Protein AF-A0A6N7PN97-F1 (afdb_monomer_lite)

Radius of gyration: 39.12 Å; chains: 1; bounding box: 93×34×146 Å

Foldseek 3Di:
DDPVPPVVVVVVPVVPPPPVDDDADAPDDFDLDFADDDDADFFWKAKAKEWAFQVLVQVVCVVPDDQKDKDWDDDPNDTWIKIKGKDGWHWDFDPQWIKTWIWMWMWIDDPVDIDTFIKIKIWIWHWDAFLQRKTATPPIDIDIDGPDPVVVVCCVVPVPRVVVRVVVRVVRRVDIDHCQVVVQVVQVVLLFWCWACPDPWTKTKGWQFPAKEKEDWDGDSTTIIMIITGTRIEMDTPYDGGDPPRHHGGYHYDHDDDADKIKDKYKDWAFQVNLQVLLCVCADVQWAQQDPQFRFKTKGDWGWFDDHFKIKTKIWIFGWFDPPDTDTHTYIWIWIFHWDDDPQKTFGPRTDTDPSNVVVVVVVVRGDDRVSVRVVVRVSSIDRCPVSVVVVQVVVQVPQWDDDQFWIKHKHWDDKHFPDWTHGSGTIMIMIMIMMHMYIYGHYD

Organism: NCBI:txid889282

pLDDT: mean 83.03, std 12.83, range [34.59, 97.38]

Secondary structure (DSSP, 8-state):
--TTSSHHHHSSSSSS--------B-PPPPP-BPPPPPPPPPPEEEEEEEEEEHHHHHHHHHHHS-SEEEEEEEETTEEEEEEEEE-PPEEEEETTEEEEEEEEEEEEE-SSSEEEEEEEEEEEEEEEE-TTSEEEEEEEEEEEE---HHHHHHHHHH-HHHHHHHHHHHHHHS-EEE-HHHHHHHHHHHTS-EEEEETTEEEEEEEEEEEEEEEEEEESSEEEEEEEEEEEEEEESSPPPP-TT-PPPPEEE-S----S-EEEEEEEEEEHHHHHHHHHTTSBTTEEE--SS-TTEEEEEEEEEEETTEEEEEEEEEEEE-SSS-EEEEEEEEEEE--EEETTEEE-TT-EE-HHHHHHHHHTTTT--HHHHHHHHHHHT-EE-HHHHHHHHHHHHHHH-EEETTEEEEEEEEEEEEEEEEE-SSEEEEEEEEEEEEEEEES--

InterPro domains:
  IPR025515 Protein of unknown function DUF4403 [PF14356] (43-440)

Structure (mmCIF, N/CA/C/O backbone):
data_AF-A0A6N7PN97-F1
#
_entry.id   AF-A0A6N7PN97-F1
#
loop_
_atom_site.group_PDB
_atom_site.id
_atom_site.type_symbol
_atom_site.label_atom_id
_atom_site.label_alt_id
_atom_site.label_comp_id
_atom_site.label_asym_id
_atom_site.label_entity_id
_atom_site.label_seq_id
_atom_site.pdbx_PDB_ins_code
_atom_site.Cartn_x
_atom_site.Cartn_y
_atom_site.Cartn_z
_atom_site.occupancy
_atom_site.B_iso_or_equiv
_atom_site.auth_seq_id
_atom_site.auth_comp_id
_atom_site.auth_asym_id
_atom_site.auth_atom_id
_atom_site.pdbx_PDB_model_num
ATOM 1 N N . MET A 1 1 ? 53.420 9.575 -95.297 1.00 47.47 1 MET A N 1
ATOM 2 C CA . MET A 1 1 ? 53.499 9.589 -93.817 1.00 47.47 1 MET A CA 1
ATOM 3 C C . MET A 1 1 ? 52.136 9.995 -93.288 1.00 47.47 1 MET A C 1
ATOM 5 O O . MET A 1 1 ? 51.612 11.018 -93.706 1.00 47.47 1 MET A O 1
ATOM 9 N N . SER A 1 2 ? 51.498 9.087 -92.552 1.00 35.66 2 SER A N 1
ATOM 10 C CA . SER A 1 2 ? 50.040 8.953 -92.486 1.00 35.66 2 SER A CA 1
ATOM 11 C C . SER A 1 2 ? 49.409 9.698 -91.308 1.00 35.66 2 SER A C 1
ATOM 13 O O . SER A 1 2 ? 49.889 9.612 -90.181 1.00 35.66 2 SER A O 1
ATOM 15 N N . ARG A 1 3 ? 48.267 10.350 -91.564 1.00 40.56 3 ARG A N 1
ATOM 16 C CA . ARG A 1 3 ? 47.384 10.989 -90.568 1.00 40.56 3 ARG A CA 1
ATOM 17 C C . ARG A 1 3 ? 46.719 9.996 -89.593 1.00 40.56 3 ARG A C 1
ATOM 19 O O . ARG A 1 3 ? 46.008 10.426 -88.694 1.00 40.56 3 ARG A O 1
ATOM 26 N N . THR A 1 4 ? 46.968 8.692 -89.725 1.00 44.12 4 THR A N 1
ATOM 27 C CA . THR A 1 4 ? 46.412 7.641 -88.852 1.00 44.12 4 THR A CA 1
ATOM 28 C C . THR A 1 4 ? 47.222 7.357 -87.583 1.00 44.12 4 THR A C 1
ATOM 30 O O . THR A 1 4 ? 46.728 6.649 -86.714 1.00 44.12 4 THR A O 1
ATOM 33 N N . SER A 1 5 ? 48.420 7.927 -87.412 1.00 40.41 5 SER A N 1
ATOM 34 C CA . SER A 1 5 ? 49.265 7.636 -86.236 1.00 40.41 5 SER A CA 1
ATOM 35 C C . SER A 1 5 ? 49.104 8.616 -85.064 1.00 40.41 5 SER A C 1
ATOM 37 O O . SER A 1 5 ? 49.577 8.321 -83.973 1.00 40.41 5 SER A O 1
ATOM 39 N N . LEU A 1 6 ? 48.411 9.750 -85.246 1.00 38.59 6 LEU A N 1
ATOM 40 C CA . LEU A 1 6 ? 48.195 10.739 -84.172 1.00 38.59 6 LEU A CA 1
ATOM 41 C C . LEU A 1 6 ? 46.893 10.504 -83.377 1.00 38.59 6 LEU A C 1
ATOM 43 O O . LEU A 1 6 ? 46.781 10.940 -82.237 1.00 38.59 6 LEU A O 1
ATOM 47 N N . ALA A 1 7 ? 45.920 9.785 -83.951 1.00 38.31 7 ALA A N 1
ATOM 48 C CA . ALA A 1 7 ? 44.631 9.508 -83.307 1.00 38.31 7 ALA A CA 1
ATOM 49 C C . ALA A 1 7 ? 44.698 8.385 -82.252 1.00 38.31 7 ALA A C 1
ATOM 51 O O . ALA A 1 7 ? 43.856 8.323 -81.363 1.00 38.31 7 ALA A O 1
ATOM 52 N N . ILE A 1 8 ? 45.719 7.523 -82.310 1.00 40.72 8 ILE A N 1
ATOM 53 C CA . ILE A 1 8 ? 45.863 6.387 -81.386 1.00 40.72 8 ILE A CA 1
ATOM 54 C C . ILE A 1 8 ? 46.524 6.813 -80.060 1.00 40.72 8 ILE A C 1
ATOM 56 O O . ILE A 1 8 ? 46.275 6.190 -79.033 1.00 40.72 8 ILE A O 1
ATOM 60 N N . LEU A 1 9 ? 47.275 7.924 -80.027 1.00 35.75 9 LEU A N 1
ATOM 61 C CA . LEU A 1 9 ? 47.881 8.423 -78.782 1.00 35.75 9 LEU A CA 1
ATOM 62 C C . LEU A 1 9 ? 46.942 9.298 -77.929 1.00 35.75 9 LEU A C 1
ATOM 64 O O . LEU A 1 9 ? 47.149 9.385 -76.724 1.00 35.75 9 LEU A O 1
ATOM 68 N N . LEU A 1 10 ? 45.895 9.904 -78.510 1.00 36.47 10 LEU A N 1
ATOM 69 C CA . LEU A 1 10 ? 44.891 10.665 -77.744 1.00 36.47 10 LEU A CA 1
ATOM 70 C C . LEU A 1 10 ? 43.737 9.801 -77.201 1.00 36.47 10 LEU A C 1
ATOM 72 O O . LEU A 1 10 ? 43.054 10.227 -76.277 1.00 36.47 10 LEU A O 1
ATOM 76 N N . ALA A 1 11 ? 43.539 8.587 -77.726 1.00 37.06 11 ALA A N 1
ATOM 77 C CA . ALA A 1 11 ? 42.529 7.645 -77.231 1.00 37.06 11 ALA A CA 1
ATOM 78 C C . ALA A 1 11 ? 43.044 6.722 -76.105 1.00 37.06 11 ALA A C 1
ATOM 80 O O . ALA A 1 11 ? 42.251 6.047 -75.456 1.00 37.06 11 ALA A O 1
ATOM 81 N N . ALA A 1 12 ? 44.357 6.704 -75.845 1.00 37.03 12 ALA A N 1
ATOM 82 C CA . ALA A 1 12 ? 44.975 5.879 -74.802 1.00 37.03 12 ALA A CA 1
ATOM 83 C C . ALA A 1 12 ? 45.248 6.631 -73.479 1.00 37.03 12 ALA A C 1
ATOM 85 O O . ALA A 1 12 ? 45.693 6.018 -72.515 1.00 37.03 12 ALA A O 1
ATOM 86 N N . VAL A 1 13 ? 44.965 7.940 -73.407 1.00 40.00 13 VAL A N 1
ATOM 87 C CA . VAL A 1 13 ? 45.191 8.776 -72.203 1.00 40.00 13 VAL A CA 1
ATOM 88 C C . VAL A 1 13 ? 43.880 9.177 -71.503 1.00 40.00 13 VAL A C 1
ATOM 90 O O . VAL A 1 13 ? 43.901 9.700 -70.395 1.00 40.00 13 VAL A O 1
ATOM 93 N N . THR A 1 14 ? 42.713 8.860 -72.070 1.00 39.03 14 THR A N 1
ATOM 94 C CA . THR A 1 14 ? 41.402 9.129 -71.443 1.00 39.03 14 THR A CA 1
ATOM 95 C C . THR A 1 14 ? 40.815 7.952 -70.652 1.00 39.03 14 THR A C 1
ATOM 97 O O . THR A 1 14 ? 39.732 8.092 -70.096 1.00 39.03 14 THR A O 1
ATOM 100 N N . ILE A 1 15 ? 41.521 6.819 -70.532 1.00 40.59 15 ILE A N 1
ATOM 101 C CA . ILE A 1 15 ? 41.064 5.646 -69.747 1.00 40.59 15 ILE A CA 1
ATOM 102 C C . ILE A 1 15 ? 41.748 5.554 -68.362 1.00 40.59 15 ILE A C 1
ATOM 104 O O . ILE A 1 15 ? 41.334 4.771 -67.515 1.00 40.59 15 ILE A O 1
ATOM 108 N N . SER A 1 16 ? 42.739 6.399 -68.061 1.00 40.28 16 SER A N 1
ATOM 109 C CA . SER A 1 16 ? 43.467 6.390 -66.776 1.00 40.28 16 SER A CA 1
ATOM 110 C C . SER A 1 16 ? 43.150 7.565 -65.837 1.00 40.28 16 SER A C 1
ATOM 112 O O . SER A 1 16 ? 43.778 7.694 -64.792 1.00 40.28 16 SER A O 1
ATOM 114 N N . ALA A 1 17 ? 42.127 8.370 -66.145 1.00 38.62 17 ALA A N 1
ATOM 115 C CA . ALA A 1 17 ? 41.534 9.341 -65.220 1.00 38.62 17 ALA A CA 1
ATOM 116 C C . ALA A 1 17 ? 40.181 8.837 -64.683 1.00 38.62 17 ALA A C 1
ATOM 118 O O . ALA A 1 17 ? 39.186 9.556 -64.670 1.00 38.62 17 ALA A O 1
ATOM 119 N N . GLY A 1 18 ? 40.135 7.578 -64.246 1.00 34.59 18 GLY A N 1
ATOM 120 C CA . GLY A 1 18 ? 39.107 7.129 -63.316 1.00 34.59 18 GLY A CA 1
ATOM 121 C C . GLY A 1 18 ? 39.426 7.696 -61.939 1.00 34.59 18 GLY A C 1
ATOM 122 O O . GLY A 1 18 ? 39.964 6.989 -61.093 1.00 34.59 18 GLY A O 1
ATOM 123 N N . CYS A 1 19 ? 39.149 8.983 -61.718 1.00 40.78 19 CYS A N 1
ATOM 124 C CA . CYS A 1 19 ? 38.952 9.479 -60.363 1.00 40.78 19 CYS A CA 1
ATOM 125 C C . CYS A 1 19 ? 37.880 8.584 -59.737 1.00 40.78 19 CYS A C 1
ATOM 127 O O . CYS A 1 19 ? 36.764 8.527 -60.251 1.00 40.78 19 CYS A O 1
ATOM 129 N N . GLY A 1 20 ? 38.240 7.839 -58.691 1.00 42.53 20 GLY A N 1
ATOM 130 C CA . GLY A 1 20 ? 37.306 7.047 -57.903 1.00 42.53 20 GLY A CA 1
ATOM 131 C C . GLY A 1 20 ? 36.306 7.978 -57.235 1.00 42.53 20 GLY A C 1
ATOM 132 O O . GLY A 1 20 ? 36.490 8.374 -56.092 1.00 42.53 20 GLY A O 1
ATOM 133 N N . SER A 1 21 ? 35.277 8.392 -57.970 1.00 44.50 21 SER A N 1
ATOM 134 C CA . SER A 1 21 ? 34.137 9.089 -57.406 1.00 44.50 21 SER A CA 1
ATOM 135 C C . SER A 1 21 ? 33.355 8.060 -56.604 1.00 44.50 21 SER A C 1
ATOM 137 O O . SER A 1 21 ? 32.686 7.195 -57.179 1.00 44.50 21 SER A O 1
ATOM 139 N N . ALA A 1 22 ? 33.501 8.143 -55.283 1.00 52.88 22 ALA A N 1
ATOM 140 C CA . ALA A 1 22 ? 32.646 7.486 -54.314 1.00 52.88 22 ALA A CA 1
ATOM 141 C C . ALA A 1 22 ? 31.188 7.665 -54.750 1.00 52.88 22 ALA A C 1
ATOM 143 O O . ALA A 1 22 ? 30.691 8.785 -54.859 1.00 52.88 22 ALA A O 1
ATOM 144 N N . THR A 1 23 ? 30.520 6.566 -55.086 1.00 57.66 23 THR A N 1
ATOM 145 C CA . THR A 1 23 ? 29.072 6.588 -55.265 1.00 57.66 23 THR A CA 1
ATOM 146 C C . THR A 1 23 ? 28.499 6.470 -53.861 1.00 57.66 23 THR A C 1
ATOM 148 O O . THR A 1 23 ? 28.727 5.435 -53.235 1.00 57.66 23 THR A O 1
ATOM 151 N N . PRO A 1 24 ? 27.829 7.502 -53.322 1.00 60.41 24 PRO A N 1
ATOM 152 C CA . PRO A 1 24 ? 27.208 7.381 -52.015 1.00 60.41 24 PRO A CA 1
ATOM 153 C C . PRO A 1 24 ? 26.174 6.254 -52.078 1.00 60.41 24 PRO A C 1
ATOM 155 O O . PRO A 1 24 ? 25.345 6.199 -52.994 1.00 60.41 24 PRO A O 1
ATOM 158 N N . VAL A 1 25 ? 26.275 5.307 -51.148 1.00 64.44 25 VAL A N 1
ATOM 159 C CA . VAL A 1 25 ? 25.406 4.129 -51.111 1.00 64.44 25 VAL A CA 1
ATOM 160 C C . VAL A 1 25 ? 24.413 4.321 -49.979 1.00 64.44 25 VAL A C 1
ATOM 162 O O . VAL A 1 25 ? 24.749 4.209 -48.803 1.00 64.44 25 VAL A O 1
ATOM 165 N N . TYR A 1 26 ? 23.171 4.604 -50.357 1.00 73.94 26 TYR A N 1
ATOM 166 C CA . TYR A 1 26 ? 22.039 4.679 -49.443 1.00 73.94 26 TYR A CA 1
ATOM 167 C C . TYR A 1 26 ? 21.209 3.403 -49.612 1.00 73.94 26 TYR A C 1
ATOM 169 O O . TYR A 1 26 ? 20.358 3.349 -50.507 1.00 73.94 26 TYR A O 1
ATOM 177 N N . PRO A 1 27 ? 21.472 2.339 -48.826 1.00 75.44 27 PRO A N 1
ATOM 178 C CA . PRO A 1 27 ? 20.613 1.164 -48.834 1.00 75.44 27 PRO A CA 1
ATOM 179 C C . PRO A 1 27 ? 19.152 1.569 -48.558 1.00 75.44 27 PRO A C 1
ATOM 181 O O . PRO A 1 27 ? 18.903 2.537 -47.833 1.00 75.44 27 PRO A O 1
ATOM 184 N N . PRO A 1 28 ? 18.165 0.867 -49.144 1.00 77.94 28 PRO A N 1
ATOM 185 C CA . PRO A 1 28 ? 16.761 1.175 -48.923 1.00 77.94 28 PRO A CA 1
ATOM 186 C C . PRO A 1 28 ? 16.429 1.074 -47.434 1.00 77.94 28 PRO A C 1
ATOM 188 O O . PRO A 1 28 ? 16.759 0.092 -46.771 1.00 77.94 28 PRO A O 1
ATOM 191 N N . ARG A 1 29 ? 15.751 2.101 -46.915 1.00 84.81 29 ARG A N 1
ATOM 192 C CA . ARG A 1 29 ? 15.293 2.144 -45.526 1.00 84.81 29 ARG A CA 1
ATOM 193 C C . ARG A 1 29 ? 14.321 0.980 -45.267 1.00 84.81 29 ARG A C 1
ATOM 195 O O . ARG A 1 29 ? 13.305 0.907 -45.965 1.00 84.81 29 ARG A O 1
ATOM 202 N N . PRO A 1 30 ? 14.564 0.123 -44.257 1.00 84.56 30 PRO A N 1
ATOM 203 C CA . PRO A 1 30 ? 13.571 -0.842 -43.798 1.00 84.56 30 PRO A CA 1
ATOM 204 C C . PRO A 1 30 ? 12.205 -0.183 -43.529 1.00 84.56 30 PRO A C 1
ATOM 206 O O . PRO A 1 30 ? 12.154 0.907 -42.950 1.00 84.56 30 PRO A O 1
ATOM 209 N N . PRO A 1 31 ? 11.084 -0.803 -43.940 1.00 83.81 31 PRO A N 1
ATOM 210 C CA . PRO A 1 31 ? 9.768 -0.204 -43.768 1.00 83.81 31 PRO A CA 1
ATOM 211 C C . PRO A 1 31 ? 9.426 -0.089 -42.281 1.00 83.81 31 PRO A C 1
ATOM 213 O O . PRO A 1 31 ? 9.364 -1.092 -41.565 1.00 83.81 31 PRO A O 1
ATOM 216 N N . ALA A 1 32 ? 9.155 1.137 -41.830 1.00 82.69 32 ALA A N 1
ATOM 217 C CA . ALA A 1 32 ? 8.659 1.383 -40.485 1.00 82.69 32 ALA A CA 1
ATOM 218 C C . ALA A 1 32 ? 7.267 0.757 -40.350 1.00 82.69 32 ALA A C 1
ATOM 220 O O . ALA A 1 32 ? 6.282 1.261 -40.889 1.00 82.69 32 ALA A O 1
ATOM 221 N N . THR A 1 33 ? 7.207 -0.383 -39.672 1.00 81.25 33 THR A N 1
ATOM 222 C CA . THR A 1 33 ? 5.973 -1.146 -39.476 1.00 81.25 33 THR A CA 1
ATOM 223 C C . THR A 1 33 ? 5.707 -1.194 -37.979 1.00 81.25 33 THR A C 1
ATOM 225 O O . THR A 1 33 ? 6.618 -1.571 -37.242 1.00 81.25 33 THR A O 1
ATOM 228 N N . PRO A 1 34 ? 4.517 -0.812 -37.492 1.00 75.75 34 PRO A N 1
ATOM 229 C CA . PRO A 1 34 ? 4.210 -0.926 -36.073 1.00 75.75 34 PRO A CA 1
ATOM 230 C C . PRO A 1 34 ? 4.310 -2.378 -35.594 1.00 75.75 34 PRO A C 1
ATOM 232 O O . PRO A 1 34 ? 3.857 -3.289 -36.288 1.00 75.75 34 PRO A O 1
ATOM 235 N N . GLY A 1 35 ? 4.892 -2.580 -34.411 1.00 69.88 35 GLY A N 1
ATOM 236 C CA . GLY A 1 35 ? 4.797 -3.844 -33.682 1.00 69.88 35 GLY A CA 1
ATOM 237 C C . GLY A 1 35 ? 3.376 -4.117 -33.187 1.00 69.88 35 GLY A C 1
ATOM 238 O O . GLY A 1 35 ? 2.519 -3.225 -33.194 1.00 69.88 35 GLY A O 1
ATOM 239 N N . GLU A 1 36 ? 3.121 -5.352 -32.757 1.00 76.12 36 GLU A N 1
ATOM 240 C CA . GLU A 1 36 ? 1.820 -5.735 -32.208 1.00 76.12 36 GLU A CA 1
ATOM 241 C C . GLU A 1 36 ? 1.493 -4.946 -30.924 1.00 76.12 36 GLU A C 1
ATOM 243 O O . GLU A 1 36 ? 2.382 -4.654 -30.117 1.00 76.12 36 GLU A O 1
ATOM 248 N N . PRO A 1 37 ? 0.221 -4.566 -30.708 1.00 72.56 37 PRO A N 1
ATOM 249 C CA . PRO A 1 37 ? -0.179 -3.892 -29.484 1.00 72.56 37 PRO A CA 1
ATOM 250 C C . PRO A 1 37 ? -0.078 -4.851 -28.291 1.00 72.56 37 PRO A C 1
ATOM 252 O O . PRO A 1 37 ? -0.740 -5.884 -28.242 1.00 72.56 37 PRO A O 1
ATOM 255 N N . VAL A 1 38 ? 0.723 -4.473 -27.300 1.00 78.50 38 VAL A N 1
ATOM 256 C CA . VAL A 1 38 ? 0.827 -5.157 -26.007 1.00 78.50 38 VAL A CA 1
ATOM 257 C C . VAL A 1 38 ? -0.153 -4.523 -25.026 1.00 78.50 38 VAL A C 1
ATOM 259 O O . VAL A 1 38 ? -0.212 -3.298 -24.913 1.00 78.50 38 VAL A O 1
ATOM 262 N N . ALA A 1 39 ? -0.921 -5.352 -24.319 1.00 79.12 39 ALA A N 1
ATOM 263 C CA . ALA A 1 39 ? -1.860 -4.885 -23.307 1.00 79.12 39 ALA A CA 1
ATOM 264 C C . ALA A 1 39 ? -1.138 -4.187 -22.142 1.00 79.12 39 ALA A C 1
ATOM 266 O O . ALA A 1 39 ? 0.003 -4.506 -21.797 1.00 79.12 39 ALA A O 1
ATOM 267 N N . ASP A 1 40 ? -1.814 -3.229 -21.516 1.00 79.06 40 ASP A N 1
ATOM 268 C CA . ASP A 1 40 ? -1.327 -2.633 -20.275 1.00 79.06 40 ASP A CA 1
ATOM 269 C C . ASP A 1 40 ? -1.302 -3.688 -19.154 1.00 79.06 40 ASP A C 1
ATOM 271 O O . ASP A 1 40 ? -2.079 -4.652 -19.187 1.00 79.06 40 ASP A O 1
ATOM 275 N N . PRO A 1 41 ? -0.381 -3.563 -18.183 1.00 84.50 41 PRO A N 1
ATOM 276 C CA . PRO A 1 41 ? -0.275 -4.546 -17.125 1.00 84.50 41 PRO A CA 1
ATOM 277 C C . PRO A 1 41 ? -1.541 -4.492 -16.270 1.00 84.50 41 PRO A C 1
ATOM 279 O O . PRO A 1 41 ? -2.127 -3.428 -16.057 1.00 84.50 41 PRO A O 1
ATOM 282 N N . VAL A 1 42 ? -1.965 -5.649 -15.766 1.00 89.38 42 VAL A N 1
ATOM 283 C CA . VAL A 1 42 ? -3.098 -5.696 -14.840 1.00 89.38 42 VAL A CA 1
ATOM 284 C C . VAL A 1 42 ? -2.785 -4.879 -13.579 1.00 89.38 42 VAL A C 1
ATOM 286 O O . VAL A 1 42 ? -1.625 -4.852 -13.145 1.00 89.38 42 VAL A O 1
ATOM 289 N N . PRO A 1 43 ? -3.792 -4.231 -12.962 1.00 92.19 43 PRO A N 1
ATOM 290 C CA . PRO A 1 43 ? -3.602 -3.543 -11.695 1.00 92.19 43 PRO A CA 1
ATOM 291 C C . PRO A 1 43 ? -2.946 -4.453 -10.655 1.00 92.19 43 PRO A C 1
ATOM 293 O O . PRO A 1 43 ? -3.270 -5.636 -10.527 1.00 92.19 43 PRO A O 1
ATOM 296 N N . SER A 1 44 ? -1.996 -3.892 -9.920 1.00 93.50 44 SER A N 1
ATOM 297 C CA . SER A 1 44 ? -1.210 -4.604 -8.918 1.00 93.50 44 SER A CA 1
ATOM 298 C C . SER A 1 44 ? -1.876 -4.485 -7.551 1.00 93.50 44 SER A C 1
ATOM 300 O O . SER A 1 44 ? -2.411 -3.432 -7.216 1.00 93.50 44 SER A O 1
ATOM 302 N N . ARG A 1 45 ? -1.841 -5.543 -6.737 1.00 93.31 45 ARG A N 1
ATOM 303 C CA . ARG A 1 45 ? -2.336 -5.492 -5.352 1.00 93.31 45 ARG A CA 1
ATOM 304 C C . ARG A 1 45 ? -1.185 -5.211 -4.398 1.00 93.31 45 ARG A C 1
ATOM 306 O O . ARG A 1 45 ? -0.309 -6.051 -4.244 1.00 93.31 45 ARG A O 1
ATOM 313 N N . VAL A 1 46 ? -1.211 -4.061 -3.740 1.00 91.81 46 VAL A N 1
ATOM 314 C CA . VAL A 1 46 ? -0.277 -3.679 -2.677 1.00 91.81 46 VAL A CA 1
ATOM 315 C C . VAL A 1 46 ? -0.895 -4.071 -1.346 1.00 91.81 46 VAL A C 1
ATOM 317 O O . VAL A 1 46 ? -1.837 -3.421 -0.902 1.00 91.81 46 VAL A O 1
ATOM 320 N N . VAL A 1 47 ? -0.396 -5.142 -0.730 1.00 93.00 47 VAL A N 1
ATOM 321 C CA . VAL A 1 47 ? -0.934 -5.668 0.533 1.00 93.00 47 VAL A CA 1
ATOM 322 C C . VAL A 1 47 ? -0.121 -5.135 1.711 1.00 93.00 47 VAL A C 1
ATOM 324 O O . VAL A 1 47 ? 1.108 -5.194 1.715 1.00 93.00 47 VAL A O 1
ATOM 327 N N . VAL A 1 48 ? -0.824 -4.618 2.715 1.00 91.44 48 VAL A N 1
ATOM 328 C CA . VAL A 1 48 ? -0.284 -4.118 3.976 1.00 91.44 48 VAL A CA 1
ATOM 329 C C . VAL A 1 48 ? -0.870 -4.947 5.110 1.00 91.44 48 VAL A C 1
ATOM 331 O O . VAL A 1 48 ? -2.085 -4.960 5.313 1.00 91.44 48 VAL A O 1
ATOM 334 N N . HIS A 1 49 ? 0.002 -5.609 5.866 1.00 92.19 49 HIS A N 1
ATOM 335 C CA . HIS A 1 49 ? -0.398 -6.339 7.066 1.00 92.19 49 HIS A CA 1
ATOM 336 C C . HIS A 1 49 ? -0.381 -5.409 8.281 1.00 92.19 49 HIS A C 1
ATOM 338 O O . HIS A 1 49 ? 0.664 -4.844 8.599 1.00 92.19 49 HIS A O 1
ATOM 344 N N . ALA A 1 50 ? -1.509 -5.234 8.962 1.00 90.12 50 ALA A N 1
ATOM 345 C CA . ALA A 1 50 ? -1.607 -4.412 10.163 1.00 90.12 50 ALA A CA 1
ATOM 346 C C . ALA A 1 50 ? -1.768 -5.279 11.415 1.00 90.12 50 ALA A C 1
ATOM 348 O O . ALA A 1 50 ? -2.677 -6.103 11.483 1.00 90.12 50 ALA A O 1
ATOM 349 N N . THR A 1 51 ? -0.937 -5.033 12.428 1.00 91.19 51 THR A N 1
ATOM 350 C CA . THR A 1 51 ? -0.960 -5.716 13.726 1.00 91.19 51 THR A CA 1
ATOM 351 C C . THR A 1 51 ? -1.063 -4.697 14.860 1.00 91.19 51 THR A C 1
ATOM 353 O O . THR A 1 51 ? -0.208 -3.824 15.012 1.00 91.19 51 THR A O 1
ATOM 356 N N . ILE A 1 52 ? -2.082 -4.832 15.703 1.00 90.56 52 ILE A N 1
ATOM 357 C CA . ILE A 1 52 ? -2.280 -4.054 16.929 1.00 90.56 52 ILE A CA 1
ATOM 358 C C . ILE A 1 52 ? -2.287 -5.032 18.101 1.00 90.56 52 ILE A C 1
ATOM 360 O O . ILE A 1 52 ? -3.169 -5.881 18.202 1.00 90.56 52 ILE A O 1
ATOM 364 N N . THR A 1 53 ? -1.324 -4.943 19.011 1.00 91.00 53 THR A N 1
ATOM 365 C CA . THR A 1 53 ? -1.263 -5.864 20.151 1.00 91.00 53 THR A CA 1
ATOM 366 C C . THR A 1 53 ? -2.385 -5.588 21.152 1.00 91.00 53 THR A C 1
ATOM 368 O O . THR A 1 53 ? -2.843 -4.453 21.308 1.00 91.00 53 THR A O 1
ATOM 371 N N . GLY A 1 54 ? -2.797 -6.614 21.905 1.00 90.25 54 GLY A N 1
ATOM 372 C CA . GLY A 1 54 ? -3.770 -6.439 22.988 1.00 90.25 54 GLY A CA 1
ATOM 373 C C . GLY A 1 54 ? -3.338 -5.406 24.032 1.00 90.25 54 GLY A C 1
ATOM 374 O O . GLY A 1 54 ? -4.164 -4.633 24.507 1.00 90.25 54 GLY A O 1
ATOM 375 N N . SER A 1 55 ? -2.039 -5.335 24.338 1.00 90.38 55 SER A N 1
ATOM 376 C CA . SER A 1 55 ? -1.490 -4.364 25.291 1.00 90.38 55 SER A CA 1
ATOM 377 C C . SER A 1 55 ? -1.553 -2.924 24.781 1.00 90.38 55 SER A C 1
ATOM 379 O O . SER A 1 55 ? -1.847 -2.020 25.563 1.00 90.38 55 SER A O 1
ATOM 381 N N . ALA A 1 56 ? -1.318 -2.692 23.486 1.00 88.25 56 ALA A N 1
ATOM 382 C CA . ALA A 1 56 ? -1.497 -1.367 22.909 1.00 88.25 56 ALA A CA 1
ATOM 383 C C . ALA A 1 56 ? -2.973 -0.975 22.888 1.00 88.25 56 ALA A C 1
ATOM 385 O O . ALA A 1 56 ? -3.304 0.112 23.350 1.00 88.25 56 ALA A O 1
ATOM 386 N N . LEU A 1 57 ? -3.859 -1.878 22.458 1.00 89.38 57 LEU A N 1
ATOM 387 C CA . LEU A 1 57 ? -5.300 -1.628 22.477 1.00 89.38 57 LEU A CA 1
ATOM 388 C C . LEU A 1 57 ? -5.798 -1.299 23.893 1.00 89.38 57 LEU A C 1
ATOM 390 O O . LEU A 1 57 ? -6.530 -0.331 24.076 1.00 89.38 57 LEU A O 1
ATOM 394 N N . GLN A 1 58 ? -5.356 -2.052 24.903 1.00 92.19 58 GLN A N 1
ATOM 395 C CA . GLN A 1 58 ? -5.681 -1.783 26.303 1.00 92.19 58 GLN A CA 1
ATOM 396 C C . GLN A 1 58 ? -5.207 -0.398 26.747 1.00 92.19 58 GLN A C 1
ATOM 398 O O . GLN A 1 58 ? -5.968 0.337 27.370 1.00 92.19 58 GLN A O 1
ATOM 403 N N . ARG A 1 59 ? -3.968 -0.024 26.415 1.00 90.94 59 ARG A N 1
ATOM 404 C CA . ARG A 1 59 ? -3.420 1.291 26.759 1.00 90.94 59 ARG A CA 1
ATOM 405 C C . ARG A 1 59 ? -4.193 2.426 26.087 1.00 90.94 59 ARG A C 1
ATOM 407 O O . ARG A 1 59 ? -4.492 3.418 26.743 1.00 90.94 59 ARG A O 1
ATOM 414 N N . GLU A 1 60 ? -4.527 2.290 24.806 1.00 88.75 60 GLU A N 1
ATOM 415 C CA . GLU A 1 60 ? -5.300 3.317 24.102 1.00 88.75 60 GLU A CA 1
ATOM 416 C C . GLU A 1 60 ? -6.729 3.423 24.659 1.00 88.75 60 GLU A C 1
ATOM 418 O O . GLU A 1 60 ? -7.218 4.531 24.865 1.00 88.75 60 GLU A O 1
ATOM 423 N N . LEU A 1 61 ? -7.371 2.301 25.010 1.00 90.44 61 LEU A N 1
ATOM 424 C CA . LEU A 1 61 ? -8.671 2.310 25.692 1.00 90.44 61 LEU A CA 1
ATOM 425 C C . LEU A 1 61 ? -8.599 2.967 27.074 1.00 90.44 61 LEU A C 1
ATOM 427 O O . LEU A 1 61 ? -9.481 3.745 27.431 1.00 90.44 61 LEU A O 1
ATOM 431 N N . GLU A 1 62 ? -7.538 2.706 27.838 1.00 92.94 62 GLU A N 1
ATOM 432 C CA . GLU A 1 62 ? -7.307 3.347 29.134 1.00 92.94 62 GLU A CA 1
ATOM 433 C C . GLU A 1 62 ? -7.188 4.868 29.039 1.00 92.94 62 GLU A C 1
ATOM 435 O O . GLU A 1 62 ? -7.666 5.575 29.928 1.00 92.94 62 GLU A O 1
ATOM 440 N N . ASN A 1 63 ? -6.568 5.361 27.969 1.00 90.38 63 ASN A N 1
ATOM 441 C CA . ASN A 1 63 ? -6.394 6.788 27.726 1.00 90.38 63 ASN A CA 1
ATOM 442 C C . ASN A 1 63 ? -7.669 7.441 27.177 1.00 90.38 63 ASN A C 1
ATOM 444 O O . ASN A 1 63 ? -7.969 8.583 27.518 1.00 90.38 63 ASN A O 1
ATOM 448 N N . ALA A 1 64 ? -8.406 6.733 26.318 1.00 88.88 64 ALA A N 1
ATOM 449 C CA . ALA A 1 64 ? -9.577 7.268 25.632 1.00 88.88 64 ALA A CA 1
ATOM 450 C C . ALA A 1 64 ? -10.842 7.259 26.502 1.00 88.88 64 ALA A C 1
ATOM 452 O O . ALA A 1 64 ? -11.667 8.166 26.399 1.00 88.88 64 ALA A O 1
ATOM 453 N N . VAL A 1 65 ? -11.019 6.242 27.351 1.00 90.56 65 VAL A N 1
ATOM 454 C CA . VAL A 1 65 ? -12.213 6.109 28.194 1.00 90.56 65 VAL A CA 1
ATOM 455 C C . VAL A 1 65 ? -11.999 6.867 29.509 1.00 90.56 65 VAL A C 1
ATOM 457 O O . VAL A 1 65 ? -11.081 6.516 30.259 1.00 90.56 65 VAL A O 1
ATOM 460 N N . PRO A 1 66 ? -12.852 7.852 29.859 1.00 92.94 66 PRO A N 1
ATOM 461 C CA . PRO A 1 66 ? -12.731 8.590 31.114 1.00 92.94 66 PRO A CA 1
ATOM 462 C C . PRO A 1 66 ? -12.679 7.659 32.328 1.00 92.94 66 PRO A C 1
ATOM 464 O O . PRO A 1 66 ? -13.384 6.650 32.381 1.00 92.94 66 PRO A O 1
ATOM 467 N N . ARG A 1 67 ? -11.835 7.989 33.312 1.00 95.25 67 ARG A N 1
ATOM 468 C CA . ARG A 1 67 ? -11.741 7.217 34.565 1.00 95.25 67 ARG A CA 1
ATOM 469 C C . ARG A 1 67 ? -12.858 7.523 35.550 1.00 95.25 67 ARG A C 1
ATOM 471 O O . ARG A 1 67 ? -13.162 6.694 36.401 1.00 95.25 67 ARG A O 1
ATOM 478 N N . THR A 1 68 ? -13.448 8.701 35.436 1.00 96.62 68 THR A N 1
ATOM 479 C CA . THR A 1 68 ? -14.510 9.181 36.311 1.00 96.62 68 THR A CA 1
ATOM 480 C C . THR A 1 68 ? -15.572 9.882 35.486 1.00 96.62 68 THR A C 1
ATOM 482 O O . THR A 1 68 ? -15.286 10.401 34.404 1.00 96.62 68 THR A O 1
ATOM 485 N N . GLY A 1 69 ? -16.779 9.963 36.024 1.00 94.44 69 GLY A N 1
ATOM 486 C CA . GLY A 1 69 ? -17.836 10.781 35.457 1.00 94.44 69 GLY A CA 1
ATOM 487 C C . GLY A 1 69 ? -18.943 11.045 36.461 1.00 94.44 69 GLY A C 1
ATOM 488 O O . GLY A 1 69 ? -18.954 10.515 37.570 1.00 94.44 69 GLY A O 1
ATOM 489 N N . GLU A 1 70 ? -19.876 11.892 36.059 1.00 95.44 70 GLU A N 1
ATOM 490 C CA . GLU A 1 70 ? -21.020 12.290 36.867 1.00 95.44 70 GLU A CA 1
ATOM 491 C C . GLU A 1 70 ? -22.233 12.541 35.973 1.00 95.44 70 GLU A C 1
ATOM 493 O O . GLU A 1 70 ? -22.106 12.697 34.756 1.00 95.44 70 GLU A O 1
ATOM 498 N N . GLY A 1 71 ? -23.414 12.560 36.575 1.00 92.50 71 GLY A N 1
ATOM 499 C CA . GLY A 1 71 ? -24.654 12.879 35.884 1.00 92.50 71 GLY A CA 1
ATOM 500 C C . GLY A 1 71 ? -25.817 13.032 36.849 1.00 92.50 71 GLY A C 1
ATOM 501 O O . GLY A 1 71 ? -25.632 13.083 38.069 1.00 92.50 71 GLY A O 1
ATOM 502 N N . THR A 1 72 ? -27.026 13.106 36.297 1.00 91.88 72 THR A N 1
ATOM 503 C CA . THR A 1 72 ? -28.254 13.144 37.087 1.00 91.88 72 THR A CA 1
ATOM 504 C C . THR A 1 72 ? -29.288 12.134 36.609 1.00 91.88 72 THR A C 1
ATOM 506 O O . THR A 1 72 ? -29.246 11.671 35.468 1.00 91.88 72 THR A O 1
ATOM 509 N N . PHE A 1 73 ? -30.198 11.755 37.502 1.00 86.12 73 PHE A N 1
ATOM 510 C CA . PHE A 1 73 ? -31.353 10.929 37.187 1.00 86.12 73 PHE A CA 1
ATOM 511 C C . PHE A 1 73 ? -32.603 11.423 37.929 1.00 86.12 73 PHE A C 1
ATOM 513 O O . PHE A 1 73 ? -32.516 11.846 39.087 1.00 86.12 73 PHE A O 1
ATOM 520 N N . PRO A 1 74 ? -33.790 11.329 37.312 1.00 85.19 74 PRO A N 1
ATOM 521 C CA . PRO A 1 74 ? -35.029 11.734 37.954 1.00 85.19 74 PRO A CA 1
ATOM 522 C C . PRO A 1 74 ? -35.460 10.707 39.007 1.00 85.19 74 PRO A C 1
ATOM 524 O O . PRO A 1 74 ? -35.617 9.518 38.721 1.00 85.19 74 PRO A O 1
ATOM 527 N N . MET A 1 75 ? -35.725 11.168 40.230 1.00 83.69 75 MET A N 1
ATOM 528 C CA . MET A 1 75 ? -36.287 10.347 41.302 1.00 83.69 75 MET A CA 1
ATOM 529 C C . MET A 1 75 ? -37.188 11.183 42.218 1.00 83.69 75 MET A C 1
ATOM 531 O O . MET A 1 75 ? -36.764 12.190 42.784 1.00 83.69 75 MET A O 1
ATOM 535 N N . LEU A 1 76 ? -38.440 10.740 42.398 1.00 84.31 76 LEU A N 1
ATOM 536 C CA . LEU A 1 76 ? -39.445 11.408 43.244 1.00 84.31 76 LEU A CA 1
ATOM 537 C C . LEU A 1 76 ? -39.627 12.904 42.910 1.00 84.31 76 LEU A C 1
ATOM 539 O O . LEU A 1 76 ? -39.701 13.748 43.800 1.00 84.31 76 LEU A O 1
ATOM 543 N N . GLY A 1 77 ? -39.667 13.232 41.616 1.00 85.81 77 GLY A N 1
ATOM 544 C CA . GLY A 1 77 ? -39.906 14.597 41.135 1.00 85.81 77 GLY A CA 1
ATOM 545 C C . GLY A 1 77 ? -38.708 15.549 41.216 1.00 85.81 77 GLY A C 1
ATOM 546 O O . GLY A 1 77 ? -38.872 16.718 40.890 1.00 85.81 77 GLY A O 1
ATOM 547 N N . ASN A 1 78 ? -37.522 15.075 41.615 1.00 88.06 78 ASN A N 1
ATOM 548 C CA . ASN A 1 78 ? -36.283 15.858 41.619 1.00 88.06 78 ASN A CA 1
ATOM 549 C C . ASN A 1 78 ? -35.174 15.140 40.838 1.00 88.06 78 ASN A C 1
ATOM 551 O O . ASN A 1 78 ? -35.146 13.910 40.792 1.00 88.06 78 ASN A O 1
ATOM 555 N N . GLU A 1 79 ? -34.235 15.903 40.279 1.00 90.81 79 GLU A N 1
ATOM 556 C CA . GLU A 1 79 ? -32.989 15.368 39.717 1.00 90.81 79 GLU A CA 1
ATOM 557 C C . GLU A 1 79 ? -32.015 15.027 40.850 1.00 90.81 79 GLU A C 1
ATOM 559 O O . GLU A 1 79 ? -31.711 15.857 41.712 1.00 90.81 79 GLU A O 1
ATOM 564 N N . ARG A 1 80 ? -31.536 13.786 40.862 1.00 90.44 80 ARG A N 1
ATOM 565 C CA . ARG A 1 80 ? -30.544 13.270 41.806 1.00 90.44 80 ARG A CA 1
ATOM 566 C C . ARG A 1 80 ? -29.219 13.098 41.108 1.00 90.44 80 ARG A C 1
ATOM 568 O O . ARG A 1 80 ? -29.198 12.716 39.947 1.00 90.44 80 ARG A O 1
ATOM 575 N N . LYS A 1 81 ? -28.123 13.385 41.802 1.00 93.94 81 LYS A N 1
ATOM 576 C CA . LYS A 1 81 ? -26.786 13.249 41.234 1.00 93.94 81 LYS A CA 1
ATOM 577 C C . LYS A 1 81 ? -26.287 11.822 41.388 1.00 93.94 81 LYS A C 1
ATOM 579 O O . LYS A 1 81 ? -26.641 11.122 42.335 1.00 93.94 81 LYS A O 1
ATOM 584 N N . TYR A 1 82 ? -25.447 11.415 40.455 1.00 93.75 82 TYR A N 1
ATOM 585 C CA . TYR A 1 82 ? -24.603 10.248 40.619 1.00 93.75 82 TYR A CA 1
ATOM 586 C C . TYR A 1 82 ? -23.191 10.576 40.155 1.00 93.75 82 TYR A C 1
ATOM 588 O O . TYR A 1 82 ? -22.991 11.395 39.255 1.00 93.75 82 TYR A O 1
ATOM 596 N N . THR A 1 83 ? -22.219 9.914 40.759 1.00 96.50 83 THR A N 1
ATOM 597 C CA . THR A 1 83 ? -20.826 9.911 40.324 1.00 96.50 83 THR A CA 1
ATOM 598 C C . THR A 1 83 ? -20.396 8.476 40.088 1.00 96.50 83 THR A C 1
ATOM 600 O O . THR A 1 83 ? -21.011 7.535 40.587 1.00 96.50 83 THR A O 1
ATOM 603 N N . TRP A 1 84 ? -19.369 8.283 39.278 1.00 96.12 84 TRP A N 1
ATOM 604 C CA . TRP A 1 84 ? -18.781 6.971 39.087 1.00 96.12 84 TRP A CA 1
ATOM 605 C C . TRP A 1 84 ? -17.286 7.071 38.840 1.00 96.12 84 TRP A C 1
ATOM 607 O O . TRP A 1 84 ? -16.777 8.055 38.296 1.00 96.12 84 TRP A O 1
ATOM 617 N N . THR A 1 85 ? -16.596 6.010 39.224 1.00 97.38 85 THR A N 1
ATOM 618 C CA . THR A 1 85 ? -15.169 5.790 39.019 1.00 97.38 85 THR A CA 1
ATOM 619 C C . THR A 1 85 ? -14.983 4.386 38.465 1.00 97.38 85 THR A C 1
ATOM 621 O O . THR A 1 85 ? -15.508 3.430 39.027 1.00 97.38 85 THR A O 1
ATOM 624 N N . ARG A 1 86 ? -14.245 4.242 37.362 1.00 96.00 86 ARG A N 1
ATOM 625 C CA . ARG A 1 86 ? -13.888 2.925 36.819 1.00 96.00 86 ARG A CA 1
ATOM 626 C C . ARG A 1 86 ? -12.500 2.489 37.278 1.00 96.00 86 ARG A C 1
ATOM 628 O O . ARG A 1 86 ? -11.573 3.297 37.370 1.00 96.00 86 ARG A O 1
ATOM 635 N N . GLY A 1 87 ? -12.350 1.188 37.476 1.00 96.38 87 GLY A N 1
ATOM 636 C CA . GLY A 1 87 ? -11.063 0.521 37.555 1.00 96.38 87 GLY A CA 1
ATOM 637 C C . GLY A 1 87 ? -10.391 0.371 36.180 1.00 96.38 87 GLY A C 1
ATOM 638 O O . GLY A 1 87 ? -10.860 0.918 35.170 1.00 96.38 87 GLY A O 1
ATOM 639 N N . PRO A 1 88 ? -9.273 -0.372 36.129 1.00 96.12 88 PRO A N 1
ATOM 640 C CA . PRO A 1 88 ? -8.607 -0.713 34.880 1.00 96.12 88 PRO A CA 1
ATOM 641 C C . PRO A 1 88 ? -9.490 -1.571 33.960 1.00 96.12 88 PRO A C 1
ATOM 643 O O . PRO A 1 88 ? -10.223 -2.441 34.423 1.00 96.12 88 PRO A O 1
ATOM 646 N N . ILE A 1 89 ? -9.370 -1.350 32.657 1.00 96.50 89 ILE A N 1
ATOM 647 C CA . ILE A 1 89 ? -9.977 -2.123 31.580 1.00 96.50 89 ILE A CA 1
ATOM 648 C C . ILE A 1 89 ? -9.026 -3.269 31.250 1.00 96.50 89 ILE A C 1
ATOM 650 O O . ILE A 1 89 ? -7.873 -3.041 30.877 1.00 96.50 89 ILE A O 1
ATOM 654 N N . ALA A 1 90 ? -9.501 -4.503 31.363 1.00 95.62 90 ALA A N 1
ATOM 655 C CA . ALA A 1 90 ? -8.815 -5.679 30.856 1.00 95.62 90 ALA A CA 1
ATOM 656 C C . ALA A 1 90 ? -9.313 -5.990 29.440 1.00 95.62 90 ALA A C 1
ATOM 658 O O . ALA A 1 90 ? -10.514 -6.124 29.216 1.00 95.62 90 ALA A O 1
ATOM 659 N N . VAL A 1 91 ? -8.385 -6.121 28.489 1.00 94.56 91 VAL A N 1
ATOM 660 C CA . VAL A 1 91 ? -8.690 -6.499 27.102 1.00 94.56 91 VAL A CA 1
ATOM 661 C C . VAL A 1 91 ? -8.310 -7.956 26.887 1.00 94.56 91 VAL A C 1
ATOM 663 O O . VAL A 1 91 ? -7.175 -8.359 27.146 1.00 94.56 91 VAL A O 1
ATOM 666 N N . ARG A 1 92 ? -9.253 -8.752 26.389 1.00 93.31 92 ARG A N 1
ATOM 667 C CA . ARG A 1 92 ? -9.051 -10.151 26.000 1.00 93.31 92 ARG A CA 1
ATOM 668 C C . ARG A 1 92 ? -9.642 -10.388 24.612 1.00 93.31 92 ARG A C 1
ATOM 670 O O . ARG A 1 92 ? -10.441 -9.599 24.118 1.00 93.31 92 ARG A O 1
ATOM 677 N N . PHE A 1 93 ? -9.265 -11.497 23.991 1.00 90.88 93 PHE A N 1
ATOM 678 C CA . PHE A 1 93 ? -9.801 -11.923 22.699 1.00 90.88 93 PHE A CA 1
ATOM 679 C C . PHE A 1 93 ? -10.463 -13.292 22.883 1.00 90.88 93 PHE A C 1
ATOM 681 O O . PHE A 1 93 ? -9.815 -14.224 23.358 1.00 90.88 93 PHE A O 1
ATOM 688 N N . ASP A 1 94 ? -11.754 -13.407 22.560 1.00 86.81 94 ASP A N 1
ATOM 689 C CA . ASP A 1 94 ? -12.544 -14.642 22.691 1.00 86.81 94 ASP A CA 1
ATOM 690 C C . ASP A 1 94 ? -13.263 -14.947 21.374 1.00 86.81 94 ASP A C 1
ATOM 692 O O . ASP A 1 94 ? -14.183 -14.226 20.989 1.00 86.81 94 ASP A O 1
ATOM 696 N N . ARG A 1 95 ? -12.858 -16.033 20.697 1.00 86.00 95 ARG A N 1
ATOM 697 C CA . ARG A 1 95 ? -13.538 -16.596 19.511 1.00 86.00 95 ARG A CA 1
ATOM 698 C C . ARG A 1 95 ? -13.937 -15.539 18.466 1.00 86.00 95 ARG A C 1
ATOM 700 O O . ARG A 1 95 ? -15.088 -15.493 18.042 1.00 86.00 95 ARG A O 1
ATOM 707 N N . GLY A 1 96 ? -12.998 -14.680 18.066 1.00 84.25 96 GLY A N 1
ATOM 708 C CA . GLY A 1 96 ? -13.263 -13.642 17.061 1.00 84.25 96 GLY A CA 1
ATOM 709 C C . GLY A 1 96 ? -13.992 -12.403 17.593 1.00 84.25 96 GLY A C 1
ATOM 710 O O . GLY A 1 96 ? -14.474 -11.598 16.805 1.00 84.25 96 GLY A O 1
ATOM 711 N N . ARG A 1 97 ? -14.054 -12.209 18.914 1.00 91.62 97 ARG A N 1
ATOM 712 C CA . ARG A 1 97 ? -14.558 -10.982 19.543 1.00 91.62 97 ARG A CA 1
ATOM 713 C C . ARG A 1 97 ? -13.521 -10.378 20.479 1.00 91.62 97 ARG A C 1
ATOM 715 O O . ARG A 1 97 ? -12.721 -11.089 21.090 1.00 91.62 97 ARG A O 1
ATOM 722 N N . ILE A 1 98 ? -13.569 -9.060 20.611 1.00 92.62 98 ILE A N 1
ATOM 723 C CA . ILE A 1 98 ? -12.879 -8.326 21.667 1.00 92.62 98 ILE A CA 1
ATOM 724 C C . ILE A 1 98 ? -13.742 -8.428 22.922 1.00 92.62 98 ILE A C 1
ATOM 726 O O . ILE A 1 98 ? -14.941 -8.157 22.873 1.00 92.62 98 ILE A O 1
ATOM 730 N N . ALA A 1 99 ? -13.127 -8.827 24.030 1.00 94.75 99 ALA A N 1
ATOM 731 C CA . ALA A 1 99 ? -13.723 -8.869 25.353 1.00 94.75 99 ALA A CA 1
ATOM 732 C C . ALA A 1 99 ? -13.107 -7.766 26.220 1.00 94.75 99 ALA A C 1
ATOM 734 O O . ALA A 1 99 ? -11.887 -7.717 26.377 1.00 94.75 99 ALA A O 1
ATOM 735 N N . LEU A 1 100 ? -13.943 -6.896 26.777 1.00 95.56 100 LEU A N 1
ATOM 736 C CA . LEU A 1 100 ? -13.551 -5.858 27.723 1.00 95.56 100 LEU A CA 1
ATOM 737 C C . LEU A 1 100 ? -14.153 -6.190 29.082 1.00 95.56 100 LEU A C 1
ATOM 739 O O . LEU A 1 100 ? -15.374 -6.302 29.191 1.00 95.56 100 LEU A O 1
ATOM 743 N N . ASP A 1 101 ? -13.313 -6.308 30.104 1.00 96.44 101 ASP A N 1
ATOM 744 C CA . ASP A 1 101 ? -13.765 -6.407 31.489 1.00 96.44 101 ASP A CA 1
ATOM 745 C C . ASP A 1 101 ? -13.349 -5.159 32.259 1.00 96.44 101 ASP A C 1
ATOM 747 O O . ASP A 1 101 ? -12.195 -4.733 32.176 1.00 96.44 101 ASP A O 1
ATOM 751 N N . LEU A 1 102 ? -14.276 -4.568 33.008 1.00 96.44 102 LEU A N 1
ATOM 752 C CA . LEU A 1 102 ? -13.973 -3.446 33.891 1.00 96.44 102 LEU A CA 1
ATOM 753 C C . LEU A 1 102 ? -14.898 -3.425 35.106 1.00 96.44 102 LEU A C 1
ATOM 755 O O . LEU A 1 102 ? -16.074 -3.776 35.019 1.00 96.44 102 LEU A O 1
ATOM 759 N N . HIS A 1 103 ? -14.349 -2.958 36.222 1.00 97.12 103 HIS A N 1
ATOM 760 C CA . HIS A 1 103 ? -15.099 -2.663 37.436 1.00 97.12 103 HIS A CA 1
ATOM 761 C C . HIS A 1 103 ? -15.466 -1.179 37.470 1.00 97.12 103 HIS A C 1
ATOM 763 O O . HIS A 1 103 ? -14.644 -0.336 37.103 1.00 97.12 103 HIS A O 1
ATOM 769 N N . VAL A 1 104 ? -16.677 -0.846 37.902 1.00 96.69 104 VAL A N 1
ATOM 770 C CA . VAL A 1 104 ? -17.158 0.527 38.061 1.00 96.69 104 VAL A CA 1
ATOM 771 C C . VAL A 1 104 ? -17.825 0.664 39.418 1.00 96.69 104 VAL A C 1
ATOM 773 O O . VAL A 1 104 ? -18.837 0.023 39.683 1.00 96.69 104 VAL A O 1
ATOM 776 N N . ASP A 1 105 ? -17.296 1.560 40.237 1.00 95.88 105 ASP A N 1
ATOM 777 C CA . ASP A 1 105 ? -17.920 1.996 41.476 1.00 95.88 105 ASP A CA 1
ATOM 778 C C . ASP A 1 105 ? -18.758 3.236 41.175 1.00 95.88 105 ASP A C 1
ATOM 780 O O . ASP A 1 105 ? -18.217 4.287 40.818 1.00 95.88 105 ASP A O 1
ATOM 784 N N . ALA A 1 106 ? -20.079 3.119 41.274 1.00 94.12 106 ALA A N 1
ATOM 785 C CA . ALA A 1 106 ? -20.988 4.251 41.150 1.00 94.12 106 ALA A CA 1
ATOM 786 C C . ALA A 1 106 ? -21.555 4.635 42.519 1.00 94.12 106 ALA A C 1
ATOM 788 O O . ALA A 1 106 ? -21.894 3.772 43.320 1.00 94.12 106 ALA A O 1
ATOM 789 N N . ASN A 1 107 ? -21.701 5.929 42.773 1.00 94.00 107 ASN A N 1
ATOM 790 C CA . ASN A 1 107 ? -22.368 6.462 43.950 1.00 94.00 107 ASN A CA 1
ATOM 791 C C . ASN A 1 107 ? -23.584 7.274 43.502 1.00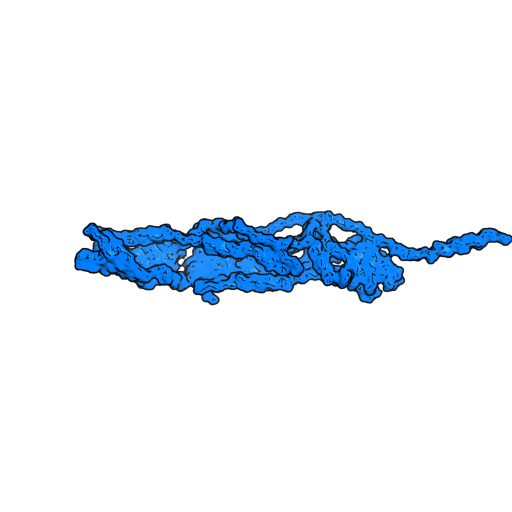 94.00 107 ASN A C 1
ATOM 793 O O . ASN A 1 107 ? -23.462 8.157 42.653 1.00 94.00 107 ASN A O 1
ATOM 797 N N . ALA A 1 108 ? -24.759 6.963 44.042 1.00 90.94 108 ALA A N 1
ATOM 798 C CA . ALA A 1 108 ? -26.001 7.657 43.725 1.00 90.94 108 ALA A CA 1
ATOM 799 C C . ALA A 1 108 ? -26.582 8.346 44.964 1.00 90.94 108 ALA A C 1
ATOM 801 O O . ALA A 1 108 ? -26.764 7.714 46.007 1.00 90.94 108 ALA A O 1
ATOM 802 N N . ASP A 1 109 ? -26.946 9.622 44.825 1.00 89.12 109 ASP A N 1
ATOM 803 C CA . ASP A 1 109 ? -27.621 10.378 45.877 1.00 89.12 109 ASP A CA 1
ATOM 804 C C . ASP A 1 109 ? -29.096 9.966 45.967 1.00 89.12 109 ASP A C 1
ATOM 806 O O . ASP A 1 109 ? -29.910 10.250 45.084 1.00 89.12 109 ASP A O 1
ATOM 810 N N . LEU A 1 110 ? -29.473 9.329 47.071 1.00 85.88 110 LEU A N 1
ATOM 811 C CA . LEU A 1 110 ? -30.855 8.994 47.397 1.00 85.88 110 LEU A CA 1
ATOM 812 C C . LEU A 1 110 ? -31.467 10.059 48.329 1.00 85.88 110 LEU A C 1
ATOM 814 O O . LEU A 1 110 ? -30.757 10.854 48.945 1.00 85.88 110 LEU A O 1
ATOM 818 N N . PRO A 1 111 ? -32.806 10.109 48.478 1.00 80.75 111 PRO A N 1
ATOM 819 C CA . PRO A 1 111 ? -33.474 11.130 49.290 1.00 80.75 111 PRO A CA 1
ATOM 820 C C . PRO A 1 111 ? -33.033 11.207 50.758 1.00 80.75 111 PRO A C 1
ATOM 822 O O . PRO A 1 111 ? -33.247 12.240 51.386 1.00 80.75 111 PRO A O 1
ATOM 825 N N . VAL A 1 112 ? -32.468 10.127 51.305 1.00 83.81 112 VAL A N 1
ATOM 826 C CA . VAL A 1 112 ? -32.125 10.008 52.733 1.00 83.81 112 VAL A CA 1
ATOM 827 C C . VAL A 1 112 ? -30.701 9.481 52.973 1.00 83.81 112 VAL A C 1
ATOM 829 O O . VAL A 1 112 ? -30.273 9.409 54.121 1.00 83.81 112 VAL A O 1
ATOM 832 N N . SER A 1 113 ? -29.968 9.101 51.922 1.00 86.88 113 SER A N 1
ATOM 833 C CA . SER A 1 113 ? -28.621 8.515 52.002 1.00 86.88 113 SER A CA 1
ATOM 834 C C . SER A 1 113 ? -27.919 8.570 50.642 1.00 86.88 113 SER A C 1
ATOM 836 O O . SER A 1 113 ? -28.548 8.906 49.646 1.00 86.88 113 SER A O 1
ATOM 838 N N . SER A 1 114 ? -26.644 8.194 50.570 1.00 86.06 114 SER A N 1
ATOM 839 C CA . SER A 1 114 ? -26.008 7.774 49.316 1.00 86.06 114 SER A CA 1
ATOM 840 C C . SER A 1 114 ? -26.070 6.248 49.185 1.00 86.06 114 SER A C 1
ATOM 842 O O . SER A 1 114 ? -26.262 5.539 50.180 1.00 86.06 114 SER A O 1
ATOM 844 N N . LEU A 1 115 ? -25.972 5.741 47.960 1.00 87.50 115 LEU A N 1
ATOM 845 C CA . LEU A 1 115 ? -25.892 4.313 47.665 1.00 87.50 115 LEU A CA 1
ATOM 846 C C . LEU A 1 115 ? -24.659 4.041 46.809 1.00 87.50 115 LEU A C 1
ATOM 848 O O . LEU A 1 115 ? -24.560 4.573 45.705 1.00 87.50 115 LEU A O 1
ATOM 852 N N . ASP A 1 116 ? -23.774 3.184 47.311 1.00 90.19 116 ASP A N 1
ATOM 853 C CA . ASP A 1 116 ? -22.655 2.642 46.546 1.00 90.19 116 ASP A CA 1
ATOM 854 C C . ASP A 1 116 ? -23.128 1.437 45.727 1.00 90.19 116 ASP A C 1
ATOM 856 O O . ASP A 1 116 ? -23.804 0.536 46.228 1.00 90.19 116 ASP A O 1
ATOM 860 N N . ILE A 1 117 ? -22.797 1.444 44.442 1.00 92.31 117 ILE A N 1
ATOM 861 C CA . ILE A 1 117 ? -23.250 0.491 43.436 1.00 92.31 117 ILE A CA 1
ATOM 862 C C . ILE A 1 117 ? -22.000 -0.030 42.713 1.00 92.31 117 ILE A C 1
ATOM 864 O O . ILE A 1 117 ? -21.594 0.551 41.702 1.00 92.31 117 ILE A O 1
ATOM 868 N N . PRO A 1 118 ? -21.370 -1.107 43.215 1.00 95.19 118 PRO A N 1
ATOM 869 C CA . PRO A 1 118 ? -20.261 -1.749 42.524 1.00 95.19 118 PRO A CA 1
ATOM 870 C C . PRO A 1 118 ? -20.797 -2.561 41.341 1.00 95.19 118 PRO A C 1
ATOM 872 O O . PRO A 1 118 ? -21.711 -3.379 41.501 1.00 95.19 118 PRO A O 1
ATOM 875 N N . LEU A 1 119 ? -20.243 -2.338 40.153 1.00 96.25 119 LEU A N 1
ATOM 876 C CA . LEU A 1 119 ? -20.677 -2.939 38.895 1.00 96.25 119 LEU A CA 1
ATOM 877 C C . LEU A 1 119 ? -19.496 -3.578 38.162 1.00 96.25 119 LEU A C 1
ATOM 879 O O . LEU A 1 119 ? -18.526 -2.909 37.821 1.00 96.25 119 LEU A O 1
ATOM 883 N N . ASP A 1 120 ? -19.626 -4.856 37.835 1.00 96.88 120 ASP A N 1
ATOM 884 C CA . ASP A 1 120 ? -18.700 -5.581 36.972 1.00 96.88 120 ASP A CA 1
ATOM 885 C C . ASP A 1 120 ? -19.280 -5.676 35.564 1.00 96.88 120 ASP A C 1
ATOM 887 O O . ASP A 1 120 ? -20.332 -6.289 35.344 1.00 96.88 120 ASP A O 1
ATOM 891 N N . PHE A 1 121 ? -18.583 -5.078 34.603 1.00 97.06 121 PHE A N 1
ATOM 892 C CA . PHE A 1 121 ? -18.931 -5.124 33.191 1.00 97.06 121 PHE A CA 1
ATOM 893 C C . PHE A 1 121 ? -18.078 -6.157 32.467 1.00 97.06 121 PHE A C 1
ATOM 895 O O . PHE A 1 121 ? -16.855 -6.140 32.572 1.00 97.06 121 PHE A O 1
ATOM 902 N N . THR A 1 122 ? -18.732 -6.978 31.649 1.00 97.31 122 THR A N 1
ATOM 903 C CA . THR A 1 122 ? -18.095 -7.761 30.586 1.00 97.31 122 THR A CA 1
ATOM 904 C C . THR A 1 122 ? -18.772 -7.406 29.268 1.00 97.31 122 THR A C 1
ATOM 906 O O . THR A 1 122 ? -19.977 -7.614 29.107 1.00 97.31 122 THR A O 1
ATOM 909 N N . ILE A 1 123 ? -18.007 -6.869 28.323 1.00 96.56 123 ILE A N 1
ATOM 910 C CA . ILE A 1 123 ? -18.479 -6.452 27.000 1.00 96.56 123 ILE A CA 1
ATOM 911 C C . ILE A 1 123 ? -17.779 -7.309 25.953 1.00 96.56 123 ILE A C 1
ATOM 913 O O . ILE A 1 123 ? -16.556 -7.357 25.922 1.00 96.56 123 ILE A O 1
ATOM 917 N N . LEU A 1 124 ? -18.541 -7.958 25.080 1.00 96.06 124 LEU A N 1
ATOM 918 C CA . LEU A 1 124 ? -18.035 -8.695 23.925 1.00 96.06 124 LEU A CA 1
ATOM 919 C C . LEU A 1 124 ? -18.529 -8.013 22.655 1.00 96.06 124 LEU A C 1
ATOM 921 O O . LEU A 1 124 ? -19.725 -7.757 22.526 1.00 96.06 124 LEU A O 1
ATOM 925 N N . ALA A 1 125 ? -17.631 -7.736 21.715 1.00 94.62 125 ALA A N 1
ATOM 926 C CA . ALA A 1 125 ? -17.992 -7.135 20.437 1.00 94.62 125 ALA A CA 1
ATOM 927 C C . ALA A 1 125 ? -17.036 -7.557 19.318 1.00 94.62 125 ALA A C 1
ATOM 929 O O . ALA A 1 125 ? -15.850 -7.802 19.542 1.00 94.62 125 ALA A O 1
ATOM 930 N N . GLU A 1 126 ? -17.559 -7.618 18.101 1.00 92.44 126 GLU A N 1
ATOM 931 C CA . GLU A 1 126 ? -16.795 -7.861 16.884 1.00 92.44 126 GLU A CA 1
ATOM 932 C C . GLU A 1 126 ? -16.542 -6.529 16.160 1.00 92.44 126 GLU A C 1
ATOM 934 O O . GLU A 1 126 ? -17.503 -5.843 15.801 1.00 92.44 126 GLU A O 1
ATOM 939 N N . PRO A 1 127 ? -15.280 -6.115 15.960 1.00 90.00 127 PRO A N 1
ATOM 940 C CA . PRO A 1 127 ? -14.972 -4.908 15.206 1.00 90.00 127 PRO A CA 1
ATOM 941 C C . PRO A 1 127 ? -15.137 -5.156 13.703 1.00 90.00 127 PRO A C 1
ATOM 943 O O . PRO A 1 127 ? -14.540 -6.075 13.145 1.00 90.00 127 PRO A O 1
ATOM 946 N N . VAL A 1 128 ? -15.888 -4.292 13.025 1.00 89.62 128 VAL A N 1
ATOM 947 C CA . VAL A 1 128 ? -16.082 -4.355 11.570 1.00 89.62 128 VAL A CA 1
ATOM 948 C C . VAL A 1 128 ? -15.809 -3.008 10.916 1.00 89.62 128 VAL A C 1
ATOM 950 O O . VAL A 1 128 ? -15.984 -1.960 11.536 1.00 89.62 128 VAL A O 1
ATOM 953 N N . VAL A 1 129 ? -15.411 -3.031 9.643 1.00 90.06 129 VAL A N 1
ATOM 954 C CA . VAL A 1 129 ? -15.265 -1.826 8.816 1.00 90.06 129 VAL A CA 1
ATOM 955 C C . VAL A 1 129 ? -16.224 -1.924 7.634 1.00 90.06 129 VAL A C 1
ATOM 957 O O . VAL A 1 129 ? -16.217 -2.911 6.893 1.00 90.06 129 VAL A O 1
ATOM 960 N N . THR A 1 130 ? -17.087 -0.921 7.481 1.00 91.38 130 THR A N 1
ATOM 961 C CA . THR A 1 130 ? -18.060 -0.864 6.382 1.00 91.38 130 THR A CA 1
ATOM 962 C C . THR A 1 130 ? -17.416 -0.371 5.083 1.00 91.38 130 THR A C 1
ATOM 964 O O . THR A 1 130 ? -16.308 0.164 5.081 1.00 91.38 130 THR A O 1
ATOM 967 N N . SER A 1 131 ? -18.136 -0.495 3.964 1.00 91.69 131 SER A N 1
ATOM 968 C CA . SER A 1 131 ? -17.709 0.027 2.655 1.00 91.69 131 SER A CA 1
ATOM 969 C C . SER A 1 131 ? -17.524 1.547 2.614 1.00 91.69 131 SER A C 1
ATOM 971 O O . SER A 1 131 ? -16.826 2.066 1.748 1.00 91.69 131 SER A O 1
ATOM 973 N N . GLU A 1 132 ? -18.151 2.251 3.556 1.00 91.94 132 GLU A N 1
ATOM 974 C CA . GLU A 1 132 ? -18.063 3.702 3.746 1.00 91.94 132 GLU A CA 1
ATOM 975 C C . GLU A 1 132 ? -16.947 4.091 4.722 1.00 91.94 132 GLU A C 1
ATOM 977 O O . GLU A 1 132 ? -16.912 5.222 5.188 1.00 91.94 132 GLU A O 1
ATOM 982 N N . TYR A 1 133 ? -16.050 3.159 5.059 1.00 89.94 133 TYR A N 1
ATOM 983 C CA . TYR A 1 133 ? -14.953 3.385 5.999 1.00 89.94 133 TYR A CA 1
ATOM 984 C C . TYR A 1 133 ? -15.403 3.692 7.434 1.00 89.94 133 TYR A C 1
ATOM 986 O O . TYR A 1 133 ? -14.630 4.215 8.231 1.00 89.94 133 TYR A O 1
ATOM 994 N N . ALA A 1 134 ? -16.622 3.306 7.817 1.00 92.12 134 ALA A N 1
ATOM 995 C CA . ALA A 1 134 ? -17.054 3.404 9.205 1.00 92.12 134 ALA A CA 1
ATOM 996 C C . ALA A 1 134 ? -16.600 2.164 9.987 1.00 92.12 134 ALA A C 1
ATOM 998 O O . ALA A 1 134 ? -17.007 1.040 9.676 1.00 92.12 134 ALA A O 1
ATOM 999 N N . ALA A 1 135 ? -15.791 2.366 11.024 1.00 90.44 135 ALA A N 1
ATOM 1000 C CA . ALA A 1 135 ? -15.526 1.354 12.034 1.00 90.44 135 ALA A CA 1
ATOM 1001 C C . ALA A 1 135 ? -16.720 1.264 12.991 1.00 90.44 135 ALA A C 1
ATOM 1003 O O . ALA A 1 135 ? -17.126 2.260 13.595 1.00 90.44 135 ALA A O 1
ATOM 1004 N N . LYS A 1 136 ? -17.288 0.066 13.117 1.00 93.00 136 LYS A N 1
ATOM 1005 C CA . LYS A 1 136 ? -18.456 -0.223 13.957 1.00 93.00 136 LYS A CA 1
ATOM 1006 C C . LYS A 1 136 ? -18.224 -1.473 14.791 1.00 93.00 136 LYS A C 1
ATOM 1008 O O . LYS A 1 136 ? -17.330 -2.271 14.511 1.00 93.00 136 LYS A O 1
ATOM 1013 N N . LEU A 1 137 ? -19.063 -1.645 15.804 1.00 93.12 137 LEU A N 1
ATOM 1014 C CA . LEU A 1 137 ? -19.122 -2.855 16.610 1.00 93.12 137 LEU A CA 1
ATOM 1015 C C . LEU A 1 137 ? -20.352 -3.674 16.203 1.00 93.12 137 LEU A C 1
ATOM 1017 O O . LEU A 1 137 ? -21.450 -3.142 16.056 1.00 93.12 137 LEU A O 1
ATOM 1021 N N . GLN A 1 138 ? -20.164 -4.973 16.011 1.00 92.62 138 GLN A N 1
ATOM 1022 C CA . GLN A 1 138 ? -21.220 -5.942 15.739 1.00 92.62 138 GLN A CA 1
ATOM 1023 C C . GLN A 1 138 ? -21.225 -7.037 16.802 1.00 92.62 138 GLN A C 1
ATOM 1025 O O . GLN A 1 138 ? -20.316 -7.131 17.628 1.00 92.62 138 GLN A O 1
ATOM 1030 N N . SER A 1 139 ? -22.284 -7.850 16.808 1.00 94.19 139 SER A N 1
ATOM 1031 C CA . SER A 1 139 ? -22.407 -8.995 17.720 1.00 94.19 139 SER A CA 1
ATOM 1032 C C . SER A 1 139 ? -22.212 -8.610 19.198 1.00 94.19 139 SER A C 1
ATOM 1034 O O . SER A 1 139 ? -21.599 -9.353 19.968 1.00 94.19 139 SER A O 1
ATOM 1036 N N . ILE A 1 140 ? -22.715 -7.425 19.574 1.00 96.06 140 ILE A N 1
ATOM 1037 C CA . ILE A 1 140 ? -22.492 -6.809 20.884 1.00 96.06 140 ILE A CA 1
ATOM 1038 C C . ILE A 1 140 ? -23.254 -7.574 21.966 1.00 96.06 140 ILE A C 1
ATOM 1040 O O . ILE A 1 140 ? -24.477 -7.747 21.914 1.00 96.06 140 ILE A O 1
ATOM 1044 N N . GLU A 1 141 ? -22.525 -7.974 22.996 1.00 96.50 141 GLU A N 1
ATOM 1045 C CA . GLU A 1 141 ? -23.049 -8.618 24.186 1.00 96.50 141 GLU A CA 1
ATOM 1046 C C . GLU A 1 141 ? -22.495 -7.898 25.414 1.00 96.50 141 GLU A C 1
ATOM 1048 O O . GLU A 1 141 ? -21.291 -7.853 25.639 1.00 96.50 141 GLU A O 1
ATOM 1053 N N . VAL A 1 142 ? -23.392 -7.315 26.206 1.00 97.12 142 VAL A N 1
ATOM 1054 C CA . VAL A 1 142 ? -23.047 -6.634 27.456 1.00 97.12 142 VAL A CA 1
ATOM 1055 C C . VAL A 1 142 ? -23.596 -7.458 28.610 1.00 97.12 142 VAL A C 1
ATOM 1057 O O . VAL A 1 142 ? -24.778 -7.817 28.628 1.00 97.12 142 VAL A O 1
ATOM 1060 N N . ASN A 1 143 ? -22.745 -7.753 29.581 1.00 96.81 143 ASN A N 1
ATOM 1061 C CA . ASN A 1 143 ? -23.112 -8.364 30.844 1.00 96.81 143 ASN A CA 1
ATOM 1062 C C . ASN A 1 143 ? -22.722 -7.417 31.975 1.00 96.81 143 ASN A C 1
ATOM 1064 O O . ASN A 1 143 ? -21.605 -6.907 31.987 1.00 96.81 143 ASN A O 1
ATOM 1068 N N . VAL A 1 144 ? -23.653 -7.181 32.894 1.00 96.25 144 VAL A N 1
ATOM 1069 C CA . VAL A 1 144 ? -23.448 -6.313 34.054 1.00 96.25 144 VAL A CA 1
ATOM 1070 C C . VAL A 1 144 ? -23.836 -7.116 35.279 1.00 96.25 144 VAL A C 1
ATOM 1072 O O . VAL A 1 144 ? -24.938 -7.665 35.335 1.00 96.25 144 VAL A O 1
ATOM 1075 N N . LYS A 1 145 ? -22.926 -7.220 36.241 1.00 95.38 145 LYS A N 1
ATOM 1076 C CA . LYS A 1 145 ? -23.147 -7.925 37.502 1.00 95.38 145 LYS A CA 1
ATOM 1077 C C . LYS A 1 145 ? -22.809 -7.013 38.669 1.00 95.38 145 LYS A C 1
ATOM 1079 O O . LYS A 1 145 ? -22.053 -6.064 38.528 1.00 95.38 145 LYS A O 1
ATOM 1084 N N . SER A 1 146 ? -23.375 -7.323 39.824 1.00 94.12 146 SER A N 1
ATOM 1085 C CA . SER A 1 146 ? -22.981 -6.738 41.099 1.00 94.12 146 SER A CA 1
ATOM 1086 C C . SER A 1 146 ? -23.006 -7.841 42.143 1.00 94.12 146 SER A C 1
ATOM 1088 O O . SER A 1 146 ? -23.908 -8.685 42.124 1.00 94.12 146 SER A O 1
ATOM 1090 N N . GLU A 1 147 ? -22.029 -7.873 43.045 1.00 91.69 147 GLU A N 1
ATOM 1091 C CA . GLU A 1 147 ? -22.053 -8.799 44.178 1.00 91.69 147 GLU A CA 1
ATOM 1092 C C . GLU A 1 147 ? -22.863 -8.263 45.364 1.00 91.69 147 GLU A C 1
ATOM 1094 O O . GLU A 1 147 ? -23.311 -9.064 46.198 1.00 91.69 147 GLU A O 1
ATOM 1099 N N . ASP A 1 148 ? -23.129 -6.953 45.383 1.00 92.06 148 ASP A N 1
ATOM 1100 C CA . ASP A 1 148 ? -23.806 -6.256 46.469 1.00 92.06 148 ASP A CA 1
ATOM 1101 C C . ASP A 1 148 ? -25.264 -6.714 46.649 1.00 92.06 148 ASP A C 1
ATOM 1103 O O . ASP A 1 148 ? -26.025 -6.922 45.697 1.00 92.06 148 ASP A O 1
ATOM 1107 N N . ARG A 1 149 ? -25.669 -6.902 47.910 1.00 89.94 149 ARG A N 1
ATOM 1108 C CA . ARG A 1 149 ? -26.997 -7.436 48.252 1.00 89.94 149 ARG A CA 1
ATOM 1109 C C . ARG A 1 149 ? -28.116 -6.434 47.983 1.00 89.94 149 ARG A C 1
ATOM 1111 O O . ARG A 1 149 ? -29.205 -6.856 47.595 1.00 89.94 149 ARG A O 1
ATOM 1118 N N . VAL A 1 150 ? -27.865 -5.144 48.199 1.00 86.62 150 VAL A N 1
ATOM 1119 C CA . VAL A 1 150 ? -28.841 -4.072 47.970 1.00 86.62 150 VAL A CA 1
ATOM 1120 C C . VAL A 1 150 ? -29.061 -3.903 46.473 1.00 86.62 150 VAL A C 1
ATOM 1122 O O . VAL A 1 150 ? -30.209 -3.867 46.032 1.00 86.62 150 VAL A O 1
ATOM 1125 N N . VAL A 1 151 ? -27.984 -3.914 45.682 1.00 86.81 151 VAL A N 1
ATOM 1126 C CA . VAL A 1 151 ? -28.068 -3.850 44.216 1.00 86.81 151 VAL A CA 1
ATOM 1127 C C . VAL A 1 151 ? -28.812 -5.061 43.651 1.00 86.81 151 VAL A C 1
ATOM 1129 O O . VAL A 1 151 ? -29.712 -4.885 42.836 1.00 86.81 151 VAL A O 1
ATOM 1132 N N . LYS A 1 152 ? -28.535 -6.283 44.130 1.00 90.06 152 LYS A N 1
ATOM 1133 C CA . LYS A 1 152 ? -29.282 -7.492 43.721 1.00 90.06 152 LYS A CA 1
ATOM 1134 C C . LYS A 1 152 ? -30.774 -7.417 44.050 1.00 90.06 152 LYS A C 1
ATOM 1136 O O . LYS A 1 152 ? -31.600 -7.849 43.250 1.00 90.06 152 LYS A O 1
ATOM 1141 N N . ALA A 1 153 ? -31.131 -6.886 45.220 1.00 88.25 153 ALA A N 1
ATOM 1142 C CA . ALA A 1 153 ? -32.530 -6.706 45.598 1.00 88.25 153 ALA A CA 1
ATOM 1143 C C . ALA A 1 153 ? -33.223 -5.648 44.722 1.00 88.25 153 ALA A C 1
ATOM 1145 O O . ALA A 1 153 ? -34.349 -5.864 44.273 1.00 88.25 153 ALA A O 1
ATOM 1146 N N . ALA A 1 154 ? -32.541 -4.533 44.443 1.00 84.19 154 ALA A N 1
ATOM 1147 C CA . ALA A 1 154 ? -33.030 -3.497 43.538 1.00 84.19 154 ALA A CA 1
ATOM 1148 C C . ALA A 1 154 ? -33.194 -4.021 42.102 1.00 84.19 154 ALA A C 1
ATOM 1150 O O . ALA A 1 154 ? -34.184 -3.705 41.446 1.00 84.19 154 ALA A O 1
ATOM 1151 N N . ASP A 1 155 ? -32.271 -4.862 41.634 1.00 87.81 155 ASP A N 1
ATOM 1152 C CA . ASP A 1 155 ? -32.351 -5.521 40.333 1.00 87.81 155 ASP A CA 1
ATOM 1153 C C . ASP A 1 155 ? -33.556 -6.465 40.239 1.00 87.81 155 ASP A C 1
ATOM 1155 O O . ASP A 1 155 ? -34.367 -6.340 39.327 1.00 87.81 155 ASP A O 1
ATOM 1159 N N . ALA A 1 156 ? -33.769 -7.319 41.244 1.00 86.44 156 ALA A N 1
ATOM 1160 C CA . ALA A 1 156 ? -34.933 -8.206 41.288 1.00 86.44 156 ALA A CA 1
ATOM 1161 C C . ALA A 1 156 ? -36.276 -7.449 41.312 1.00 86.44 156 ALA A C 1
ATOM 1163 O O . ALA A 1 156 ? -37.280 -7.957 40.814 1.00 86.44 156 ALA A O 1
ATOM 1164 N N . ALA A 1 157 ? -36.307 -6.247 41.897 1.00 85.12 157 ALA A N 1
ATOM 1165 C CA . ALA A 1 157 ? -37.516 -5.435 42.001 1.00 85.12 157 ALA A CA 1
ATOM 1166 C C . ALA A 1 157 ? -37.769 -4.539 40.776 1.00 85.12 157 ALA A C 1
ATOM 1168 O O . ALA A 1 157 ? -38.924 -4.294 40.428 1.00 85.12 157 ALA A O 1
ATOM 1169 N N . ALA A 1 158 ? -36.714 -4.003 40.156 1.00 84.44 158 ALA A N 1
ATOM 1170 C CA . ALA A 1 158 ? -36.820 -2.902 39.196 1.00 84.44 158 ALA A CA 1
ATOM 1171 C C . ALA A 1 158 ? -35.925 -3.036 37.949 1.00 84.44 158 ALA A C 1
ATOM 1173 O O . ALA A 1 158 ? -35.878 -2.087 37.152 1.00 84.44 158 ALA A O 1
ATOM 1174 N N . ASP A 1 159 ? -35.249 -4.177 37.783 1.00 88.75 159 ASP A N 1
ATOM 1175 C CA . ASP A 1 159 ? -34.372 -4.521 36.654 1.00 88.75 159 ASP A CA 1
ATOM 1176 C C . ASP A 1 159 ? -33.303 -3.448 36.388 1.00 88.75 159 ASP A C 1
ATOM 1178 O O . ASP A 1 159 ? -33.134 -2.924 35.285 1.00 88.75 159 ASP A O 1
ATOM 1182 N N . VAL A 1 160 ? -32.626 -3.019 37.455 1.00 86.56 160 VAL A N 1
ATOM 1183 C CA . VAL A 1 160 ? -31.647 -1.927 37.397 1.00 86.56 160 VAL A CA 1
ATOM 1184 C C . VAL A 1 160 ? -30.437 -2.324 36.550 1.00 86.56 160 VAL A C 1
ATOM 1186 O O . VAL A 1 160 ? -30.018 -1.542 35.694 1.00 86.56 160 VAL A O 1
ATOM 1189 N N . LEU A 1 161 ? -29.905 -3.538 36.719 1.00 90.19 161 LEU A N 1
ATOM 1190 C CA . LEU A 1 161 ? -28.770 -4.027 35.933 1.00 90.19 161 LEU A CA 1
ATOM 1191 C C . LEU A 1 161 ? -29.178 -4.250 34.474 1.00 90.19 161 LEU A C 1
ATOM 1193 O O . LEU A 1 161 ? -28.403 -3.920 33.575 1.00 90.19 161 LEU A O 1
ATOM 1197 N N . GLY A 1 162 ? -30.402 -4.726 34.217 1.00 91.75 162 GLY A N 1
ATOM 1198 C CA . GLY A 1 162 ? -30.955 -4.851 32.865 1.00 91.75 162 GLY A CA 1
ATOM 1199 C C . GLY A 1 162 ? -31.069 -3.509 32.135 1.00 91.75 162 GLY A C 1
ATOM 1200 O O . GLY A 1 162 ? -30.704 -3.406 30.957 1.00 91.75 162 GLY A O 1
ATOM 1201 N N . LYS A 1 163 ? -31.475 -2.444 32.837 1.00 90.44 163 LYS A N 1
ATOM 1202 C CA . LYS A 1 163 ? -31.506 -1.076 32.289 1.00 90.44 163 LYS A CA 1
ATOM 1203 C C . LYS A 1 163 ? -30.113 -0.530 32.001 1.00 90.44 163 LYS A C 1
ATOM 1205 O O . LYS A 1 163 ? -29.898 -0.005 30.910 1.00 90.44 163 LYS A O 1
ATOM 1210 N N . VAL A 1 164 ? -29.162 -0.691 32.925 1.00 90.81 164 VAL A N 1
ATOM 1211 C CA . VAL A 1 164 ? -27.759 -0.282 32.714 1.00 90.81 164 VAL A CA 1
ATOM 1212 C C . VAL A 1 164 ? -27.166 -1.026 31.518 1.00 90.81 164 VAL A C 1
ATOM 1214 O O . VAL A 1 164 ? -26.619 -0.403 30.609 1.00 90.81 164 VAL A O 1
ATOM 1217 N N . LYS A 1 165 ? -27.355 -2.349 31.460 1.00 94.44 165 LYS A N 1
ATOM 1218 C CA . LYS A 1 165 ? -26.960 -3.192 30.327 1.00 94.44 165 LYS A CA 1
ATOM 1219 C C . LYS A 1 165 ? -27.529 -2.672 29.009 1.00 94.44 165 LYS A C 1
ATOM 1221 O O . LYS A 1 165 ? -26.789 -2.554 28.037 1.00 94.44 165 LYS A O 1
ATOM 1226 N N . SER A 1 166 ? -28.825 -2.369 28.970 1.00 94.75 166 SER A N 1
ATOM 1227 C CA . SER A 1 166 ? -29.507 -1.903 27.757 1.00 94.75 166 SER A CA 1
ATOM 1228 C C . SER A 1 166 ? -29.013 -0.525 27.315 1.00 94.75 166 SER A C 1
ATOM 1230 O O . SER A 1 166 ? -28.785 -0.315 26.127 1.00 94.75 166 SER A O 1
ATOM 1232 N N . ALA A 1 167 ? -28.777 0.389 28.259 1.00 91.88 167 ALA A N 1
ATOM 1233 C CA . ALA A 1 167 ? -28.239 1.715 27.972 1.00 91.88 167 ALA A CA 1
ATOM 1234 C C . ALA A 1 167 ? -26.812 1.646 27.403 1.00 91.88 167 ALA A C 1
ATOM 1236 O O . ALA A 1 167 ? -26.525 2.265 26.378 1.00 91.88 167 ALA A O 1
ATOM 1237 N N . VAL A 1 168 ? -25.931 0.852 28.026 1.00 92.75 168 VAL A N 1
ATOM 1238 C CA . VAL A 1 168 ? -24.555 0.652 27.542 1.00 92.75 168 VAL A CA 1
ATOM 1239 C C . VAL A 1 168 ? -24.557 -0.028 26.177 1.00 92.75 168 VAL A C 1
ATOM 1241 O O . VAL A 1 168 ? -23.873 0.426 25.265 1.00 92.75 168 VAL A O 1
ATOM 1244 N N . ARG A 1 169 ? -25.371 -1.074 26.001 1.00 95.81 169 ARG A N 1
ATOM 1245 C CA . ARG A 1 169 ? -25.525 -1.759 24.714 1.00 95.81 169 ARG A CA 1
ATOM 1246 C C . ARG A 1 169 ? -25.982 -0.804 23.613 1.00 95.81 169 ARG A C 1
ATOM 1248 O O . ARG A 1 169 ? -25.351 -0.788 22.565 1.00 95.81 169 ARG A O 1
ATOM 1255 N N . GLY A 1 170 ? -27.011 0.008 23.860 1.00 94.75 170 GLY A N 1
ATOM 1256 C CA . GLY A 1 170 ? -27.504 0.977 22.879 1.00 94.75 170 GLY A CA 1
ATOM 1257 C C . GLY A 1 170 ? -26.420 1.969 22.453 1.00 94.75 170 GLY A C 1
ATOM 1258 O O . GLY A 1 170 ? -26.246 2.224 21.267 1.00 94.75 170 GLY A O 1
ATOM 1259 N N . LYS A 1 171 ? -25.601 2.449 23.399 1.00 92.56 171 LYS A N 1
ATOM 1260 C CA . LYS A 1 171 ? -24.468 3.332 23.081 1.00 92.56 171 LYS A CA 1
ATOM 1261 C C . LYS A 1 171 ? -23.372 2.649 22.265 1.00 92.56 171 LYS A C 1
ATOM 1263 O O . LYS A 1 171 ? -22.781 3.288 21.401 1.00 92.56 171 LYS A O 1
ATOM 1268 N N . LEU A 1 172 ? -23.109 1.369 22.519 1.00 93.31 172 LEU A N 1
ATOM 1269 C CA . LEU A 1 172 ? -22.160 0.582 21.729 1.00 93.31 172 LEU A CA 1
ATOM 1270 C C . LEU A 1 172 ? -22.705 0.246 20.331 1.00 93.31 172 LEU A C 1
ATOM 1272 O O . LEU A 1 172 ? -21.928 0.189 19.387 1.00 93.31 172 LEU A O 1
ATOM 1276 N N . GLU A 1 173 ? -24.015 0.045 20.180 1.00 94.12 173 GLU A N 1
ATOM 1277 C CA . GLU A 1 173 ? -24.670 -0.176 18.879 1.00 94.12 173 GLU A CA 1
ATOM 1278 C C . GLU A 1 173 ? -24.694 1.104 18.025 1.00 94.12 173 GLU A C 1
ATOM 1280 O O . GLU A 1 173 ? -24.542 1.043 16.806 1.00 94.12 173 GLU A O 1
ATOM 1285 N N . GLU A 1 174 ? -24.827 2.269 18.666 1.00 93.88 174 GLU A N 1
ATOM 1286 C CA . GLU A 1 174 ? -24.717 3.591 18.035 1.00 93.88 174 GLU A CA 1
ATOM 1287 C C . GLU A 1 174 ? -23.267 3.977 17.690 1.00 93.88 174 GLU A C 1
ATOM 1289 O O . GLU A 1 174 ? -23.050 4.936 16.945 1.00 93.88 174 GLU A O 1
ATOM 1294 N N . PHE A 1 175 ? -22.268 3.259 18.219 1.00 92.38 175 PHE A N 1
ATOM 1295 C CA . PHE A 1 175 ? -20.866 3.577 17.979 1.00 92.38 175 PHE A CA 1
ATOM 1296 C C . PHE A 1 175 ? -20.527 3.467 16.490 1.00 92.38 175 PHE A C 1
ATOM 1298 O O . PHE A 1 175 ? -20.663 2.420 15.853 1.00 92.38 175 PHE A O 1
ATOM 1305 N N . SER A 1 176 ? -20.021 4.569 15.950 1.00 92.44 176 SER A N 1
ATOM 1306 C CA . SER A 1 176 ? -19.504 4.650 14.596 1.00 92.44 176 SER A CA 1
ATOM 1307 C C . SER A 1 176 ? -18.329 5.610 14.598 1.00 92.44 176 SER A C 1
ATOM 1309 O O . SER A 1 176 ? -18.479 6.776 14.961 1.00 92.44 176 SER A O 1
ATOM 1311 N N . TYR A 1 177 ? -17.168 5.122 14.181 1.00 89.06 177 TYR A N 1
ATOM 1312 C CA . TYR A 1 177 ? -15.983 5.943 13.990 1.00 89.06 177 TYR A CA 1
ATOM 1313 C C . TYR A 1 177 ? -15.676 6.051 12.501 1.00 89.06 177 TYR A C 1
ATOM 1315 O O . TYR A 1 177 ? -15.544 5.039 11.815 1.00 89.06 177 TYR A O 1
ATOM 1323 N N . ASP A 1 178 ? -15.601 7.277 11.997 1.00 87.56 178 ASP A N 1
ATOM 1324 C CA . ASP A 1 178 ? -15.333 7.542 10.588 1.00 87.56 178 ASP A CA 1
ATOM 1325 C C . ASP A 1 178 ? -13.822 7.475 10.307 1.00 87.56 178 ASP A C 1
ATOM 1327 O O . ASP A 1 178 ? -13.061 8.329 10.762 1.00 87.56 178 ASP A O 1
ATOM 1331 N N . LEU A 1 179 ? -13.384 6.450 9.567 1.00 85.75 179 LEU A N 1
ATOM 1332 C CA . LEU A 1 179 ? -11.993 6.301 9.121 1.00 85.75 179 LEU A CA 1
ATOM 1333 C C . LEU A 1 179 ? -11.716 7.058 7.815 1.00 85.75 179 LEU A C 1
ATOM 1335 O O . LEU A 1 179 ? -10.552 7.157 7.412 1.00 85.75 179 LEU A O 1
ATOM 1339 N N . TYR A 1 180 ? -12.748 7.576 7.137 1.00 87.25 180 TYR A N 1
ATOM 1340 C CA . TYR A 1 180 ? -12.603 8.216 5.834 1.00 87.25 180 TYR A CA 1
ATOM 1341 C C . TYR A 1 180 ? -11.594 9.372 5.847 1.00 87.25 180 TYR A C 1
ATOM 1343 O O . TYR A 1 180 ? -10.744 9.383 4.960 1.00 87.25 180 TYR A O 1
ATOM 1351 N N . PRO A 1 181 ? -11.581 10.308 6.823 1.00 85.25 181 PRO A N 1
ATOM 1352 C CA . PRO A 1 181 ? -10.641 11.429 6.803 1.00 85.25 181 PRO A CA 1
ATOM 1353 C C . PRO A 1 181 ? -9.175 10.979 6.809 1.00 85.25 181 PRO A C 1
ATOM 1355 O O . PRO A 1 181 ? -8.370 11.470 6.020 1.00 85.25 181 PRO A O 1
ATOM 1358 N N . THR A 1 182 ? -8.840 9.998 7.651 1.00 78.50 182 THR A N 1
ATOM 1359 C CA . THR A 1 182 ? -7.479 9.457 7.761 1.00 78.50 182 THR A CA 1
ATOM 1360 C C . THR A 1 182 ? -7.061 8.727 6.487 1.00 78.50 182 THR A C 1
ATOM 1362 O O . THR A 1 182 ? -5.945 8.906 5.996 1.00 78.50 182 THR A O 1
ATOM 1365 N N . LEU A 1 183 ? -7.960 7.921 5.918 1.00 82.06 183 LEU A N 1
ATOM 1366 C CA . LEU A 1 183 ? -7.678 7.166 4.697 1.00 82.06 183 LEU A CA 1
ATOM 1367 C C . LEU A 1 183 ? -7.640 8.063 3.457 1.00 82.06 183 LEU A C 1
ATOM 1369 O O . LEU A 1 183 ? -6.818 7.839 2.574 1.00 82.06 183 LEU A O 1
ATOM 1373 N N . ALA A 1 184 ? -8.468 9.105 3.406 1.00 84.38 184 ALA A N 1
ATOM 1374 C CA . ALA A 1 184 ? -8.463 10.096 2.338 1.00 84.38 184 ALA A CA 1
ATOM 1375 C C . ALA A 1 184 ? -7.168 10.920 2.335 1.00 84.38 184 ALA A C 1
ATOM 1377 O O . ALA A 1 184 ? -6.637 11.203 1.264 1.00 84.38 184 ALA A O 1
ATOM 1378 N N . GLU A 1 185 ? -6.619 11.257 3.507 1.00 80.25 185 GLU A N 1
ATOM 1379 C CA . GLU A 1 185 ? -5.308 11.904 3.604 1.00 80.25 185 GLU A CA 1
ATOM 1380 C C . GLU A 1 185 ? -4.191 10.983 3.092 1.00 80.25 185 GLU A C 1
ATOM 1382 O O . GLU A 1 185 ? -3.388 11.392 2.250 1.00 80.25 185 GLU A O 1
ATOM 1387 N N . ALA A 1 186 ? -4.158 9.727 3.552 1.00 78.25 186 ALA A N 1
ATOM 1388 C CA . ALA A 1 186 ? -3.170 8.745 3.104 1.00 78.25 186 ALA A CA 1
ATOM 1389 C C . ALA A 1 186 ? -3.256 8.502 1.586 1.00 78.25 186 ALA A C 1
ATOM 1391 O O . ALA A 1 186 ? -2.239 8.510 0.892 1.00 78.25 186 ALA A O 1
ATOM 1392 N N . HIS A 1 187 ? -4.473 8.371 1.057 1.00 83.31 187 HIS A N 1
ATOM 1393 C CA . HIS A 1 187 ? -4.739 8.291 -0.375 1.00 83.31 187 HIS A CA 1
ATOM 1394 C C . HIS A 1 187 ? -4.274 9.545 -1.118 1.00 83.31 187 HIS A C 1
ATOM 1396 O O . HIS A 1 187 ? -3.623 9.434 -2.151 1.00 83.31 187 HIS A O 1
ATOM 1402 N N . GLY A 1 188 ? -4.537 10.736 -0.577 1.00 82.06 188 GLY A N 1
ATOM 1403 C CA . GLY A 1 188 ? -4.097 12.001 -1.162 1.00 82.06 188 GLY A CA 1
ATOM 1404 C C . GLY A 1 188 ? -2.577 12.111 -1.290 1.00 82.06 188 GLY A C 1
ATOM 1405 O O . GLY A 1 188 ? -2.102 12.707 -2.254 1.00 82.06 188 GLY A O 1
ATOM 1406 N N . ARG A 1 189 ? -1.820 11.505 -0.363 1.00 79.44 189 ARG A N 1
ATOM 1407 C CA . ARG A 1 189 ? -0.352 11.395 -0.436 1.00 79.44 189 ARG A CA 1
ATOM 1408 C C . ARG A 1 189 ? 0.099 10.366 -1.474 1.00 79.44 189 ARG A C 1
ATOM 1410 O O . ARG A 1 189 ? 1.010 10.656 -2.237 1.00 79.44 189 ARG A O 1
ATOM 1417 N N . LEU A 1 190 ? -0.544 9.197 -1.527 1.00 79.31 190 LEU A N 1
ATOM 1418 C CA . LEU A 1 190 ? -0.237 8.144 -2.508 1.00 79.31 190 LEU A CA 1
ATOM 1419 C C . LEU A 1 190 ? -0.558 8.554 -3.950 1.00 79.31 190 LEU A C 1
ATOM 1421 O O . LEU A 1 190 ? 0.145 8.156 -4.872 1.00 79.31 190 LEU A O 1
ATOM 1425 N N . ALA A 1 191 ? -1.599 9.364 -4.136 1.00 81.00 191 ALA A N 1
ATOM 1426 C CA . ALA A 1 191 ? -2.000 9.892 -5.433 1.00 81.00 191 ALA A CA 1
ATOM 1427 C C . ALA A 1 191 ? -1.070 11.009 -5.946 1.00 81.00 191 ALA A C 1
ATOM 1429 O O . ALA A 1 191 ? -1.211 11.431 -7.096 1.00 81.00 191 ALA A O 1
ATOM 1430 N N . GLN A 1 192 ? -0.136 11.510 -5.123 1.00 83.19 192 GLN A N 1
ATOM 1431 C CA . GLN A 1 192 ? 0.866 12.463 -5.596 1.00 83.19 192 GLN A CA 1
ATOM 1432 C C . GLN A 1 192 ? 1.852 11.754 -6.533 1.00 83.19 192 GLN A C 1
ATOM 1434 O O . GLN A 1 192 ? 2.418 10.725 -6.154 1.00 83.19 192 GLN A O 1
ATOM 1439 N N . PRO A 1 193 ? 2.104 12.299 -7.734 1.00 84.00 193 PRO A N 1
ATOM 1440 C CA . PRO A 1 193 ? 3.127 11.767 -8.615 1.00 84.00 193 PRO A CA 1
ATOM 1441 C C . PRO A 1 193 ? 4.508 11.822 -7.944 1.00 84.00 193 PRO A C 1
ATOM 1443 O O . PRO A 1 193 ? 4.924 12.849 -7.409 1.00 84.00 193 PRO A O 1
ATOM 1446 N N . ILE A 1 194 ? 5.229 10.707 -7.984 1.00 82.50 194 ILE A N 1
ATOM 1447 C CA . ILE A 1 194 ? 6.596 10.576 -7.492 1.00 82.50 194 ILE A CA 1
ATOM 1448 C C . ILE A 1 194 ? 7.532 11.067 -8.590 1.00 82.50 194 ILE A C 1
ATOM 1450 O O . ILE A 1 194 ? 7.633 10.446 -9.650 1.00 82.50 194 ILE A O 1
ATOM 1454 N N . GLU A 1 195 ? 8.242 12.161 -8.330 1.00 81.75 195 GLU A N 1
ATOM 1455 C CA . GLU A 1 195 ? 9.253 12.669 -9.254 1.00 81.75 195 GLU A CA 1
ATOM 1456 C C . GLU A 1 195 ? 10.401 11.668 -9.421 1.00 81.75 195 GLU A C 1
ATOM 1458 O O . GLU A 1 195 ? 11.044 11.238 -8.448 1.00 81.75 195 GLU A O 1
ATOM 1463 N N . LEU A 1 196 ? 10.663 11.327 -10.682 1.00 73.88 196 LEU A N 1
ATOM 1464 C CA . LEU A 1 196 ? 11.742 10.457 -11.114 1.00 73.88 196 LEU A CA 1
ATOM 1465 C C . LEU A 1 196 ? 12.785 11.287 -11.878 1.00 73.88 196 LEU A C 1
ATOM 1467 O O . LEU A 1 196 ? 12.467 11.848 -12.931 1.00 73.88 196 LEU A O 1
ATOM 1471 N N . PRO A 1 197 ? 14.039 11.354 -11.396 1.00 65.81 197 PRO A N 1
ATOM 1472 C CA . PRO A 1 197 ? 15.118 11.972 -12.154 1.00 65.81 197 PRO A CA 1
ATOM 1473 C C . PRO A 1 197 ? 15.494 11.062 -13.333 1.00 65.81 197 PRO A C 1
ATOM 1475 O O . PRO A 1 197 ? 16.071 9.990 -13.144 1.00 65.81 197 PRO A O 1
ATOM 1478 N N . LEU A 1 198 ? 15.162 11.475 -14.560 1.00 66.38 198 LEU A N 1
ATOM 1479 C CA . LEU A 1 198 ? 15.420 10.715 -15.789 1.00 66.38 198 LEU A CA 1
ATOM 1480 C C . LEU A 1 198 ? 16.459 11.429 -16.669 1.00 66.38 198 LEU A C 1
ATOM 1482 O O . LEU A 1 198 ? 16.219 11.710 -17.841 1.00 66.38 198 LEU A O 1
ATOM 1486 N N . GLY A 1 199 ? 17.635 11.720 -16.107 1.00 65.56 199 GLY A N 1
ATOM 1487 C CA . GLY A 1 199 ? 18.659 12.526 -16.784 1.00 65.56 199 GLY A CA 1
ATOM 1488 C C . GLY A 1 199 ? 18.225 13.990 -16.883 1.00 65.56 199 GLY A C 1
ATOM 1489 O O . GLY A 1 199 ? 17.893 14.587 -15.862 1.00 65.56 199 GLY A O 1
ATOM 1490 N N . ASP A 1 200 ? 18.188 14.543 -18.099 1.00 64.94 200 ASP A N 1
ATOM 1491 C CA . ASP A 1 200 ? 17.800 15.942 -18.355 1.00 64.94 200 ASP A CA 1
ATOM 1492 C C . ASP A 1 200 ? 16.271 16.164 -18.401 1.00 64.94 200 ASP A C 1
ATOM 1494 O O . ASP A 1 200 ? 15.809 17.298 -18.530 1.00 64.94 200 ASP A O 1
ATOM 1498 N N . ALA A 1 201 ? 15.470 15.093 -18.316 1.00 64.81 201 ALA A N 1
ATOM 1499 C CA . ALA A 1 201 ? 14.008 15.146 -18.342 1.00 64.81 201 ALA A CA 1
ATOM 1500 C C . ALA A 1 201 ? 13.393 14.879 -16.955 1.00 64.81 201 ALA A C 1
ATOM 1502 O O . ALA A 1 201 ? 13.840 13.995 -16.219 1.00 64.81 201 ALA A O 1
ATOM 1503 N N . SER A 1 202 ? 12.319 15.605 -16.619 1.00 71.56 202 SER A N 1
ATOM 1504 C CA . SER A 1 202 ? 11.503 15.355 -15.425 1.00 71.56 202 SER A CA 1
ATOM 1505 C C . SER A 1 202 ? 10.325 14.431 -15.753 1.00 71.56 202 SER A C 1
ATOM 1507 O O . SER A 1 202 ? 9.354 14.813 -16.417 1.00 71.56 202 SER A O 1
ATOM 1509 N N . GLY A 1 203 ? 10.421 13.184 -15.291 1.00 78.81 203 GLY A N 1
ATOM 1510 C CA . GLY A 1 203 ? 9.328 12.216 -15.338 1.00 78.81 203 GLY A CA 1
ATOM 1511 C C . GLY A 1 203 ? 8.651 12.081 -13.981 1.00 78.81 203 GLY A C 1
ATOM 1512 O O . GLY A 1 203 ? 9.256 12.363 -12.948 1.00 78.81 203 GLY A O 1
ATOM 1513 N N . CYS A 1 204 ? 7.411 11.606 -13.979 1.00 85.50 204 CYS A N 1
ATOM 1514 C CA . CYS A 1 204 ? 6.724 11.235 -12.748 1.00 85.50 204 CYS A CA 1
ATOM 1515 C C . CYS A 1 204 ? 6.109 9.848 -12.850 1.00 85.50 204 CYS A C 1
ATOM 1517 O O . CYS A 1 204 ? 5.527 9.502 -13.878 1.00 85.50 204 CYS A O 1
ATOM 1519 N N . ALA A 1 205 ? 6.231 9.079 -11.771 1.00 84.50 205 ALA A N 1
ATOM 1520 C CA . ALA A 1 205 ? 5.460 7.864 -11.561 1.00 84.50 205 ALA A CA 1
ATOM 1521 C C . ALA A 1 205 ? 4.193 8.197 -10.775 1.00 84.50 205 ALA A C 1
ATOM 1523 O O . ALA A 1 205 ? 4.268 8.806 -9.714 1.00 84.50 205 ALA A O 1
ATOM 1524 N N . ALA A 1 206 ? 3.038 7.776 -11.270 1.00 86.69 206 ALA A N 1
ATOM 1525 C CA . ALA A 1 206 ? 1.771 7.892 -10.567 1.00 86.69 206 ALA A CA 1
ATOM 1526 C C . ALA A 1 206 ? 1.261 6.500 -10.183 1.00 86.69 206 ALA A C 1
ATOM 1528 O O . ALA A 1 206 ? 1.393 5.543 -10.950 1.00 86.69 206 ALA A O 1
ATOM 1529 N N . LEU A 1 207 ? 0.672 6.398 -8.993 1.00 87.19 207 LEU A N 1
ATOM 1530 C CA . LEU A 1 207 ? -0.004 5.202 -8.504 1.00 87.19 207 LEU A CA 1
ATOM 1531 C C . LEU A 1 207 ? -1.486 5.532 -8.348 1.00 87.19 207 LEU A C 1
ATOM 1533 O O . LEU A 1 207 ? -1.908 6.080 -7.332 1.00 87.19 207 LEU A O 1
ATOM 1537 N N . GLU A 1 208 ? -2.280 5.227 -9.369 1.00 89.00 208 GLU A N 1
ATOM 1538 C CA . GLU A 1 208 ? -3.725 5.418 -9.282 1.00 89.00 208 GLU A CA 1
ATOM 1539 C C . GLU A 1 208 ? -4.339 4.290 -8.453 1.00 89.00 208 GLU A C 1
ATOM 1541 O O . GLU A 1 208 ? -4.171 3.116 -8.779 1.00 89.00 208 GLU A O 1
ATOM 1546 N N . VAL A 1 209 ? -5.054 4.624 -7.378 1.00 90.88 209 VAL A N 1
ATOM 1547 C CA . VAL A 1 209 ? -5.762 3.632 -6.560 1.00 90.88 209 VAL A CA 1
ATOM 1548 C C . VAL A 1 209 ? -7.116 3.341 -7.199 1.00 90.88 209 VAL A C 1
ATOM 1550 O O . VAL A 1 209 ? -8.013 4.180 -7.183 1.00 90.88 209 VAL A O 1
ATOM 1553 N N . VAL A 1 210 ? -7.276 2.136 -7.744 1.00 91.88 210 VAL A N 1
ATOM 1554 C CA . VAL A 1 210 ? -8.514 1.716 -8.421 1.00 91.88 210 VAL A CA 1
ATOM 1555 C C . VAL A 1 210 ? -9.504 1.041 -7.472 1.00 91.88 210 VAL A C 1
ATOM 1557 O O . VAL A 1 210 ? -10.708 1.067 -7.713 1.00 91.88 210 VAL A O 1
ATOM 1560 N N . SER A 1 211 ? -9.017 0.430 -6.389 1.00 92.75 211 SER A N 1
ATOM 1561 C CA . SER A 1 211 ? -9.849 -0.227 -5.375 1.00 92.75 211 SER A CA 1
ATOM 1562 C C . SER A 1 211 ? -9.109 -0.331 -4.042 1.00 92.75 211 SER A C 1
ATOM 1564 O O . SER A 1 211 ? -7.877 -0.390 -4.010 1.00 92.75 211 SER A O 1
ATOM 1566 N N . VAL A 1 212 ? -9.865 -0.386 -2.946 1.00 93.88 212 VAL A N 1
ATOM 1567 C CA . VAL A 1 212 ? -9.360 -0.675 -1.601 1.00 93.88 212 VAL A CA 1
ATOM 1568 C C . VAL A 1 212 ? -10.058 -1.933 -1.107 1.00 93.88 212 VAL A C 1
ATOM 1570 O O . VAL A 1 212 ? -11.284 -1.988 -1.046 1.00 93.88 212 VAL A O 1
ATOM 1573 N N . GLU A 1 213 ? -9.286 -2.951 -0.755 1.00 94.62 213 GLU A N 1
ATOM 1574 C CA . GLU A 1 213 ? -9.781 -4.241 -0.288 1.00 94.62 213 GLU A CA 1
ATOM 1575 C C . GLU A 1 213 ? -9.379 -4.452 1.180 1.00 94.62 213 GLU A C 1
ATOM 1577 O O . GLU A 1 213 ? -8.271 -4.112 1.596 1.00 94.62 213 GLU A O 1
ATOM 1582 N N . ALA A 1 214 ? -10.271 -5.029 1.979 1.00 93.56 214 ALA A N 1
ATOM 1583 C CA . ALA A 1 214 ? -9.994 -5.456 3.346 1.00 93.56 214 ALA A CA 1
ATOM 1584 C C . ALA A 1 214 ? -10.184 -6.965 3.466 1.00 93.56 214 ALA A C 1
ATOM 1586 O O . ALA A 1 214 ? -11.237 -7.499 3.113 1.00 93.56 214 ALA A O 1
ATOM 1587 N N . GLY A 1 215 ? -9.165 -7.638 3.992 1.00 92.12 215 GLY A N 1
ATOM 1588 C CA . GLY A 1 215 ? -9.228 -9.052 4.325 1.00 92.12 215 GLY A CA 1
ATOM 1589 C C . GLY A 1 215 ? -9.945 -9.309 5.657 1.00 92.12 215 GLY A C 1
ATOM 1590 O O . GLY A 1 215 ? -10.315 -8.366 6.380 1.00 92.12 215 GLY A O 1
ATOM 1591 N N . PRO A 1 216 ? -10.121 -10.597 6.006 1.00 90.12 216 PRO A N 1
ATOM 1592 C CA . PRO A 1 216 ? -10.651 -11.005 7.300 1.00 90.12 216 PRO A CA 1
ATOM 1593 C C . PRO A 1 216 ? -9.828 -10.431 8.456 1.00 90.12 216 PRO A C 1
ATOM 1595 O O . PRO A 1 216 ? -8.609 -10.301 8.367 1.00 90.12 216 PRO A O 1
ATOM 1598 N N . THR A 1 217 ? -10.501 -10.102 9.554 1.00 88.94 217 THR A N 1
ATOM 1599 C CA . THR A 1 217 ? -9.833 -9.699 10.793 1.00 88.94 217 THR A CA 1
ATOM 1600 C C . THR A 1 217 ? -9.512 -10.940 11.620 1.00 88.94 217 THR A C 1
ATOM 1602 O O . THR A 1 217 ? -10.389 -11.765 11.877 1.00 88.94 217 THR A O 1
ATOM 1605 N N . VAL A 1 218 ? -8.261 -11.060 12.058 1.00 89.38 218 VAL A N 1
ATOM 1606 C CA . VAL A 1 218 ? -7.797 -12.132 12.942 1.00 89.38 218 VAL A CA 1
ATOM 1607 C C . VAL A 1 218 ? -7.612 -11.562 14.347 1.00 89.38 218 VAL A C 1
ATOM 1609 O O . VAL A 1 218 ? -7.019 -10.502 14.535 1.00 89.38 218 VAL A O 1
ATOM 1612 N N . LEU A 1 219 ? -8.160 -12.256 15.347 1.00 87.19 219 LEU A N 1
ATOM 1613 C CA . LEU A 1 219 ? -8.107 -11.851 16.753 1.00 87.19 219 LEU A CA 1
ATOM 1614 C C . LEU A 1 219 ? -7.389 -12.922 17.579 1.00 87.19 219 LEU A C 1
ATOM 1616 O O . LEU A 1 219 ? -8.020 -13.851 18.084 1.00 87.19 219 LEU A O 1
ATOM 1620 N N . ALA A 1 220 ? -6.063 -12.803 17.689 1.00 82.44 220 ALA A N 1
ATOM 1621 C CA . ALA A 1 220 ? -5.182 -13.804 18.299 1.00 82.44 220 ALA A CA 1
ATOM 1622 C C . ALA A 1 220 ? -4.140 -13.157 19.235 1.00 82.44 220 ALA A C 1
ATOM 1624 O O . ALA A 1 220 ? -2.954 -13.093 18.935 1.00 82.44 220 ALA A O 1
ATOM 1625 N N . GLY A 1 221 ? -4.582 -12.630 20.383 1.00 79.12 221 GLY A N 1
ATOM 1626 C CA . GLY A 1 221 ? -3.709 -11.863 21.298 1.00 79.12 221 GLY A CA 1
ATOM 1627 C C . GLY A 1 221 ? -3.472 -10.407 20.861 1.00 79.12 221 GLY A C 1
ATOM 1628 O O . GLY A 1 221 ? -2.789 -9.638 21.544 1.00 79.12 221 GLY A O 1
ATOM 1629 N N . GLY A 1 222 ? -4.099 -10.017 19.757 1.00 86.75 222 GLY A N 1
ATOM 1630 C CA . GLY A 1 222 ? -4.118 -8.691 19.167 1.00 86.75 222 GLY A CA 1
ATOM 1631 C C . GLY A 1 222 ? -5.183 -8.622 18.076 1.00 86.75 222 GLY A C 1
ATOM 1632 O O . GLY A 1 222 ? -5.925 -9.580 17.857 1.00 86.75 222 GLY A O 1
ATOM 1633 N N . PHE A 1 223 ? -5.244 -7.482 17.408 1.00 89.00 223 PHE A N 1
ATOM 1634 C CA . PHE A 1 223 ? -6.018 -7.245 16.203 1.00 89.00 223 PHE A CA 1
ATOM 1635 C C . PHE A 1 223 ? -5.082 -7.279 14.998 1.00 89.00 223 PHE A C 1
ATOM 1637 O O . PHE A 1 223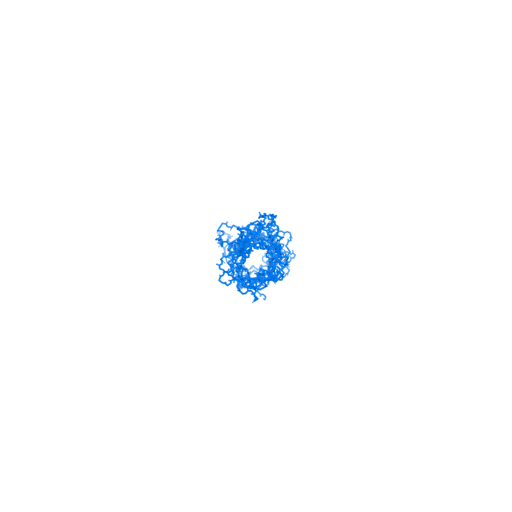 ? -4.175 -6.457 14.888 1.00 89.00 223 PHE A O 1
ATOM 1644 N N . GLU A 1 224 ? -5.315 -8.227 14.101 1.00 90.56 224 GLU A N 1
ATOM 1645 C CA . GLU A 1 224 ? -4.594 -8.369 12.843 1.00 90.56 224 GLU A CA 1
ATOM 1646 C C . GLU A 1 224 ? -5.555 -8.171 11.673 1.00 90.56 224 GLU A C 1
ATOM 1648 O O . GLU A 1 224 ? -6.676 -8.694 11.665 1.00 90.56 224 GLU A O 1
ATOM 1653 N N . LYS A 1 225 ? -5.136 -7.385 10.681 1.00 90.88 225 LYS A N 1
ATOM 1654 C CA . LYS A 1 225 ? -5.935 -7.123 9.487 1.00 90.88 225 LYS A CA 1
ATOM 1655 C C . LYS A 1 225 ? -5.044 -6.882 8.281 1.00 90.88 225 LYS A C 1
ATOM 1657 O O . LYS A 1 225 ? -4.150 -6.043 8.327 1.00 90.88 225 LYS A O 1
ATOM 1662 N N . ASP A 1 226 ? -5.359 -7.556 7.185 1.00 92.50 226 ASP A N 1
ATOM 1663 C CA . ASP A 1 226 ? -4.762 -7.264 5.888 1.00 92.50 226 ASP A CA 1
ATOM 1664 C C . ASP A 1 226 ? -5.605 -6.223 5.150 1.00 92.50 226 ASP A C 1
ATOM 1666 O O . ASP A 1 226 ? -6.832 -6.338 5.051 1.00 92.50 226 ASP A O 1
ATOM 1670 N N . LEU A 1 227 ? -4.937 -5.206 4.619 1.00 91.94 227 LEU A N 1
ATOM 1671 C CA . LEU A 1 227 ? -5.518 -4.203 3.734 1.00 91.94 227 LEU A CA 1
ATOM 1672 C C . LEU A 1 227 ? -4.777 -4.256 2.404 1.00 91.94 227 LEU A C 1
ATOM 1674 O O . LEU A 1 227 ? -3.554 -4.362 2.391 1.00 91.94 227 LEU A O 1
ATOM 1678 N N . ALA A 1 228 ? -5.490 -4.168 1.288 1.00 92.88 228 ALA A N 1
ATOM 1679 C CA . ALA A 1 228 ? -4.875 -4.091 -0.025 1.00 92.88 228 ALA A CA 1
ATOM 1680 C C . ALA A 1 228 ? -5.330 -2.847 -0.784 1.00 92.88 228 ALA A C 1
ATOM 1682 O O . ALA A 1 228 ? -6.516 -2.535 -0.858 1.00 92.88 228 ALA A O 1
ATOM 1683 N N . LEU A 1 229 ? -4.368 -2.156 -1.383 1.00 91.94 229 LEU A N 1
ATOM 1684 C CA . LEU A 1 229 ? -4.617 -1.127 -2.380 1.00 91.94 229 LEU A CA 1
ATOM 1685 C C . LEU A 1 229 ? -4.405 -1.753 -3.750 1.00 91.94 229 LEU A C 1
ATOM 1687 O O . LEU A 1 229 ? -3.312 -2.226 -4.064 1.00 91.94 229 LEU A O 1
ATOM 1691 N N . VAL A 1 230 ? -5.447 -1.771 -4.570 1.00 93.44 230 VAL A N 1
ATOM 1692 C CA . VAL A 1 230 ? -5.317 -2.153 -5.972 1.00 93.44 230 VAL A CA 1
ATOM 1693 C C . VAL A 1 230 ? -4.887 -0.905 -6.727 1.00 93.44 230 VAL A C 1
ATOM 1695 O O . VAL A 1 230 ? -5.616 0.086 -6.738 1.00 93.44 230 VAL A O 1
ATOM 1698 N N . VAL A 1 231 ? -3.695 -0.937 -7.317 1.00 91.94 231 VAL A N 1
ATOM 1699 C CA . VAL A 1 231 ? -3.070 0.220 -7.960 1.00 91.94 231 VAL A CA 1
ATOM 1700 C C . VAL A 1 231 ? -2.825 -0.015 -9.445 1.00 91.94 231 VAL A C 1
ATOM 1702 O O . VAL A 1 231 ? -2.388 -1.092 -9.855 1.00 91.94 231 VAL A O 1
ATOM 1705 N N . ALA A 1 232 ? -3.071 1.013 -10.248 1.00 91.31 232 ALA A N 1
ATOM 1706 C CA . ALA A 1 232 ? -2.696 1.098 -11.650 1.00 91.31 232 ALA A CA 1
ATOM 1707 C C . ALA A 1 232 ? -1.491 2.048 -11.776 1.00 91.31 232 ALA A C 1
ATOM 1709 O O . ALA A 1 232 ? -1.651 3.272 -11.755 1.00 91.31 232 ALA A O 1
ATOM 1710 N N . PRO A 1 233 ? -0.260 1.511 -11.825 1.00 89.75 233 PRO A N 1
ATOM 1711 C CA . PRO A 1 233 ? 0.928 2.337 -11.947 1.00 89.75 233 PRO A CA 1
ATOM 1712 C C . PRO A 1 233 ? 1.083 2.877 -13.372 1.00 89.75 233 PRO A C 1
ATOM 1714 O O . PRO A 1 233 ? 0.827 2.177 -14.352 1.00 89.75 233 PRO A O 1
ATOM 1717 N N . SER A 1 234 ? 1.582 4.101 -13.495 1.00 86.62 234 SER A N 1
ATOM 1718 C CA . SER A 1 234 ? 1.945 4.696 -14.783 1.00 86.62 234 SER A CA 1
ATOM 1719 C C . SER A 1 234 ? 3.147 5.626 -14.645 1.00 86.62 234 SER A C 1
ATOM 1721 O O . SER A 1 234 ? 3.420 6.148 -13.565 1.00 86.62 234 SER A O 1
ATOM 1723 N N . VAL A 1 235 ? 3.879 5.830 -15.742 1.00 85.50 235 VAL A N 1
ATOM 1724 C CA . VAL A 1 235 ? 4.946 6.836 -15.828 1.00 85.50 235 VAL A CA 1
ATOM 1725 C C . VAL A 1 235 ? 4.635 7.801 -16.958 1.00 85.50 235 VAL A C 1
ATOM 1727 O O . VAL A 1 235 ? 4.374 7.388 -18.088 1.00 85.50 235 VAL A O 1
ATOM 1730 N N . THR A 1 236 ? 4.692 9.095 -16.657 1.00 80.38 236 THR A N 1
ATOM 1731 C CA . THR A 1 236 ? 4.444 10.170 -17.621 1.00 80.38 236 THR A CA 1
ATOM 1732 C C . THR A 1 236 ? 5.667 11.066 -17.761 1.00 80.38 236 THR A C 1
ATOM 1734 O O . THR A 1 236 ? 6.251 11.481 -16.756 1.00 80.38 236 THR A O 1
ATOM 1737 N N . ILE A 1 237 ? 6.021 11.389 -19.008 1.00 76.81 237 ILE A N 1
ATOM 1738 C CA . ILE A 1 237 ? 7.067 12.352 -19.372 1.00 76.81 237 ILE A CA 1
ATOM 1739 C C . ILE A 1 237 ? 6.471 13.308 -20.430 1.00 76.81 237 ILE A C 1
ATOM 1741 O O . ILE A 1 237 ? 6.088 12.843 -21.511 1.00 76.81 237 ILE A O 1
ATOM 1745 N N . PRO A 1 238 ? 6.359 14.623 -20.157 1.00 76.44 238 PRO A N 1
ATOM 1746 C CA . PRO A 1 238 ? 6.716 15.291 -18.903 1.00 76.44 238 PRO A CA 1
ATOM 1747 C C . PRO A 1 238 ? 5.788 14.891 -17.745 1.00 76.44 238 PRO A C 1
ATOM 1749 O O . PRO A 1 238 ? 4.701 14.353 -17.964 1.00 76.44 238 PRO A O 1
ATOM 1752 N N . CYS A 1 239 ? 6.225 15.163 -16.514 1.00 79.62 239 CYS A N 1
ATOM 1753 C CA . CYS A 1 239 ? 5.407 14.982 -15.317 1.00 79.62 239 CYS A CA 1
ATOM 1754 C C . CYS A 1 239 ? 4.041 15.678 -15.450 1.00 79.62 239 CYS A C 1
ATOM 1756 O O . CYS A 1 239 ? 3.969 16.865 -15.781 1.00 79.62 239 CYS A O 1
ATOM 1758 N N . GLN A 1 240 ? 2.958 14.945 -15.185 1.00 78.38 240 GLN A N 1
ATOM 1759 C CA . GLN A 1 240 ? 1.619 15.522 -15.108 1.00 78.38 240 GLN A CA 1
ATOM 1760 C C . GLN A 1 240 ? 1.310 15.989 -13.681 1.00 78.38 240 GLN A C 1
ATOM 1762 O O . GLN A 1 240 ? 1.756 15.355 -12.723 1.00 78.38 240 GLN A O 1
ATOM 1767 N N . PRO A 1 241 ? 0.544 17.084 -13.515 1.00 76.12 241 PRO A N 1
ATOM 1768 C CA . PRO A 1 241 ? 0.109 17.510 -12.194 1.00 76.12 241 PRO A CA 1
ATOM 1769 C C . PRO A 1 241 ? -0.784 16.438 -11.541 1.00 76.12 241 PRO A C 1
ATOM 1771 O O . PRO A 1 241 ? -1.462 15.692 -12.254 1.00 76.12 241 PRO A O 1
ATOM 1774 N N . PRO A 1 242 ? -0.827 16.376 -10.196 1.00 75.38 242 PRO A N 1
ATOM 1775 C CA . PRO A 1 242 ? -1.693 15.449 -9.473 1.00 75.38 242 PRO A CA 1
ATOM 1776 C C . PRO A 1 242 ? -3.147 15.625 -9.909 1.00 75.38 242 PRO A C 1
ATOM 1778 O O . PRO A 1 242 ? -3.578 16.755 -10.133 1.00 75.38 242 PRO A O 1
ATOM 1781 N N . ASN A 1 243 ? -3.922 14.541 -9.983 1.00 76.12 243 ASN A N 1
ATOM 1782 C CA . ASN A 1 243 ? -5.358 14.631 -10.243 1.00 76.12 243 ASN A CA 1
ATOM 1783 C C . ASN A 1 243 ? -6.090 15.064 -8.955 1.00 76.12 243 ASN A C 1
ATOM 1785 O O . ASN A 1 243 ? -6.290 14.231 -8.068 1.00 76.12 243 ASN A O 1
ATOM 1789 N N . PRO A 1 244 ? -6.544 16.327 -8.833 1.00 67.19 244 PRO A N 1
ATOM 1790 C CA . PRO A 1 244 ? -7.166 16.815 -7.602 1.00 67.19 244 PRO A CA 1
ATOM 1791 C C . PRO A 1 244 ? -8.562 16.215 -7.364 1.00 67.19 244 PRO A C 1
ATOM 1793 O O . PRO A 1 244 ? -9.134 16.399 -6.293 1.00 67.19 244 PRO A O 1
ATOM 1796 N N . GLY A 1 245 ? -9.132 15.523 -8.359 1.00 68.75 245 GLY A N 1
ATOM 1797 C CA . GLY A 1 245 ? -10.451 14.896 -8.294 1.00 68.75 245 GLY A CA 1
ATOM 1798 C C . GLY A 1 245 ? -10.434 13.400 -7.977 1.00 68.75 245 GLY A C 1
ATOM 1799 O O . GLY A 1 245 ? -11.506 12.794 -7.965 1.00 68.75 245 GLY A O 1
ATOM 1800 N N . ALA A 1 246 ? -9.263 12.791 -7.748 1.00 78.12 246 ALA A N 1
ATOM 1801 C CA . ALA A 1 246 ? -9.163 11.372 -7.419 1.00 78.12 246 ALA A CA 1
ATOM 1802 C C . ALA A 1 246 ? -9.832 11.096 -6.061 1.00 78.12 246 ALA A C 1
ATOM 1804 O O . ALA A 1 246 ? -9.333 11.489 -5.004 1.00 78.12 246 ALA A O 1
ATOM 1805 N N . LYS A 1 247 ? -10.996 10.441 -6.093 1.00 85.75 247 LYS A N 1
ATOM 1806 C CA . LYS A 1 247 ? -11.737 10.052 -4.889 1.00 85.75 247 LYS A CA 1
ATOM 1807 C C . LYS A 1 247 ? -11.233 8.710 -4.389 1.00 85.75 247 LYS A C 1
ATOM 1809 O O . LYS A 1 247 ? -10.999 7.814 -5.192 1.00 85.75 247 LYS A O 1
ATOM 1814 N N . LEU A 1 248 ? -11.156 8.566 -3.069 1.00 88.50 248 LEU A N 1
ATOM 1815 C CA . LEU A 1 248 ? -10.919 7.278 -2.433 1.00 88.50 248 LEU A CA 1
ATOM 1816 C C . LEU A 1 248 ? -12.050 6.307 -2.844 1.00 88.50 248 LEU A C 1
ATOM 1818 O O . LEU A 1 248 ? -13.219 6.618 -2.581 1.00 88.50 248 LEU A O 1
ATOM 1822 N N . PRO A 1 249 ? -11.748 5.170 -3.499 1.00 92.44 249 PRO A N 1
ATOM 1823 C CA . PRO A 1 249 ? -12.758 4.169 -3.850 1.00 92.44 249 PRO A CA 1
ATOM 1824 C C . PRO A 1 249 ? -13.464 3.629 -2.598 1.00 92.44 249 PRO A C 1
ATOM 1826 O O . PRO A 1 249 ? -12.888 3.716 -1.521 1.00 92.44 249 PRO A O 1
ATOM 1829 N N . PRO A 1 250 ? -14.678 3.060 -2.674 1.00 93.38 250 PRO A N 1
ATOM 1830 C CA . PRO A 1 250 ? -15.291 2.401 -1.519 1.00 93.38 250 PRO A CA 1
ATOM 1831 C C . PRO A 1 250 ? -14.484 1.168 -1.081 1.00 93.38 250 PRO A C 1
ATOM 1833 O O . PRO A 1 250 ? -13.863 0.502 -1.909 1.00 93.38 250 PRO A O 1
ATOM 1836 N N . LEU A 1 251 ? -14.530 0.842 0.214 1.00 94.06 251 LEU A N 1
ATOM 1837 C CA . LEU A 1 251 ? -13.859 -0.344 0.749 1.00 94.06 251 LEU A CA 1
ATOM 1838 C C . LEU A 1 251 ? -14.618 -1.621 0.360 1.00 94.06 251 LEU A C 1
ATOM 1840 O O . LEU A 1 251 ? -15.807 -1.765 0.651 1.00 94.06 251 LEU A O 1
ATOM 1844 N N . ALA A 1 252 ? -13.920 -2.584 -0.235 1.00 94.31 252 ALA A N 1
ATOM 1845 C CA . ALA A 1 252 ? -14.440 -3.913 -0.526 1.00 94.31 252 ALA A CA 1
ATOM 1846 C C . ALA A 1 252 ? -13.944 -4.926 0.516 1.00 94.31 252 ALA A C 1
ATOM 1848 O O . ALA A 1 252 ? -12.750 -5.195 0.620 1.00 94.31 252 ALA A O 1
ATOM 1849 N N . ASN A 1 253 ? -14.855 -5.536 1.276 1.00 90.75 253 ASN A N 1
ATOM 1850 C CA . ASN A 1 253 ? -14.502 -6.669 2.133 1.00 90.75 253 ASN A CA 1
ATOM 1851 C C . ASN A 1 253 ? -14.386 -7.934 1.270 1.00 90.75 253 ASN A C 1
ATOM 1853 O O . ASN A 1 253 ? -15.357 -8.340 0.630 1.00 90.75 253 ASN A O 1
ATOM 1857 N N . VAL A 1 254 ? -13.205 -8.549 1.247 1.00 93.69 254 VAL A N 1
ATOM 1858 C CA . VAL A 1 254 ? -12.913 -9.750 0.455 1.00 93.69 254 VAL A CA 1
ATOM 1859 C C . VAL A 1 254 ? -12.678 -10.951 1.365 1.00 93.69 254 VAL A C 1
ATOM 1861 O O . VAL A 1 254 ? -12.211 -10.819 2.493 1.00 93.69 254 VAL A O 1
ATOM 1864 N N . ALA A 1 255 ? -12.991 -12.149 0.868 1.00 90.75 255 ALA A N 1
ATOM 1865 C CA . ALA A 1 255 ? -12.878 -13.374 1.660 1.00 90.75 255 ALA A CA 1
ATOM 1866 C C . ALA A 1 255 ? -11.428 -13.703 2.049 1.00 90.75 255 ALA A C 1
ATOM 1868 O O . ALA A 1 255 ? -11.190 -14.286 3.103 1.00 90.75 255 ALA A O 1
ATOM 1869 N N . THR A 1 256 ? -10.464 -13.346 1.198 1.00 90.00 256 THR A N 1
ATOM 1870 C CA . THR A 1 256 ? -9.042 -13.622 1.416 1.00 90.00 256 THR A CA 1
ATOM 1871 C C . THR A 1 256 ? -8.186 -12.541 0.772 1.00 90.00 256 THR A C 1
ATOM 1873 O O . THR A 1 256 ? -8.398 -12.210 -0.396 1.00 90.00 256 THR A O 1
ATOM 1876 N N . LEU A 1 257 ? -7.165 -12.083 1.491 1.00 91.75 257 LEU A N 1
ATOM 1877 C CA . LEU A 1 257 ? -5.996 -11.413 0.929 1.00 91.75 257 LEU A CA 1
ATOM 1878 C C . LEU A 1 257 ? -4.786 -12.311 1.175 1.00 91.75 257 LEU A C 1
ATOM 1880 O O . LEU A 1 257 ? -4.731 -12.995 2.192 1.00 91.75 257 LEU A O 1
ATOM 1884 N N . GLN A 1 258 ? -3.857 -12.364 0.223 1.00 89.38 258 GLN A N 1
ATOM 1885 C CA . GLN A 1 258 ? -2.603 -13.091 0.411 1.00 89.38 258 GLN A CA 1
ATOM 1886 C C . GLN A 1 258 ? -1.622 -12.158 1.127 1.00 89.38 258 GLN A C 1
ATOM 1888 O O . GLN A 1 258 ? -1.230 -11.155 0.524 1.00 89.38 258 GLN A O 1
ATOM 1893 N N . PRO A 1 259 ? -1.256 -12.430 2.391 1.00 85.81 259 PRO A N 1
ATOM 1894 C CA . PRO A 1 259 ? -0.280 -11.618 3.098 1.00 85.81 259 PRO A CA 1
ATOM 1895 C C . PRO A 1 259 ? 1.131 -11.869 2.554 1.00 85.81 259 PRO A C 1
ATOM 1897 O O . PRO A 1 259 ? 1.421 -12.913 1.965 1.00 85.81 259 PRO A O 1
ATOM 1900 N N . GLY A 1 260 ? 2.035 -10.925 2.815 1.00 87.50 260 GLY A N 1
ATOM 1901 C CA . GLY A 1 260 ? 3.449 -11.038 2.463 1.00 87.50 260 GLY A CA 1
ATOM 1902 C C . GLY A 1 260 ? 3.863 -10.131 1.301 1.00 87.50 260 GLY A C 1
ATOM 1903 O O . GLY A 1 260 ? 3.241 -9.090 1.077 1.00 87.50 260 GLY A O 1
ATOM 1904 N N . PRO A 1 261 ? 4.962 -10.470 0.603 1.00 92.19 261 PRO A N 1
ATOM 1905 C CA . PRO A 1 261 ? 5.473 -9.648 -0.481 1.00 92.19 261 PRO A CA 1
ATOM 1906 C C . PRO A 1 261 ? 4.474 -9.525 -1.630 1.00 92.19 261 PRO A C 1
ATOM 1908 O O . PRO A 1 261 ? 3.827 -10.495 -2.021 1.00 92.19 261 PRO A O 1
ATOM 1911 N N . PHE A 1 262 ? 4.410 -8.337 -2.212 1.00 93.50 262 PHE A N 1
ATOM 1912 C CA . PHE A 1 262 ? 3.618 -8.031 -3.390 1.00 93.50 262 PHE A CA 1
ATOM 1913 C C . PHE A 1 262 ? 4.506 -7.524 -4.528 1.00 93.50 262 PHE A C 1
ATOM 1915 O O . PHE A 1 262 ? 5.621 -7.040 -4.307 1.00 93.50 262 PHE A O 1
ATOM 1922 N N . SER A 1 263 ? 3.984 -7.610 -5.751 1.00 93.50 263 SER A N 1
ATOM 1923 C CA . SER A 1 263 ? 4.654 -7.145 -6.963 1.00 93.50 263 SER A CA 1
ATOM 1924 C C . SER A 1 263 ? 3.849 -6.027 -7.616 1.00 93.50 263 SER A C 1
ATOM 1926 O O . SER A 1 263 ? 2.652 -6.182 -7.849 1.00 93.50 263 SER A O 1
ATOM 1928 N N . VAL A 1 264 ? 4.514 -4.923 -7.951 1.00 91.94 264 VAL A N 1
ATOM 1929 C CA . VAL A 1 264 ? 3.953 -3.822 -8.744 1.00 91.94 264 VAL A CA 1
ATOM 1930 C C . VAL A 1 264 ? 4.668 -3.775 -10.085 1.00 91.94 264 VAL A C 1
ATOM 1932 O O . VAL A 1 264 ? 5.894 -3.698 -10.114 1.00 91.94 264 VAL A O 1
ATOM 1935 N N . THR A 1 265 ? 3.923 -3.833 -11.190 1.00 92.25 265 THR A N 1
ATOM 1936 C CA . THR A 1 265 ? 4.501 -3.754 -12.543 1.00 92.25 265 THR A CA 1
ATOM 1937 C C . THR A 1 265 ? 4.180 -2.415 -13.179 1.00 92.25 265 THR A C 1
ATOM 1939 O O . THR A 1 265 ? 3.031 -2.147 -13.514 1.00 92.25 265 THR A O 1
ATOM 1942 N N . VAL A 1 266 ? 5.204 -1.587 -13.359 1.00 89.94 266 VAL A N 1
ATOM 1943 C CA . VAL A 1 266 ? 5.100 -0.230 -13.890 1.00 89.94 266 VAL A CA 1
ATOM 1944 C C . VAL A 1 266 ? 5.432 -0.230 -15.387 1.00 89.94 266 VAL A C 1
ATOM 1946 O O . VAL A 1 266 ? 6.548 -0.610 -15.756 1.00 89.94 266 VAL A O 1
ATOM 1949 N N . PRO A 1 267 ? 4.506 0.198 -16.264 1.00 89.00 267 PRO A N 1
ATOM 1950 C CA . PRO A 1 267 ? 4.800 0.411 -17.673 1.00 89.00 267 PRO A CA 1
ATOM 1951 C C . PRO A 1 267 ? 5.512 1.755 -17.872 1.00 89.00 267 PRO A C 1
ATOM 1953 O O . PRO A 1 267 ? 4.990 2.812 -17.517 1.00 89.00 267 PRO A O 1
ATOM 1956 N N . ILE A 1 268 ? 6.693 1.718 -18.483 1.00 85.50 268 ILE A N 1
ATOM 1957 C CA . ILE A 1 268 ? 7.470 2.897 -18.870 1.00 85.50 268 ILE A CA 1
ATOM 1958 C C . ILE A 1 268 ? 7.478 2.994 -20.392 1.00 85.50 268 ILE A C 1
ATOM 1960 O O . ILE A 1 268 ? 7.785 2.029 -21.092 1.00 85.50 268 ILE A O 1
ATOM 1964 N N . VAL A 1 269 ? 7.145 4.171 -20.913 1.00 85.31 269 VAL A N 1
ATOM 1965 C CA . VAL A 1 269 ? 7.221 4.474 -22.344 1.00 85.31 269 VAL A CA 1
ATOM 1966 C C . VAL A 1 269 ? 8.506 5.250 -22.605 1.00 85.31 269 VAL A C 1
ATOM 1968 O O . VAL A 1 269 ? 8.675 6.344 -22.078 1.00 85.31 269 VAL A O 1
ATOM 1971 N N . ALA A 1 270 ? 9.393 4.689 -23.425 1.00 83.12 270 ALA A N 1
ATOM 1972 C CA . ALA A 1 270 ? 10.609 5.339 -23.901 1.00 83.12 270 ALA A CA 1
ATOM 1973 C C . ALA A 1 270 ? 10.446 5.676 -25.385 1.00 83.12 270 ALA A C 1
ATOM 1975 O O . ALA A 1 270 ? 10.309 4.777 -26.220 1.00 83.12 270 ALA A O 1
ATOM 1976 N N . LYS A 1 271 ? 10.430 6.963 -25.738 1.00 85.12 271 LYS A N 1
ATOM 1977 C CA . LYS A 1 271 ? 10.300 7.357 -27.147 1.00 85.12 271 LYS A CA 1
ATOM 1978 C C . LYS A 1 271 ? 11.617 7.143 -27.888 1.00 85.12 271 LYS A C 1
ATOM 1980 O O . LYS A 1 271 ? 12.700 7.243 -27.312 1.00 85.12 271 LYS A O 1
ATOM 1985 N N . TYR A 1 272 ? 11.539 6.865 -29.187 1.00 86.31 272 TYR A N 1
ATOM 1986 C CA . TYR A 1 272 ? 12.745 6.594 -29.973 1.00 86.31 272 TYR A CA 1
ATOM 1987 C C . TYR A 1 272 ? 13.679 7.801 -30.108 1.00 86.31 272 TYR A C 1
ATOM 1989 O O . TYR A 1 272 ? 14.892 7.618 -30.175 1.00 86.31 272 TYR A O 1
ATOM 1997 N N . ASP A 1 273 ? 13.151 9.025 -30.088 1.00 82.69 273 ASP A N 1
ATOM 1998 C CA . ASP A 1 273 ? 13.964 10.243 -30.107 1.00 82.69 273 ASP A CA 1
ATOM 1999 C C . ASP A 1 273 ? 14.739 10.446 -28.796 1.00 82.69 273 ASP A C 1
ATOM 2001 O O . ASP A 1 273 ? 15.877 10.911 -28.817 1.00 82.69 273 ASP A O 1
ATOM 2005 N N . GLU A 1 274 ? 14.162 10.059 -27.657 1.00 78.25 274 GLU A N 1
ATOM 2006 C CA . GLU A 1 274 ? 14.833 10.079 -26.352 1.00 78.25 274 GLU A CA 1
ATOM 2007 C C . GLU A 1 274 ? 15.957 9.039 -26.289 1.00 78.25 274 GLU A C 1
ATOM 2009 O O . GLU A 1 274 ? 17.068 9.351 -25.855 1.00 78.25 274 GLU A O 1
ATOM 2014 N N . LEU A 1 275 ? 15.704 7.829 -26.797 1.00 78.88 275 LEU A N 1
ATOM 2015 C CA . LEU A 1 275 ? 16.722 6.781 -26.902 1.00 78.88 275 LEU A CA 1
ATOM 2016 C C . LEU A 1 275 ? 17.871 7.204 -27.833 1.00 78.88 275 LEU A C 1
ATOM 2018 O O . LEU A 1 275 ? 19.038 7.036 -27.482 1.00 78.88 275 LEU A O 1
ATOM 2022 N N . ALA A 1 276 ? 17.564 7.823 -28.977 1.00 81.69 276 ALA A N 1
ATOM 2023 C CA . ALA A 1 276 ? 18.572 8.335 -29.904 1.00 81.69 276 ALA A CA 1
ATOM 2024 C C . ALA A 1 276 ? 19.424 9.464 -29.289 1.00 81.69 276 ALA A C 1
ATOM 2026 O O . ALA A 1 276 ? 20.640 9.496 -29.484 1.00 81.69 276 ALA A O 1
ATOM 2027 N N . LYS A 1 277 ? 18.823 10.362 -28.492 1.00 78.19 277 LYS A N 1
ATOM 2028 C CA . LYS A 1 277 ? 19.564 11.390 -27.735 1.00 78.19 277 LYS A CA 1
ATOM 2029 C C . LYS A 1 277 ? 20.503 10.771 -26.703 1.00 78.19 277 LYS A C 1
ATOM 2031 O O . LYS A 1 277 ? 21.648 11.201 -26.603 1.00 78.19 277 LYS A O 1
ATOM 2036 N N . ALA A 1 278 ? 20.043 9.751 -25.976 1.00 71.88 278 ALA A N 1
ATOM 2037 C CA . ALA A 1 278 ? 20.874 9.038 -25.009 1.00 71.88 278 ALA A CA 1
ATOM 2038 C C . ALA A 1 278 ? 22.076 8.357 -25.686 1.00 71.88 278 ALA A C 1
ATOM 2040 O O . ALA A 1 278 ? 23.187 8.442 -25.171 1.00 71.88 278 ALA A O 1
ATOM 2041 N N . MET A 1 279 ? 21.887 7.769 -26.874 1.00 70.19 279 MET A N 1
ATOM 2042 C CA . MET A 1 279 ? 23.001 7.251 -27.679 1.00 70.19 279 MET A CA 1
ATOM 2043 C C . MET A 1 279 ? 23.976 8.350 -28.098 1.00 70.19 279 MET A C 1
ATOM 2045 O O . MET A 1 279 ? 25.184 8.137 -28.069 1.00 70.19 279 MET A O 1
ATOM 2049 N N . GLY A 1 280 ? 23.461 9.527 -28.469 1.00 70.94 280 GLY A N 1
ATOM 2050 C CA . GLY A 1 280 ? 24.262 10.686 -28.859 1.00 70.94 280 GLY A CA 1
ATOM 2051 C C . GLY A 1 280 ? 25.286 11.119 -27.804 1.00 70.94 280 GLY A C 1
ATOM 2052 O O . GLY A 1 280 ? 26.319 11.664 -28.172 1.00 70.94 280 GLY A O 1
ATOM 2053 N N . LEU A 1 281 ? 25.069 10.814 -26.519 1.00 70.44 281 LEU A N 1
ATOM 2054 C CA . LEU A 1 281 ? 26.032 11.094 -25.443 1.00 70.44 281 LEU A CA 1
ATOM 2055 C C . LEU A 1 281 ? 27.343 10.299 -25.575 1.00 70.44 281 LEU A C 1
ATOM 2057 O O . LEU A 1 281 ? 28.363 10.707 -25.029 1.00 70.44 281 LEU A O 1
ATOM 2061 N N . VAL A 1 282 ? 27.331 9.182 -26.308 1.00 69.25 282 VAL A N 1
ATOM 2062 C CA . VAL A 1 282 ? 28.530 8.380 -26.612 1.00 69.25 282 VAL A CA 1
ATOM 2063 C C . VAL A 1 282 ? 29.334 8.996 -27.773 1.00 69.25 282 VAL A C 1
ATOM 2065 O O . VAL A 1 282 ? 30.501 8.664 -27.979 1.00 69.25 282 VAL A O 1
ATOM 2068 N N . PHE A 1 283 ? 28.735 9.916 -28.536 1.00 76.31 283 PHE A N 1
ATOM 2069 C CA . PHE A 1 283 ? 29.357 10.569 -29.682 1.00 76.31 283 PHE A CA 1
ATOM 2070 C C . PHE A 1 283 ? 30.113 11.819 -29.211 1.00 76.31 283 PHE A C 1
ATOM 2072 O O . PHE A 1 283 ? 29.547 12.716 -28.593 1.00 76.31 283 PHE A O 1
ATOM 2079 N N . THR A 1 284 ? 31.399 11.916 -29.542 1.00 75.81 284 THR A N 1
ATOM 2080 C CA . THR A 1 284 ? 32.204 13.117 -29.279 1.00 75.81 284 THR A CA 1
ATOM 2081 C C . THR A 1 284 ? 31.941 14.129 -30.390 1.00 75.81 284 THR A C 1
ATOM 2083 O O . THR A 1 284 ? 32.146 13.819 -31.562 1.00 75.81 284 THR A O 1
ATOM 2086 N N . ASP A 1 285 ? 31.431 15.314 -30.048 1.00 78.25 285 ASP A N 1
ATOM 2087 C CA . ASP A 1 285 ? 31.005 16.340 -31.016 1.00 78.25 285 ASP A CA 1
ATOM 2088 C C . ASP A 1 285 ? 29.990 15.821 -32.056 1.00 78.25 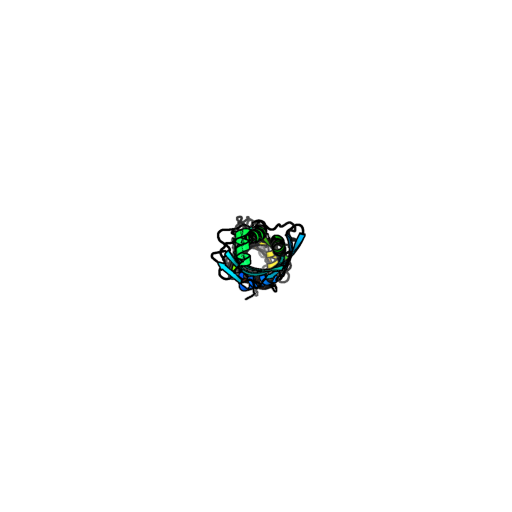285 ASP A C 1
ATOM 2090 O O . ASP A 1 285 ? 30.004 16.206 -33.227 1.00 78.25 285 ASP A O 1
ATOM 2094 N N . GLY A 1 286 ? 29.113 14.896 -31.643 1.00 79.50 286 GLY A N 1
ATOM 2095 C CA . GLY A 1 286 ? 28.129 14.262 -32.527 1.00 79.50 286 GLY A CA 1
ATOM 2096 C C . GLY A 1 286 ? 28.708 13.197 -33.467 1.00 79.50 286 GLY A C 1
ATOM 2097 O O . GLY A 1 286 ? 27.969 12.663 -34.295 1.00 79.50 286 GLY A O 1
ATOM 2098 N N . LYS A 1 287 ? 29.994 12.849 -33.309 1.00 85.00 287 LYS A N 1
ATOM 2099 C CA . LYS A 1 287 ? 30.701 11.819 -34.077 1.00 85.00 287 LYS A CA 1
ATOM 2100 C C . LYS A 1 287 ? 31.184 10.670 -33.196 1.00 85.00 287 LYS A C 1
ATOM 2102 O O . LYS A 1 287 ? 31.741 10.860 -32.118 1.00 85.00 287 LYS A O 1
ATOM 2107 N N . PHE A 1 288 ? 31.008 9.453 -33.682 1.00 82.56 288 PHE A N 1
ATOM 2108 C CA . PHE A 1 288 ? 31.495 8.235 -33.057 1.00 82.56 288 PHE A CA 1
ATOM 2109 C C . PHE A 1 288 ? 32.643 7.667 -33.889 1.00 82.56 288 PHE A C 1
ATOM 2111 O O . PHE A 1 288 ? 32.440 7.157 -34.992 1.00 82.56 288 PHE A O 1
ATOM 2118 N N . PHE A 1 289 ? 33.859 7.786 -33.358 1.00 81.25 289 PHE A N 1
ATOM 2119 C CA . PHE A 1 289 ? 35.078 7.264 -33.971 1.00 81.25 289 PHE A CA 1
ATOM 2120 C C . PHE A 1 289 ? 35.330 5.847 -33.471 1.00 81.25 289 PHE A C 1
ATOM 2122 O O . PHE A 1 289 ? 35.543 5.621 -32.282 1.00 81.25 289 PHE A O 1
ATOM 2129 N N . PHE A 1 290 ? 35.305 4.890 -34.390 1.00 73.69 290 PHE A N 1
ATOM 2130 C CA . PHE A 1 290 ? 35.202 3.475 -34.043 1.00 73.69 290 PHE A CA 1
ATOM 2131 C C . PHE A 1 290 ? 36.438 2.662 -34.457 1.00 73.69 290 PHE A C 1
ATOM 2133 O O . PHE A 1 290 ? 36.676 1.572 -33.942 1.00 73.69 290 PHE A O 1
ATOM 2140 N N . SER A 1 291 ? 37.299 3.205 -35.323 1.00 71.94 291 SER A N 1
ATOM 2141 C CA . SER A 1 291 ? 38.525 2.534 -35.758 1.00 71.94 291 SER A CA 1
ATOM 2142 C C . SER A 1 291 ? 39.774 3.334 -35.401 1.00 71.94 291 SER A C 1
ATOM 2144 O O . SER A 1 291 ? 39.928 4.486 -35.800 1.00 71.94 291 SER A O 1
ATOM 2146 N N . LYS A 1 292 ? 40.716 2.691 -34.699 1.00 76.12 292 LYS A N 1
ATOM 2147 C CA . LYS A 1 292 ? 42.073 3.236 -34.506 1.00 76.12 292 LYS A CA 1
ATOM 2148 C C . LYS A 1 292 ? 42.895 3.199 -35.798 1.00 76.12 292 LYS A C 1
ATOM 2150 O O . LYS A 1 292 ? 43.792 4.015 -35.967 1.00 76.12 292 LYS A O 1
ATOM 2155 N N . GLU A 1 293 ? 42.590 2.253 -36.685 1.00 74.62 293 GLU A N 1
ATOM 2156 C CA . GLU A 1 293 ? 43.262 2.067 -37.978 1.00 74.62 293 GLU A CA 1
ATOM 2157 C C . GLU A 1 293 ? 42.771 3.096 -39.012 1.00 74.62 293 GLU A C 1
ATOM 2159 O O . GLU A 1 293 ? 43.536 3.527 -39.871 1.00 74.62 293 GLU A O 1
ATOM 2164 N N . HIS A 1 294 ? 41.526 3.568 -38.870 1.00 78.12 294 HIS A N 1
ATOM 2165 C CA . HIS A 1 294 ? 40.918 4.593 -39.723 1.00 78.12 294 HIS A CA 1
ATOM 2166 C C . HIS A 1 294 ? 40.333 5.732 -38.874 1.00 78.12 294 HIS A C 1
ATOM 2168 O O . HIS A 1 294 ? 39.116 5.845 -38.732 1.00 78.12 294 HIS A O 1
ATOM 2174 N N . PRO A 1 295 ? 41.184 6.610 -38.311 1.00 80.25 295 PRO A N 1
ATOM 2175 C CA . PRO A 1 295 ? 40.754 7.641 -37.363 1.00 80.25 295 PRO A CA 1
ATOM 2176 C C . PRO A 1 295 ? 39.915 8.756 -38.001 1.00 80.25 295 PRO A C 1
ATOM 2178 O O . PRO A 1 295 ? 39.285 9.535 -37.294 1.00 80.25 295 PRO A O 1
ATOM 2181 N N . LYS A 1 296 ? 39.917 8.863 -39.335 1.00 84.62 296 LYS A N 1
ATOM 2182 C CA . LYS A 1 296 ? 39.103 9.831 -40.084 1.00 84.62 296 LYS A CA 1
ATOM 2183 C C . LYS A 1 296 ? 37.698 9.312 -40.386 1.00 84.62 296 LYS A C 1
ATOM 2185 O O . LYS A 1 296 ? 36.897 10.078 -40.913 1.00 84.62 296 LYS A O 1
ATOM 2190 N N . LEU A 1 297 ? 37.422 8.041 -40.099 1.00 82.00 297 LEU A N 1
ATOM 2191 C CA . LEU A 1 297 ? 36.133 7.411 -40.325 1.00 82.00 297 LEU A CA 1
ATOM 2192 C C . LEU A 1 297 ? 35.292 7.488 -39.053 1.00 82.00 297 LEU A C 1
ATOM 2194 O O . LEU A 1 297 ? 35.750 7.131 -37.965 1.00 82.00 297 LEU A O 1
ATOM 2198 N N . TYR A 1 298 ? 34.058 7.953 -39.196 1.00 86.12 298 TYR A N 1
ATOM 2199 C CA . TYR A 1 298 ? 33.155 8.145 -38.075 1.00 86.12 298 TYR A CA 1
ATOM 2200 C C . TYR A 1 298 ? 31.713 7.836 -38.459 1.00 86.12 298 TYR A C 1
ATOM 2202 O O . TYR A 1 298 ? 31.336 7.816 -39.630 1.00 86.12 298 TYR A O 1
ATOM 2210 N N . MET A 1 299 ? 30.907 7.588 -37.433 1.00 87.19 299 MET A N 1
ATOM 2211 C CA . MET A 1 299 ? 29.458 7.509 -37.544 1.00 87.19 299 MET A CA 1
ATOM 2212 C C . MET A 1 299 ? 28.832 8.727 -36.873 1.00 87.19 299 MET A C 1
ATOM 2214 O O . MET A 1 299 ? 29.353 9.228 -35.880 1.00 87.19 299 MET A O 1
ATOM 2218 N N . GLU A 1 300 ? 27.716 9.210 -37.391 1.00 88.62 300 GLU A N 1
ATOM 2219 C CA . GLU A 1 300 ? 26.967 10.332 -36.828 1.00 88.62 300 GLU A CA 1
ATOM 2220 C C . GLU A 1 300 ? 25.456 10.130 -37.005 1.00 88.62 300 GLU A C 1
ATOM 2222 O O . GLU A 1 300 ? 25.010 9.202 -37.685 1.00 88.62 300 GLU A O 1
ATOM 2227 N N . LYS A 1 301 ? 24.668 11.014 -36.380 1.00 89.44 301 LYS A N 1
ATOM 2228 C CA . LYS A 1 301 ? 23.201 11.093 -36.522 1.00 89.44 301 LYS A CA 1
ATOM 2229 C C . LYS A 1 301 ? 22.480 9.754 -36.258 1.00 89.44 301 LYS A C 1
ATOM 2231 O O . LYS A 1 301 ? 21.823 9.236 -37.163 1.00 89.44 301 LYS A O 1
ATOM 2236 N N . PRO A 1 302 ? 22.573 9.189 -35.038 1.00 88.75 302 PRO A N 1
ATOM 2237 C CA . PRO A 1 302 ? 21.802 8.002 -34.689 1.00 88.75 302 PRO A CA 1
ATOM 2238 C C . PRO A 1 302 ? 20.300 8.281 -34.792 1.00 88.75 302 PRO A C 1
ATOM 2240 O O . PRO A 1 302 ? 19.789 9.235 -34.209 1.00 88.75 302 PRO A O 1
ATOM 2243 N N . GLU A 1 303 ? 19.591 7.426 -35.522 1.00 90.31 303 GLU A N 1
ATOM 2244 C CA . GLU A 1 303 ? 18.132 7.419 -35.600 1.00 90.31 303 GLU A CA 1
ATOM 2245 C C . GLU A 1 303 ? 17.630 6.012 -35.265 1.00 90.31 303 GLU A C 1
ATOM 2247 O O . GLU A 1 303 ? 18.114 5.017 -35.805 1.00 90.31 303 GLU A O 1
ATOM 2252 N N . ILE A 1 304 ? 16.648 5.934 -34.369 1.00 89.75 304 ILE A N 1
ATOM 2253 C CA . ILE A 1 304 ? 16.018 4.683 -33.952 1.00 89.75 304 ILE A CA 1
ATOM 2254 C C . ILE A 1 304 ? 14.562 4.690 -34.408 1.00 89.75 304 ILE A C 1
ATOM 2256 O O . ILE A 1 304 ? 13.872 5.700 -34.273 1.00 89.75 304 ILE A O 1
ATOM 2260 N N . TYR A 1 305 ? 14.075 3.565 -34.923 1.00 90.69 305 TYR A N 1
ATOM 2261 C CA . TYR A 1 305 ? 12.653 3.365 -35.198 1.00 90.69 305 TYR A CA 1
ATOM 2262 C C . TYR A 1 305 ? 12.275 1.882 -35.168 1.00 90.69 305 TYR A C 1
ATOM 2264 O O . TYR A 1 305 ? 13.138 1.008 -35.161 1.00 90.69 305 TYR A O 1
ATOM 2272 N N . ALA A 1 306 ? 10.975 1.592 -35.158 1.00 90.19 306 ALA A N 1
ATOM 2273 C CA . ALA A 1 306 ? 10.464 0.225 -35.170 1.00 90.19 306 ALA A CA 1
ATOM 2274 C C . ALA A 1 306 ? 10.280 -0.336 -36.581 1.00 90.19 306 ALA A C 1
ATOM 2276 O O . ALA A 1 306 ? 9.765 0.343 -37.475 1.00 90.19 306 ALA A O 1
ATOM 2277 N N . ALA A 1 307 ? 10.590 -1.618 -36.739 1.00 89.31 307 ALA A N 1
ATOM 2278 C CA . ALA A 1 307 ? 10.149 -2.441 -37.853 1.00 89.31 307 ALA A CA 1
ATOM 2279 C C . ALA A 1 307 ? 9.589 -3.759 -37.302 1.00 89.31 307 ALA A C 1
ATOM 2281 O O . ALA A 1 307 ? 10.332 -4.691 -37.014 1.00 89.31 307 ALA A O 1
ATOM 2282 N N . LYS A 1 308 ? 8.260 -3.828 -37.162 1.00 85.62 308 LYS A N 1
ATOM 2283 C CA . LYS A 1 308 ? 7.533 -4.904 -36.473 1.00 85.62 308 LYS A CA 1
ATOM 2284 C C . LYS A 1 308 ? 7.971 -5.001 -35.004 1.00 85.62 308 LYS A C 1
ATOM 2286 O O . LYS A 1 308 ? 7.836 -4.025 -34.273 1.00 85.62 308 LYS A O 1
ATOM 2291 N N . ASP A 1 309 ? 8.470 -6.154 -34.582 1.00 84.38 309 ASP A N 1
ATOM 2292 C CA . ASP A 1 309 ? 9.013 -6.462 -33.258 1.00 84.38 309 ASP A CA 1
ATOM 2293 C C . ASP A 1 309 ? 10.508 -6.123 -33.116 1.00 84.38 309 ASP A C 1
ATOM 2295 O O . ASP A 1 309 ? 11.081 -6.277 -32.037 1.00 84.38 309 ASP A O 1
ATOM 2299 N N . GLN A 1 310 ? 11.133 -5.613 -34.181 1.00 89.44 310 GLN A N 1
ATOM 2300 C CA . GLN A 1 310 ? 12.545 -5.251 -34.214 1.00 89.44 310 GLN A CA 1
ATOM 2301 C C . GLN A 1 310 ? 12.763 -3.748 -34.087 1.00 89.44 310 GLN A C 1
ATOM 2303 O O . GLN A 1 310 ? 12.001 -2.923 -34.600 1.00 89.44 310 GLN A O 1
ATOM 2308 N N . LEU A 1 311 ? 13.879 -3.394 -33.461 1.00 90.69 311 LEU A N 1
ATOM 2309 C CA . LEU A 1 311 ? 14.414 -2.045 -33.446 1.00 90.69 311 LEU A CA 1
ATOM 2310 C C . LEU A 1 311 ? 15.399 -1.893 -34.605 1.00 90.69 311 LEU A C 1
ATOM 2312 O O . LEU A 1 311 ? 16.299 -2.715 -34.784 1.00 90.69 311 LEU A O 1
ATOM 2316 N N . VAL A 1 312 ? 15.223 -0.832 -35.389 1.00 91.50 312 VAL A N 1
ATOM 2317 C CA . VAL A 1 312 ? 16.130 -0.452 -36.468 1.00 91.50 312 VAL A CA 1
ATOM 2318 C C . VAL A 1 312 ? 16.960 0.741 -36.025 1.00 91.50 312 VAL A C 1
ATOM 2320 O O . VAL A 1 312 ? 16.420 1.807 -35.729 1.00 91.50 312 VAL A O 1
ATOM 2323 N N . LEU A 1 313 ? 18.276 0.558 -36.006 1.00 90.88 313 LEU A N 1
ATOM 2324 C CA . LEU A 1 313 ? 19.260 1.611 -35.820 1.00 90.88 313 LEU A CA 1
ATOM 2325 C C . LEU A 1 313 ? 19.769 2.054 -37.191 1.00 90.88 313 LEU A C 1
ATOM 2327 O O . LEU A 1 313 ? 20.356 1.265 -37.934 1.00 90.88 313 LEU A O 1
ATOM 2331 N N . LYS A 1 314 ? 19.565 3.329 -37.506 1.00 91.94 314 LYS A N 1
ATOM 2332 C CA . LYS A 1 314 ? 20.187 4.011 -38.632 1.00 91.94 314 LYS A CA 1
ATOM 2333 C C . LYS A 1 314 ? 21.362 4.844 -38.123 1.00 91.94 314 LYS A C 1
ATOM 2335 O O . LYS A 1 314 ? 21.206 5.636 -37.196 1.00 91.94 314 LYS A O 1
ATOM 2340 N N . LEU A 1 315 ? 22.515 4.688 -38.759 1.00 89.75 315 LEU A N 1
ATOM 2341 C CA . LEU A 1 315 ? 23.695 5.526 -38.549 1.00 89.75 315 LEU A CA 1
ATOM 2342 C C . LEU A 1 315 ? 24.172 6.059 -39.892 1.00 89.75 315 LEU A C 1
ATOM 2344 O O . LEU A 1 315 ? 24.188 5.321 -40.873 1.00 89.75 315 LEU A O 1
ATOM 2348 N N . HIS A 1 316 ? 24.594 7.315 -39.932 1.00 90.12 316 HIS A N 1
ATOM 2349 C CA . HIS A 1 316 ? 25.266 7.862 -41.100 1.00 90.12 316 HIS A CA 1
ATOM 2350 C C . HIS A 1 316 ? 26.770 7.633 -40.955 1.00 90.12 316 HIS A C 1
ATOM 2352 O O . HIS A 1 316 ? 27.348 8.020 -39.939 1.00 90.12 316 HIS A O 1
ATOM 2358 N N . ILE A 1 317 ? 27.400 6.983 -41.930 1.00 87.31 317 ILE A N 1
ATOM 2359 C CA . ILE A 1 317 ? 28.848 6.780 -41.968 1.00 87.31 317 ILE A CA 1
ATOM 2360 C C . ILE A 1 317 ? 29.477 7.796 -42.913 1.00 87.31 317 ILE A C 1
ATOM 2362 O O . ILE A 1 317 ? 29.067 7.912 -44.066 1.00 87.31 317 ILE A O 1
ATOM 2366 N N . ALA A 1 318 ? 30.488 8.505 -42.418 1.00 87.94 318 ALA A N 1
ATOM 2367 C CA . ALA A 1 318 ? 31.216 9.497 -43.188 1.00 87.94 318 ALA A CA 1
ATOM 2368 C C . ALA A 1 318 ? 32.709 9.480 -42.844 1.00 87.94 318 ALA A C 1
ATOM 2370 O O . ALA A 1 318 ? 33.108 9.165 -41.719 1.00 87.94 318 ALA A O 1
ATOM 2371 N N . GLY A 1 319 ? 33.547 9.854 -43.808 1.00 85.75 319 GLY A N 1
ATOM 2372 C CA . GLY A 1 319 ? 34.974 10.068 -43.586 1.00 85.75 319 GLY A CA 1
ATOM 2373 C C . GLY A 1 319 ? 35.867 9.361 -44.591 1.00 85.75 319 GLY A C 1
ATOM 2374 O O . GLY A 1 319 ? 35.404 8.832 -45.593 1.00 85.75 319 GLY A O 1
ATOM 2375 N N . HIS A 1 320 ? 37.168 9.366 -44.320 1.00 82.69 320 HIS A N 1
ATOM 2376 C CA . HIS A 1 320 ? 38.170 8.844 -45.246 1.00 82.69 320 HIS A CA 1
ATOM 2377 C C . HIS A 1 320 ? 38.786 7.550 -44.722 1.00 82.69 320 HIS A C 1
ATOM 2379 O O . HIS A 1 320 ? 39.166 7.466 -43.550 1.00 82.69 320 HIS A O 1
ATOM 2385 N N . VAL A 1 321 ? 38.931 6.564 -45.601 1.00 76.62 321 VAL A N 1
ATOM 2386 C CA . VAL A 1 321 ? 39.621 5.308 -45.310 1.00 76.62 321 VAL A CA 1
ATOM 2387 C C . VAL A 1 321 ? 40.940 5.298 -46.060 1.00 76.62 321 VAL A C 1
ATOM 2389 O O . VAL A 1 321 ? 40.961 5.379 -47.282 1.00 76.62 321 VAL A O 1
ATOM 2392 N N . ASP A 1 322 ? 42.037 5.205 -45.314 1.00 69.81 322 ASP A N 1
ATOM 2393 C CA . ASP A 1 322 ? 43.392 5.079 -45.841 1.00 69.81 322 ASP A CA 1
ATOM 2394 C C . ASP A 1 322 ? 43.822 3.603 -45.727 1.00 69.81 322 ASP A C 1
ATOM 2396 O O . ASP A 1 322 ? 43.894 3.092 -44.611 1.00 69.81 322 ASP A O 1
ATOM 2400 N N . ASN A 1 323 ? 44.175 2.959 -46.853 1.00 62.44 323 ASN A N 1
ATOM 2401 C CA . ASN A 1 323 ? 44.794 1.617 -46.943 1.00 62.44 323 ASN A CA 1
ATOM 2402 C C . ASN A 1 323 ? 43.832 0.415 -46.697 1.00 62.44 323 ASN A C 1
ATOM 2404 O O . ASN A 1 323 ? 43.207 0.352 -45.643 1.00 62.44 323 ASN A O 1
ATOM 2408 N N . PRO A 1 324 ? 43.710 -0.581 -47.610 1.00 57.38 324 PRO A N 1
ATOM 2409 C CA . PRO A 1 324 ? 44.431 -0.780 -48.876 1.00 57.38 324 PRO A CA 1
ATOM 2410 C C . PRO A 1 324 ? 43.915 0.053 -50.059 1.00 57.38 324 PRO A C 1
ATOM 2412 O O . PRO A 1 324 ? 44.558 0.080 -51.105 1.00 57.38 324 PRO A O 1
ATOM 2415 N N . VAL A 1 325 ? 42.783 0.746 -49.917 1.00 66.94 325 VAL A N 1
ATOM 2416 C CA . VAL A 1 325 ? 42.228 1.637 -50.947 1.00 66.94 325 VAL A CA 1
ATOM 2417 C C . VAL A 1 325 ? 41.880 2.967 -50.291 1.00 66.94 325 VAL A C 1
ATOM 2419 O O . VAL A 1 325 ? 41.146 2.979 -49.309 1.00 66.94 325 VAL A O 1
ATOM 2422 N N . SER A 1 326 ? 42.432 4.064 -50.817 1.00 74.12 326 SER A N 1
ATOM 2423 C CA . SER A 1 326 ? 42.094 5.422 -50.379 1.00 74.12 326 SER A CA 1
ATOM 2424 C C . SER A 1 326 ? 40.752 5.820 -50.986 1.00 74.12 326 SER A C 1
ATOM 2426 O O . SER A 1 326 ? 40.623 5.882 -52.211 1.00 74.12 326 SER A O 1
ATOM 2428 N N . MET A 1 327 ? 39.744 6.024 -50.140 1.00 78.44 327 MET A N 1
ATOM 2429 C CA . MET A 1 327 ? 38.410 6.437 -50.573 1.00 78.44 327 MET A CA 1
ATOM 2430 C C . MET A 1 327 ? 37.688 7.241 -49.494 1.00 78.44 327 MET A C 1
ATOM 2432 O O . MET A 1 327 ? 37.843 6.981 -48.298 1.00 78.44 327 MET A O 1
ATOM 2436 N N . ASP A 1 328 ? 36.866 8.189 -49.939 1.00 81.19 328 ASP A N 1
ATOM 2437 C CA . ASP A 1 328 ? 35.870 8.840 -49.094 1.00 81.19 328 ASP A CA 1
ATOM 2438 C C . ASP A 1 328 ? 34.617 7.963 -49.023 1.00 81.19 328 ASP A C 1
ATOM 2440 O O . ASP A 1 328 ? 34.120 7.478 -50.042 1.00 81.19 328 ASP A O 1
ATOM 2444 N N . LEU A 1 329 ? 34.117 7.753 -47.811 1.00 80.94 329 LEU A N 1
ATOM 2445 C CA . LEU A 1 329 ? 32.868 7.064 -47.531 1.00 80.94 329 LEU A CA 1
ATOM 2446 C C . LEU A 1 329 ? 31.814 8.083 -47.118 1.00 80.94 329 LEU A C 1
ATOM 2448 O O . LEU A 1 329 ? 32.077 8.952 -46.289 1.00 80.94 329 LEU A O 1
ATOM 2452 N N . ASP A 1 330 ? 30.627 7.933 -47.695 1.00 85.50 330 ASP A N 1
ATOM 2453 C CA . ASP A 1 330 ? 29.407 8.648 -47.333 1.00 85.50 330 ASP A CA 1
ATOM 2454 C C . ASP A 1 330 ? 28.220 7.711 -47.585 1.00 85.50 330 ASP A C 1
ATOM 2456 O O . ASP A 1 330 ? 28.058 7.185 -48.693 1.00 85.50 330 ASP A O 1
ATOM 2460 N N . GLY A 1 331 ? 27.423 7.438 -46.556 1.00 86.12 331 GLY A N 1
ATOM 2461 C CA . GLY A 1 331 ? 26.281 6.540 -46.695 1.00 86.12 331 GLY A CA 1
ATOM 2462 C C . GLY A 1 331 ? 25.518 6.298 -45.404 1.00 86.12 331 GLY A C 1
ATOM 2463 O O . GLY A 1 331 ? 25.906 6.745 -44.328 1.00 86.12 331 GLY A O 1
ATOM 2464 N N . ASP A 1 332 ? 24.420 5.557 -45.518 1.00 89.38 332 ASP A N 1
ATOM 2465 C CA . ASP A 1 332 ? 23.596 5.167 -44.376 1.00 89.38 332 ASP A CA 1
ATOM 2466 C C . ASP A 1 332 ? 23.778 3.673 -44.079 1.00 89.38 332 ASP A C 1
ATOM 2468 O O . ASP A 1 332 ? 23.740 2.830 -44.973 1.00 89.38 332 ASP A O 1
ATOM 2472 N N . LEU A 1 333 ? 23.950 3.339 -42.805 1.00 87.31 333 LEU A N 1
ATOM 2473 C CA . LEU A 1 333 ? 24.000 1.975 -42.298 1.00 87.31 333 LEU A CA 1
ATOM 2474 C C . LEU A 1 333 ? 22.702 1.684 -41.554 1.00 87.31 333 LEU A C 1
ATOM 2476 O O . LEU A 1 333 ? 22.323 2.438 -40.655 1.00 87.31 333 LEU A O 1
ATOM 2480 N N . PHE A 1 334 ? 22.049 0.573 -41.890 1.00 90.19 334 PHE A N 1
ATOM 2481 C CA . PHE A 1 334 ? 20.894 0.080 -41.146 1.00 90.19 334 PHE A CA 1
ATOM 2482 C C . PHE A 1 334 ? 21.252 -1.216 -40.435 1.00 90.19 334 PHE A C 1
ATOM 2484 O O . PHE A 1 334 ? 21.764 -2.158 -41.046 1.00 90.19 334 PHE A O 1
ATOM 2491 N N . MET A 1 335 ? 20.944 -1.269 -39.145 1.00 90.38 335 MET A N 1
ATOM 2492 C CA . MET A 1 335 ? 21.065 -2.459 -38.316 1.00 90.38 335 MET A CA 1
ATOM 2493 C C . MET A 1 335 ? 19.728 -2.762 -37.654 1.00 90.38 335 MET A C 1
ATOM 2495 O O . MET A 1 335 ? 19.038 -1.847 -37.216 1.00 90.38 335 MET A O 1
ATOM 2499 N N . THR A 1 336 ? 19.366 -4.035 -37.578 1.00 92.06 336 THR A N 1
ATOM 2500 C CA . THR A 1 336 ? 18.114 -4.501 -36.973 1.00 92.06 336 THR A CA 1
ATOM 2501 C C . THR A 1 336 ? 18.399 -5.526 -35.892 1.00 92.06 336 THR A C 1
ATOM 2503 O O . THR A 1 336 ? 19.297 -6.349 -36.061 1.00 92.06 336 THR A O 1
ATOM 2506 N N . GLY A 1 337 ? 17.626 -5.509 -34.813 1.00 90.94 337 GLY A N 1
ATOM 2507 C CA . GLY A 1 337 ? 17.675 -6.545 -33.783 1.00 90.94 337 GLY A CA 1
ATOM 2508 C C . GLY A 1 337 ? 16.539 -6.406 -32.777 1.00 90.94 337 GLY A C 1
ATOM 2509 O O . GLY A 1 337 ? 15.725 -5.482 -32.870 1.00 90.94 337 GLY A O 1
ATOM 2510 N N . HIS A 1 338 ? 16.487 -7.315 -31.812 1.00 92.38 338 HIS A N 1
ATOM 2511 C CA . HIS A 1 338 ? 15.459 -7.344 -30.781 1.00 92.38 338 HIS A CA 1
ATOM 2512 C C . HIS A 1 338 ? 16.021 -6.830 -29.449 1.00 92.38 338 HIS A C 1
ATOM 2514 O O . HIS A 1 338 ? 17.033 -7.343 -28.957 1.00 92.38 338 HIS A O 1
ATOM 2520 N N . PRO A 1 339 ? 15.386 -5.822 -28.828 1.00 89.50 339 PRO A N 1
ATOM 2521 C CA . PRO A 1 339 ? 15.772 -5.404 -27.494 1.00 89.50 339 PRO A CA 1
ATOM 2522 C C . PRO A 1 339 ? 15.446 -6.506 -26.484 1.00 89.50 339 PRO A C 1
ATOM 2524 O O . PRO A 1 339 ? 14.343 -7.044 -26.444 1.00 89.50 339 PRO A O 1
ATOM 2527 N N . THR A 1 340 ? 16.417 -6.815 -25.638 1.00 89.75 340 THR A N 1
ATOM 2528 C CA . THR A 1 340 ? 16.308 -7.784 -24.548 1.00 89.75 340 THR A CA 1
ATOM 2529 C C . THR A 1 340 ? 16.916 -7.189 -23.287 1.00 89.75 340 THR A C 1
ATOM 2531 O O . THR A 1 340 ? 17.748 -6.281 -23.349 1.00 89.75 340 THR A O 1
ATOM 2534 N N . VAL A 1 341 ? 16.493 -7.694 -22.133 1.00 86.31 341 VAL A N 1
ATOM 2535 C CA . VAL A 1 341 ? 17.065 -7.310 -20.843 1.00 86.31 341 VAL A CA 1
ATOM 2536 C C . VAL A 1 341 ? 17.904 -8.462 -20.334 1.00 86.31 341 VAL A C 1
ATOM 2538 O O . VAL A 1 341 ? 17.413 -9.584 -20.222 1.00 86.31 341 VAL A O 1
ATOM 2541 N N . VAL A 1 342 ? 19.154 -8.172 -19.994 1.00 82.69 342 VAL A N 1
ATOM 2542 C CA . VAL A 1 342 ? 20.056 -9.112 -19.327 1.00 82.69 342 VAL A CA 1
ATOM 2543 C C . VAL A 1 342 ? 20.652 -8.381 -18.132 1.00 82.69 342 VAL A C 1
ATOM 2545 O O . VAL A 1 342 ? 21.275 -7.343 -18.309 1.00 82.69 342 VAL A O 1
ATOM 2548 N N . ASP A 1 343 ? 20.408 -8.875 -16.917 1.00 79.38 343 ASP A N 1
ATOM 2549 C CA . ASP A 1 343 ? 20.952 -8.309 -15.671 1.00 79.38 343 ASP A CA 1
ATOM 2550 C C . ASP A 1 343 ? 20.675 -6.801 -15.459 1.00 79.38 343 ASP A C 1
ATOM 2552 O O . ASP A 1 343 ? 21.533 -6.058 -14.994 1.00 79.38 343 ASP A O 1
ATOM 2556 N N . ASN A 1 344 ? 19.453 -6.340 -15.766 1.00 78.00 344 ASN A N 1
ATOM 2557 C CA . ASN A 1 344 ? 19.041 -4.919 -15.751 1.00 78.00 344 ASN A CA 1
ATOM 2558 C C . ASN A 1 344 ? 19.754 -4.016 -16.773 1.00 78.00 344 ASN A C 1
ATOM 2560 O O . ASN A 1 344 ? 19.635 -2.790 -16.708 1.00 78.00 344 ASN A O 1
ATOM 2564 N N . GLU A 1 345 ? 20.434 -4.610 -17.748 1.00 82.06 345 GLU A N 1
ATOM 2565 C CA . GLU A 1 345 ? 20.959 -3.912 -18.911 1.00 82.06 345 GLU A CA 1
ATOM 2566 C C . GLU A 1 345 ? 20.032 -4.141 -20.099 1.00 82.06 345 GLU A C 1
ATOM 2568 O O . GLU A 1 345 ? 19.724 -5.280 -20.462 1.00 82.06 345 GLU A O 1
ATOM 2573 N N . LEU A 1 346 ? 19.603 -3.054 -20.732 1.00 83.62 346 LEU A N 1
ATOM 2574 C CA . LEU A 1 346 ? 18.920 -3.132 -22.014 1.00 83.62 346 LEU A CA 1
ATOM 2575 C C . LEU A 1 346 ? 19.969 -3.310 -23.115 1.00 83.62 346 LEU A C 1
ATOM 2577 O O . LEU A 1 346 ? 20.880 -2.489 -23.248 1.00 83.62 346 LEU A O 1
ATOM 2581 N N . ARG A 1 347 ? 19.849 -4.389 -23.894 1.00 87.25 347 ARG A N 1
ATOM 2582 C CA . ARG A 1 347 ? 20.800 -4.765 -24.950 1.00 87.25 347 ARG A CA 1
ATOM 2583 C C . ARG A 1 347 ? 20.074 -5.266 -26.194 1.00 87.25 347 ARG A C 1
ATOM 2585 O O . ARG A 1 347 ? 18.960 -5.772 -26.110 1.00 87.25 347 ARG A O 1
ATOM 2592 N N . ILE A 1 348 ? 20.740 -5.189 -27.343 1.00 89.69 348 ILE A N 1
ATOM 2593 C CA . ILE A 1 348 ? 20.263 -5.753 -28.616 1.00 89.69 348 ILE A CA 1
ATOM 2594 C C . ILE A 1 348 ? 21.289 -6.802 -29.081 1.00 89.69 348 ILE A C 1
ATOM 2596 O O . ILE A 1 348 ? 22.173 -6.492 -29.884 1.00 89.69 348 ILE A O 1
ATOM 2600 N N . PRO A 1 349 ? 21.281 -8.018 -28.503 1.00 86.56 349 PRO A N 1
ATOM 2601 C CA . PRO A 1 349 ? 22.363 -8.991 -28.674 1.00 86.56 349 PRO A CA 1
ATOM 2602 C C . PRO A 1 349 ? 22.467 -9.534 -30.102 1.00 86.56 349 PRO A C 1
ATOM 2604 O O . PRO A 1 349 ? 23.549 -9.920 -30.538 1.00 86.56 349 PRO A O 1
ATOM 2607 N N . ASP A 1 350 ? 21.361 -9.540 -30.836 1.00 89.75 350 ASP A N 1
ATOM 2608 C CA . ASP A 1 350 ? 21.243 -10.011 -32.212 1.00 89.75 350 ASP A CA 1
ATOM 2609 C C . ASP A 1 350 ? 21.260 -8.862 -33.230 1.00 89.75 350 ASP A C 1
ATOM 2611 O O . ASP A 1 350 ? 20.879 -9.054 -34.379 1.00 89.75 350 ASP A O 1
ATOM 2615 N N . LEU A 1 351 ? 21.730 -7.673 -32.832 1.00 88.31 351 LEU A N 1
ATOM 2616 C CA . LEU A 1 351 ? 21.863 -6.542 -33.743 1.00 88.31 351 LEU A CA 1
ATOM 2617 C C . LEU A 1 351 ? 22.745 -6.937 -34.930 1.00 88.31 351 LEU A C 1
ATOM 2619 O O . LEU A 1 351 ? 23.923 -7.262 -34.747 1.00 88.31 351 LEU A O 1
ATOM 2623 N N . GLU A 1 352 ? 22.190 -6.896 -36.134 1.00 87.62 352 GLU A N 1
ATOM 2624 C CA . GLU A 1 352 ? 22.894 -7.219 -37.368 1.00 87.62 352 GLU A CA 1
ATOM 2625 C C . GLU A 1 352 ? 22.641 -6.165 -38.447 1.00 87.62 352 GLU A C 1
ATOM 2627 O O . GLU A 1 352 ? 21.535 -5.629 -38.533 1.00 87.62 352 GLU A O 1
ATOM 2632 N N . PRO A 1 353 ? 23.626 -5.880 -39.320 1.00 86.19 353 PRO A N 1
ATOM 2633 C CA . PRO A 1 353 ? 23.385 -5.036 -40.481 1.00 86.19 353 PRO A CA 1
ATOM 2634 C C . PRO A 1 353 ? 22.371 -5.686 -41.434 1.00 86.19 353 PRO A C 1
ATOM 2636 O O . PRO A 1 353 ? 22.377 -6.909 -41.613 1.00 86.19 353 PRO A O 1
ATOM 2639 N N . THR A 1 354 ? 21.529 -4.879 -42.086 1.00 83.62 354 THR A N 1
ATOM 2640 C CA . THR A 1 354 ? 20.586 -5.371 -43.109 1.00 83.62 354 THR A CA 1
ATOM 2641 C C . THR A 1 354 ? 21.320 -6.015 -44.287 1.00 83.62 354 THR A C 1
ATOM 2643 O O . THR A 1 354 ? 22.523 -5.826 -44.450 1.00 83.62 354 THR A O 1
ATOM 2646 N N . ILE A 1 355 ? 20.625 -6.767 -45.146 1.00 80.12 355 ILE A N 1
ATOM 2647 C CA . ILE A 1 355 ? 21.239 -7.455 -46.301 1.00 80.12 355 ILE A CA 1
ATOM 2648 C C . ILE A 1 355 ? 21.950 -6.455 -47.227 1.00 80.12 355 ILE A C 1
ATOM 2650 O O . ILE A 1 355 ? 23.055 -6.709 -47.715 1.00 80.12 355 ILE A O 1
ATOM 2654 N N . GLU A 1 356 ? 21.346 -5.291 -47.432 1.00 78.62 356 GLU A N 1
ATOM 2655 C CA . GLU A 1 356 ? 21.870 -4.225 -48.278 1.00 78.62 356 GLU A CA 1
ATOM 2656 C C . GLU A 1 356 ? 23.071 -3.545 -47.614 1.00 78.62 356 GLU A C 1
ATOM 2658 O O . GLU A 1 356 ? 24.095 -3.330 -48.264 1.00 78.62 356 GLU A O 1
ATOM 2663 N N . THR A 1 357 ? 23.001 -3.311 -46.299 1.00 78.25 357 THR A N 1
ATOM 2664 C CA . THR A 1 357 ? 24.128 -2.787 -45.512 1.00 78.25 357 THR A CA 1
ATOM 2665 C C . THR A 1 357 ? 25.291 -3.781 -45.483 1.00 78.25 357 THR A C 1
ATOM 2667 O O . THR A 1 357 ? 26.441 -3.394 -45.668 1.00 78.25 357 THR A O 1
ATOM 2670 N N . LYS A 1 358 ? 25.014 -5.083 -45.327 1.00 77.06 358 LYS A N 1
ATOM 2671 C CA . LYS A 1 358 ? 26.011 -6.155 -45.438 1.00 77.06 358 LYS A CA 1
ATOM 2672 C C . LYS A 1 358 ? 26.661 -6.119 -46.812 1.00 77.06 358 LYS A C 1
ATOM 2674 O O . LYS A 1 358 ? 27.877 -6.157 -46.879 1.00 77.06 358 LYS A O 1
ATOM 2679 N N . SER A 1 359 ? 25.889 -6.006 -47.892 1.00 74.00 359 SER A N 1
ATOM 2680 C CA . SER A 1 359 ? 26.421 -5.948 -49.264 1.00 74.00 359 SER A CA 1
ATOM 2681 C C . SER A 1 359 ? 27.345 -4.743 -49.481 1.00 74.00 359 SER A C 1
ATOM 2683 O O . SER A 1 359 ? 28.409 -4.889 -50.081 1.00 74.00 359 SER A O 1
ATOM 2685 N N . PHE A 1 360 ? 26.990 -3.581 -48.923 1.00 73.94 360 PHE A N 1
ATOM 2686 C CA . PHE A 1 360 ? 27.851 -2.396 -48.895 1.00 73.94 360 PHE A CA 1
ATOM 2687 C C . PHE A 1 360 ? 29.144 -2.643 -48.103 1.00 73.94 360 PHE A C 1
ATOM 2689 O O . PHE A 1 360 ? 30.237 -2.473 -48.637 1.00 73.94 360 PHE A O 1
ATOM 2696 N N . LEU A 1 361 ? 29.044 -3.140 -46.868 1.00 73.62 361 LEU A N 1
ATOM 2697 C CA . LEU A 1 361 ? 30.210 -3.465 -46.039 1.00 73.62 361 LEU A CA 1
ATOM 2698 C C . LEU A 1 361 ? 31.073 -4.586 -46.650 1.00 73.62 361 LEU A C 1
ATOM 2700 O O . LEU A 1 361 ? 32.290 -4.572 -46.504 1.00 73.62 361 LEU A O 1
ATOM 2704 N N . PHE A 1 362 ? 30.476 -5.536 -47.378 1.00 69.31 362 PHE A N 1
ATOM 2705 C CA . PHE A 1 362 ? 31.179 -6.578 -48.129 1.00 69.31 362 PHE A CA 1
ATOM 2706 C C . PHE A 1 362 ? 31.993 -5.991 -49.284 1.00 69.31 362 PHE A C 1
ATOM 2708 O O . PHE A 1 362 ? 33.119 -6.434 -49.506 1.00 69.31 362 PHE A O 1
ATOM 2715 N N . ALA A 1 363 ? 31.475 -4.982 -49.990 1.00 65.56 363 ALA A N 1
ATOM 2716 C CA . ALA A 1 363 ? 32.254 -4.245 -50.987 1.00 65.56 363 ALA A CA 1
ATOM 2717 C C . ALA A 1 363 ? 33.436 -3.491 -50.345 1.00 65.56 363 ALA A C 1
ATOM 2719 O O . ALA A 1 363 ? 34.489 -3.348 -50.962 1.00 65.56 363 ALA A O 1
ATOM 2720 N N . LEU A 1 364 ? 33.289 -3.088 -49.078 1.00 66.06 364 LEU A N 1
ATOM 2721 C CA . LEU A 1 364 ? 34.321 -2.436 -48.263 1.00 66.06 364 LEU A CA 1
ATOM 2722 C C . LEU A 1 364 ? 35.227 -3.413 -47.488 1.00 66.06 364 LEU A C 1
ATOM 2724 O O . LEU A 1 364 ? 36.140 -2.982 -46.786 1.00 66.06 364 LEU A O 1
ATOM 2728 N N . LYS A 1 365 ? 35.026 -4.733 -47.617 1.00 56.34 365 LYS A N 1
ATOM 2729 C CA . LYS A 1 365 ? 35.687 -5.791 -46.821 1.00 56.34 365 LYS A CA 1
ATOM 2730 C C . LYS A 1 365 ? 37.215 -5.824 -46.943 1.00 56.34 365 LYS A C 1
ATOM 2732 O O . LYS A 1 365 ? 37.873 -6.489 -46.151 1.00 56.34 365 LYS A O 1
ATOM 2737 N N . ALA A 1 366 ? 37.785 -5.117 -47.917 1.00 51.53 366 ALA A N 1
ATOM 2738 C CA . ALA A 1 366 ? 39.229 -4.944 -48.029 1.00 51.53 366 ALA A CA 1
ATOM 2739 C C . ALA A 1 366 ? 39.804 -3.961 -46.988 1.00 51.53 366 ALA A C 1
ATOM 2741 O O . ALA A 1 366 ? 40.994 -4.044 -46.705 1.00 51.53 366 ALA A O 1
ATOM 2742 N N . SER A 1 367 ? 38.994 -3.066 -46.409 1.00 54.25 367 SER A N 1
ATOM 2743 C CA . SER A 1 367 ? 39.444 -2.019 -45.480 1.00 54.25 367 SER A CA 1
ATOM 2744 C C . SER A 1 367 ? 38.701 -1.974 -44.140 1.00 54.25 367 SER A C 1
ATOM 2746 O O . SER A 1 367 ? 39.211 -1.383 -43.198 1.00 54.25 367 SER A O 1
ATOM 2748 N N . MET A 1 368 ? 37.520 -2.586 -43.997 1.00 62.12 368 MET A N 1
ATOM 2749 C CA . MET A 1 368 ? 36.717 -2.454 -42.772 1.00 62.12 368 MET A CA 1
ATOM 2750 C C . MET A 1 368 ? 36.276 -3.798 -42.190 1.00 62.12 368 MET A C 1
ATOM 2752 O O . MET A 1 368 ? 35.652 -4.623 -42.858 1.00 62.12 368 MET A O 1
ATOM 2756 N N . ASP A 1 369 ? 36.561 -3.990 -40.902 1.00 68.75 369 ASP 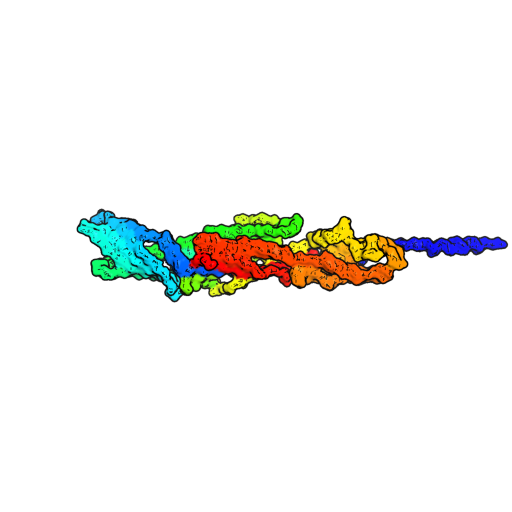A N 1
ATOM 2757 C CA . ASP A 1 369 ? 36.104 -5.135 -40.120 1.00 68.75 369 ASP A CA 1
ATOM 2758 C C . ASP A 1 369 ? 34.638 -4.918 -39.700 1.00 68.75 369 ASP A C 1
ATOM 2760 O O . ASP A 1 369 ? 34.339 -4.274 -38.692 1.00 68.75 369 ASP A O 1
ATOM 2764 N N . ALA A 1 370 ? 33.708 -5.391 -40.534 1.00 67.69 370 ALA A N 1
ATOM 2765 C CA . ALA A 1 370 ? 32.266 -5.246 -40.320 1.00 67.69 370 ALA A CA 1
ATOM 2766 C C . ALA A 1 370 ? 31.800 -5.811 -38.963 1.00 67.69 370 ALA A C 1
ATOM 2768 O O . ALA A 1 370 ? 30.828 -5.310 -38.391 1.00 67.69 370 ALA A O 1
ATOM 2769 N N . ASP A 1 371 ? 32.509 -6.812 -38.430 1.00 74.94 371 ASP A N 1
ATOM 2770 C CA . ASP A 1 371 ? 32.230 -7.386 -37.117 1.00 74.94 371 ASP A CA 1
ATOM 2771 C C . ASP A 1 371 ? 32.556 -6.389 -35.993 1.00 74.94 371 ASP A C 1
ATOM 2773 O O . ASP A 1 371 ? 31.740 -6.220 -35.088 1.00 74.94 371 ASP A O 1
ATOM 2777 N N . LYS A 1 372 ? 33.658 -5.625 -36.099 1.00 76.38 372 LYS A N 1
ATOM 2778 C CA . LYS A 1 372 ? 33.991 -4.560 -35.129 1.00 76.38 372 LYS A CA 1
ATOM 2779 C C . LYS A 1 372 ? 32.921 -3.469 -35.079 1.00 76.38 372 LYS A C 1
ATOM 2781 O O . LYS A 1 372 ? 32.555 -3.045 -33.990 1.00 76.38 372 LYS A O 1
ATOM 2786 N N . ILE A 1 373 ? 32.388 -3.045 -36.229 1.00 74.06 373 ILE A N 1
ATOM 2787 C CA . ILE A 1 373 ? 31.334 -2.010 -36.292 1.00 74.06 373 ILE A CA 1
ATOM 2788 C C . ILE A 1 373 ? 30.061 -2.497 -35.609 1.00 74.06 373 ILE A C 1
ATOM 2790 O O . ILE A 1 373 ? 29.469 -1.771 -34.813 1.00 74.06 373 ILE A O 1
ATOM 2794 N N . ARG A 1 374 ? 29.656 -3.739 -35.898 1.00 80.94 374 ARG A N 1
ATOM 2795 C CA . ARG A 1 374 ? 28.509 -4.378 -35.251 1.00 80.94 374 ARG A CA 1
ATOM 2796 C C . ARG A 1 374 ? 28.708 -4.454 -33.740 1.00 80.94 374 ARG A C 1
ATOM 2798 O O . ARG A 1 374 ? 27.813 -4.069 -32.995 1.00 80.94 374 ARG A O 1
ATOM 2805 N N . ASP A 1 375 ? 29.857 -4.946 -33.289 1.00 81.75 375 ASP A N 1
ATOM 2806 C CA . ASP A 1 375 ? 30.120 -5.161 -31.865 1.00 81.75 375 ASP A CA 1
ATOM 2807 C C . ASP A 1 375 ? 30.209 -3.828 -31.105 1.00 81.75 375 ASP A C 1
ATOM 2809 O O . ASP A 1 375 ? 29.628 -3.687 -30.034 1.00 81.75 375 ASP A O 1
ATOM 2813 N N . GLN A 1 376 ? 30.793 -2.794 -31.713 1.00 75.75 376 GLN A N 1
ATOM 2814 C CA . GLN A 1 376 ? 30.807 -1.442 -31.151 1.00 75.75 376 GLN A CA 1
ATOM 2815 C C . GLN A 1 376 ? 29.424 -0.789 -31.133 1.00 75.75 376 GLN A C 1
ATOM 2817 O O . GLN A 1 376 ? 29.093 -0.099 -30.171 1.00 75.75 376 GLN A O 1
ATOM 2822 N N . ALA A 1 377 ? 28.596 -1.010 -32.157 1.00 75.69 377 ALA A N 1
ATOM 2823 C CA . ALA A 1 377 ? 27.210 -0.548 -32.152 1.00 75.69 377 ALA A CA 1
ATOM 2824 C C . ALA A 1 377 ? 26.392 -1.248 -31.054 1.00 75.69 377 ALA A C 1
ATOM 2826 O O . ALA A 1 377 ? 25.606 -0.594 -30.370 1.00 75.69 377 ALA A O 1
ATOM 2827 N N . ARG A 1 378 ? 26.611 -2.554 -30.836 1.00 83.56 378 ARG A N 1
ATOM 2828 C CA . ARG A 1 378 ? 26.008 -3.312 -29.725 1.00 83.56 378 ARG A CA 1
ATOM 2829 C C . ARG A 1 378 ? 26.437 -2.768 -28.366 1.00 83.56 378 ARG A C 1
ATOM 2831 O O . ARG A 1 378 ? 25.589 -2.622 -27.489 1.00 83.56 378 ARG A O 1
ATOM 2838 N N . ASP A 1 379 ? 27.718 -2.451 -28.205 1.00 79.56 379 ASP A N 1
ATOM 2839 C CA . ASP A 1 379 ? 28.246 -1.881 -26.965 1.00 79.56 379 ASP A CA 1
ATOM 2840 C C . ASP A 1 379 ? 27.728 -0.457 -26.721 1.00 79.56 379 ASP A C 1
ATOM 2842 O O . ASP A 1 379 ? 27.369 -0.127 -25.595 1.00 79.56 379 ASP A O 1
ATOM 2846 N N . ALA A 1 380 ? 27.602 0.371 -27.761 1.00 72.06 380 ALA A N 1
ATOM 2847 C CA . ALA A 1 380 ? 27.042 1.721 -27.650 1.00 72.06 380 ALA A CA 1
ATOM 2848 C C . ALA A 1 380 ? 25.529 1.731 -27.357 1.00 72.06 380 ALA A C 1
ATOM 2850 O O . ALA A 1 380 ? 25.018 2.683 -26.770 1.00 72.06 380 ALA A O 1
ATOM 2851 N N . LEU A 1 381 ? 24.808 0.679 -27.760 1.00 73.31 381 LEU A N 1
ATOM 2852 C CA . LEU A 1 381 ? 23.380 0.484 -27.482 1.00 73.31 381 LEU A CA 1
ATOM 2853 C C . LEU A 1 381 ? 23.098 -0.137 -26.110 1.00 73.31 381 LEU A C 1
ATOM 2855 O O . LEU A 1 381 ? 21.933 -0.283 -25.733 1.00 73.31 381 LEU A O 1
ATOM 2859 N N . LYS A 1 382 ? 24.137 -0.521 -25.364 1.00 80.06 382 LYS A N 1
ATOM 2860 C CA . LYS A 1 382 ? 23.993 -1.028 -24.004 1.00 80.06 382 LYS A CA 1
ATOM 2861 C C . LYS A 1 382 ? 23.595 0.121 -23.079 1.00 80.06 382 LYS A C 1
ATOM 2863 O O . LYS A 1 382 ? 24.376 1.040 -22.845 1.00 80.06 382 LYS A O 1
ATOM 2868 N N . LEU A 1 383 ? 22.398 0.035 -22.508 1.00 76.69 383 LEU A N 1
ATOM 2869 C CA . LEU A 1 383 ? 21.934 0.970 -21.488 1.00 76.69 383 LEU A CA 1
ATOM 2870 C C . LEU A 1 383 ? 21.895 0.260 -20.135 1.00 76.69 383 LEU A C 1
ATOM 2872 O O . LEU A 1 383 ? 21.070 -0.629 -19.922 1.00 76.69 383 LEU A O 1
ATOM 2876 N N . ASP A 1 384 ? 22.780 0.667 -19.225 1.00 74.88 384 ASP A N 1
ATOM 2877 C CA . ASP A 1 384 ? 22.731 0.241 -17.825 1.00 74.88 384 ASP A CA 1
ATOM 2878 C C . ASP A 1 384 ? 21.619 1.011 -17.098 1.00 74.88 384 ASP A C 1
ATOM 2880 O O . ASP A 1 384 ? 21.654 2.239 -16.962 1.00 74.88 384 ASP A O 1
ATOM 2884 N N . ILE A 1 385 ? 20.595 0.278 -16.664 1.00 77.88 385 ILE A N 1
ATOM 2885 C CA . ILE A 1 385 ? 19.455 0.816 -15.917 1.00 77.88 385 ILE A CA 1
ATOM 2886 C C . ILE A 1 385 ? 19.619 0.501 -14.416 1.00 77.88 385 ILE A C 1
ATOM 2888 O O . ILE A 1 385 ? 18.940 1.092 -13.576 1.00 77.88 385 ILE A O 1
ATOM 2892 N N . GLY A 1 386 ? 20.556 -0.374 -14.042 1.00 78.31 386 GLY A N 1
ATOM 2893 C CA . GLY A 1 386 ? 20.745 -0.879 -12.686 1.00 78.31 386 GLY A CA 1
ATOM 2894 C C . GLY A 1 386 ? 21.044 0.216 -11.662 1.00 78.31 386 GLY A C 1
ATOM 2895 O O . GLY A 1 386 ? 20.415 0.246 -10.602 1.00 78.31 386 GLY A O 1
ATOM 2896 N N . GLU A 1 387 ? 21.936 1.159 -11.978 1.00 74.25 387 GLU A N 1
ATOM 2897 C CA . GLU A 1 387 ? 22.254 2.276 -11.073 1.00 74.25 387 GLU A CA 1
ATOM 2898 C C . GLU A 1 387 ? 21.035 3.181 -10.829 1.00 74.25 387 GLU A C 1
ATOM 2900 O O . GLU A 1 387 ? 20.744 3.562 -9.690 1.00 74.25 387 GLU A O 1
ATOM 2905 N N . ARG A 1 388 ? 20.253 3.450 -11.882 1.00 76.00 388 ARG A N 1
ATOM 2906 C CA . ARG A 1 388 ? 19.029 4.259 -11.792 1.00 76.00 388 ARG A CA 1
ATOM 2907 C C . ARG A 1 388 ? 17.966 3.559 -10.946 1.00 76.00 388 ARG A C 1
ATOM 2909 O O . ARG A 1 388 ? 17.372 4.182 -10.068 1.00 76.00 388 ARG A O 1
ATOM 2916 N N . LEU A 1 389 ? 17.760 2.257 -11.156 1.00 80.31 389 LEU A N 1
ATOM 2917 C CA . LEU A 1 389 ? 16.816 1.465 -10.360 1.00 80.31 389 LEU A CA 1
ATOM 2918 C C . LEU A 1 389 ? 17.253 1.358 -8.897 1.00 80.31 389 LEU A C 1
ATOM 2920 O O . LEU A 1 389 ? 16.401 1.357 -8.009 1.00 80.31 389 LEU A O 1
ATOM 2924 N N . LYS A 1 390 ? 18.562 1.322 -8.625 1.00 81.62 390 LYS A N 1
ATOM 2925 C CA . LYS A 1 390 ? 19.098 1.332 -7.260 1.00 81.62 390 LYS A CA 1
ATOM 2926 C C . LYS A 1 390 ? 18.744 2.629 -6.528 1.00 81.62 390 LYS A C 1
ATOM 2928 O O . LYS A 1 390 ? 18.236 2.558 -5.413 1.00 81.62 390 LYS A O 1
ATOM 2933 N N . ALA A 1 391 ? 18.931 3.786 -7.165 1.00 77.88 391 ALA A N 1
ATOM 2934 C CA . ALA A 1 391 ? 18.553 5.074 -6.580 1.00 77.88 391 ALA A CA 1
ATOM 2935 C C . ALA A 1 391 ? 17.042 5.156 -6.286 1.00 77.88 391 ALA A C 1
ATOM 2937 O O . ALA A 1 391 ? 16.639 5.607 -5.214 1.00 77.88 391 ALA A O 1
ATOM 2938 N N . VAL A 1 392 ? 16.203 4.655 -7.202 1.00 79.56 392 VAL A N 1
ATOM 2939 C CA . VAL A 1 392 ? 14.745 4.580 -7.003 1.00 79.56 392 VAL A CA 1
ATOM 2940 C C . VAL A 1 392 ? 14.388 3.652 -5.840 1.00 79.56 392 VAL A C 1
ATOM 2942 O O . VAL A 1 392 ? 13.589 4.025 -4.985 1.00 79.56 392 VAL A O 1
ATOM 2945 N N . ARG A 1 393 ? 15.000 2.464 -5.763 1.00 83.00 393 ARG A N 1
ATOM 2946 C CA . ARG A 1 393 ? 14.794 1.508 -4.664 1.00 83.00 393 ARG A CA 1
ATOM 2947 C C . ARG A 1 393 ? 15.126 2.121 -3.308 1.00 83.00 393 ARG A C 1
ATOM 2949 O O . ARG A 1 393 ? 14.360 1.943 -2.359 1.00 83.00 393 ARG A O 1
ATOM 2956 N N . ASP A 1 394 ? 16.265 2.800 -3.220 1.00 80.75 394 ASP A N 1
ATOM 2957 C CA . ASP A 1 394 ? 16.756 3.368 -1.968 1.00 80.75 394 ASP A CA 1
ATOM 2958 C C . ASP A 1 394 ? 15.823 4.502 -1.496 1.00 80.75 394 ASP A C 1
ATOM 2960 O O . ASP A 1 394 ? 15.422 4.500 -0.332 1.00 80.75 394 ASP A O 1
ATOM 2964 N N . LYS A 1 395 ? 15.358 5.370 -2.412 1.00 79.19 395 LYS A N 1
ATOM 2965 C CA . LYS A 1 395 ? 14.363 6.427 -2.131 1.00 79.19 395 LYS A CA 1
ATOM 2966 C C . LYS A 1 395 ? 12.998 5.868 -1.706 1.00 79.19 395 LYS A C 1
ATOM 2968 O O . LYS A 1 395 ? 12.426 6.297 -0.711 1.00 79.19 395 LYS A O 1
ATOM 2973 N N . LEU A 1 396 ? 12.473 4.868 -2.419 1.00 77.31 396 LEU A N 1
ATOM 2974 C CA . LEU A 1 396 ? 11.188 4.251 -2.062 1.00 77.31 396 LEU A CA 1
ATOM 2975 C C . LEU A 1 396 ? 11.243 3.548 -0.699 1.00 77.31 396 LEU A C 1
ATOM 2977 O O . LEU A 1 396 ? 10.267 3.561 0.045 1.00 77.31 396 LEU A O 1
ATOM 2981 N N . SER A 1 397 ? 12.381 2.945 -0.351 1.00 74.81 397 SER A N 1
ATOM 2982 C CA . SER A 1 397 ? 12.531 2.261 0.938 1.00 74.81 397 SER A CA 1
ATOM 2983 C C . SER A 1 397 ? 12.601 3.240 2.117 1.00 74.81 397 SER A C 1
ATOM 2985 O O . SER A 1 397 ? 12.104 2.910 3.195 1.00 74.81 397 SER A O 1
ATOM 2987 N N . SER A 1 398 ? 13.184 4.434 1.933 1.00 76.00 398 SER A N 1
ATOM 2988 C CA . SER A 1 398 ? 13.248 5.459 2.985 1.00 76.00 398 SER A CA 1
ATOM 2989 C C . SER A 1 398 ? 11.923 6.183 3.196 1.00 76.00 398 SER A C 1
ATOM 2991 O O . SER A 1 398 ? 11.540 6.415 4.338 1.00 76.00 398 SER A O 1
ATOM 2993 N N . ASP A 1 399 ? 11.220 6.520 2.115 1.00 73.38 399 ASP A N 1
ATOM 2994 C CA . ASP A 1 399 ? 10.114 7.483 2.173 1.00 73.38 399 ASP A CA 1
ATOM 2995 C C . ASP A 1 399 ? 8.789 6.853 2.641 1.00 73.38 399 ASP A C 1
ATOM 2997 O O . ASP A 1 399 ? 7.903 7.552 3.131 1.00 73.38 399 ASP A O 1
ATOM 3001 N N . ILE A 1 400 ? 8.644 5.530 2.507 1.00 72.50 400 ILE A N 1
ATOM 3002 C CA . ILE A 1 400 ? 7.398 4.813 2.829 1.00 72.50 400 ILE A CA 1
ATOM 3003 C C . ILE A 1 400 ? 7.371 4.344 4.296 1.00 72.50 400 ILE A C 1
ATOM 3005 O O . ILE A 1 400 ? 6.299 4.168 4.876 1.00 72.50 400 ILE A O 1
ATOM 3009 N N . SER A 1 401 ? 8.534 4.154 4.925 1.00 78.38 401 SER A N 1
ATOM 3010 C CA . SER A 1 401 ? 8.611 3.741 6.330 1.00 78.38 401 SER A CA 1
ATOM 3011 C C . SER A 1 401 ? 8.541 4.951 7.261 1.00 78.38 401 SER A C 1
ATOM 3013 O O . SER A 1 401 ? 9.368 5.855 7.176 1.00 78.38 401 SER A O 1
ATOM 3015 N N . PHE A 1 402 ? 7.599 4.959 8.204 1.00 77.94 402 PHE A N 1
ATOM 3016 C CA . PHE A 1 402 ? 7.470 6.034 9.190 1.00 77.94 402 PHE A CA 1
ATOM 3017 C C . PHE A 1 402 ? 6.991 5.512 10.542 1.00 77.94 402 PHE A C 1
ATOM 3019 O O . PHE A 1 402 ? 6.304 4.496 10.635 1.00 77.94 402 PHE A O 1
ATOM 3026 N N . ALA A 1 403 ? 7.331 6.239 11.603 1.00 78.31 403 ALA A N 1
ATOM 3027 C CA . ALA A 1 403 ? 6.851 5.982 12.953 1.00 78.31 403 ALA A CA 1
ATOM 3028 C C . ALA A 1 403 ? 6.103 7.207 13.480 1.00 78.31 403 ALA A C 1
ATOM 3030 O O . ALA A 1 403 ? 6.587 8.334 13.387 1.00 78.31 403 ALA A O 1
ATOM 3031 N N . SER A 1 404 ? 4.930 6.977 14.054 1.00 68.44 404 SER A N 1
ATOM 3032 C CA . SER A 1 404 ? 4.231 7.916 14.922 1.00 68.44 404 SER A CA 1
ATOM 3033 C C . SER A 1 404 ? 4.280 7.372 16.352 1.00 68.44 404 SER A C 1
ATOM 3035 O O . SER A 1 404 ? 4.473 6.177 16.568 1.00 68.44 404 SER A O 1
ATOM 3037 N N . GLY A 1 405 ? 4.104 8.221 17.368 1.00 64.75 405 GLY A N 1
ATOM 3038 C CA . GLY A 1 405 ? 4.149 7.779 18.774 1.00 64.75 405 GLY A CA 1
ATOM 3039 C C . GLY A 1 405 ? 3.154 6.659 19.134 1.00 64.75 405 GLY A C 1
ATOM 3040 O O . GLY A 1 405 ? 3.281 6.052 20.194 1.00 64.75 405 GLY A O 1
ATOM 3041 N N . GLN A 1 406 ? 2.189 6.367 18.255 1.00 69.69 406 GLN A N 1
ATOM 3042 C CA . GLN A 1 406 ? 1.185 5.318 18.421 1.00 69.69 406 GLN A CA 1
ATOM 3043 C C . GLN A 1 406 ? 1.495 4.036 17.623 1.00 69.69 406 GLN A C 1
ATOM 3045 O O . GLN A 1 406 ? 0.974 2.986 17.975 1.00 69.69 406 GLN A O 1
ATOM 3050 N N . GLY A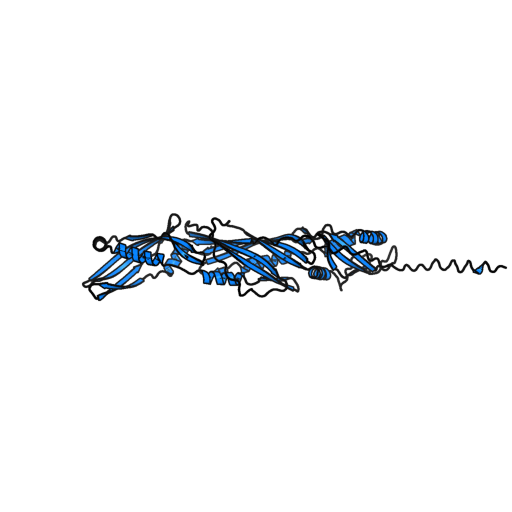 1 407 ? 2.363 4.061 16.608 1.00 79.50 407 GLY A N 1
ATOM 3051 C CA . GLY A 1 407 ? 2.708 2.883 15.801 1.00 79.50 407 GLY A CA 1
ATOM 3052 C C . GLY A 1 407 ? 3.641 3.212 14.635 1.00 79.50 407 GLY A C 1
ATOM 3053 O O . GLY A 1 407 ? 3.988 4.367 14.415 1.00 79.50 407 GLY A O 1
ATOM 3054 N N . CYS A 1 408 ? 4.061 2.215 13.861 1.00 85.06 408 CYS A N 1
ATOM 3055 C CA . CYS A 1 408 ? 4.915 2.440 12.689 1.00 85.06 408 CYS A CA 1
ATOM 3056 C C . CYS A 1 408 ? 4.508 1.601 11.498 1.00 85.06 408 CYS A C 1
ATOM 3058 O O . CYS A 1 408 ? 4.120 0.443 11.630 1.00 85.06 408 CYS A O 1
ATOM 3060 N N . MET A 1 409 ? 4.691 2.199 10.328 1.00 85.94 409 MET A N 1
ATOM 3061 C CA . MET A 1 409 ? 4.695 1.528 9.045 1.00 85.94 409 MET A CA 1
ATOM 3062 C C . MET A 1 409 ? 6.139 1.165 8.689 1.00 85.94 409 MET A C 1
ATOM 3064 O O . MET A 1 409 ? 7.015 2.029 8.656 1.00 85.94 409 MET A O 1
ATOM 3068 N N . LYS A 1 410 ? 6.386 -0.118 8.426 1.00 87.56 410 LYS A N 1
ATOM 3069 C CA . LYS A 1 410 ? 7.633 -0.633 7.859 1.00 87.56 410 LYS A CA 1
ATOM 3070 C C . LYS A 1 410 ? 7.337 -1.106 6.442 1.00 87.56 410 LYS A C 1
ATOM 3072 O O . LYS A 1 410 ? 6.523 -2.009 6.253 1.00 87.56 410 LYS A O 1
ATOM 3077 N N . ALA A 1 411 ? 8.001 -0.510 5.465 1.00 86.69 411 ALA A N 1
ATOM 3078 C CA . ALA A 1 411 ? 7.959 -0.936 4.077 1.00 86.69 411 ALA A CA 1
ATOM 3079 C C . ALA A 1 411 ? 9.375 -1.205 3.575 1.00 86.69 411 ALA A C 1
ATOM 3081 O O . ALA A 1 411 ? 10.308 -0.463 3.879 1.00 86.69 411 ALA A O 1
ATOM 3082 N N . GLN A 1 412 ? 9.535 -2.275 2.807 1.00 88.56 412 GLN A N 1
ATOM 3083 C CA . GLN A 1 412 ? 10.826 -2.678 2.277 1.00 88.56 412 GLN A CA 1
ATOM 3084 C C . GLN A 1 412 ? 10.689 -3.056 0.811 1.00 88.56 412 GLN A C 1
ATOM 3086 O O . GLN A 1 412 ? 9.918 -3.948 0.460 1.00 88.56 412 GLN A O 1
ATOM 3091 N N . VAL A 1 413 ? 11.487 -2.416 -0.042 1.00 90.19 413 VAL A N 1
ATOM 3092 C CA . VAL A 1 413 ? 11.634 -2.837 -1.433 1.00 90.19 413 VAL A CA 1
ATOM 3093 C C . VAL A 1 413 ? 12.719 -3.907 -1.507 1.00 90.19 413 VAL A C 1
ATOM 3095 O O . VAL A 1 413 ? 13.882 -3.658 -1.198 1.00 90.19 413 VAL A O 1
ATOM 3098 N N . HIS A 1 414 ? 12.342 -5.116 -1.915 1.00 90.19 414 HIS A N 1
ATOM 3099 C CA . HIS A 1 414 ? 13.252 -6.257 -2.001 1.00 90.19 414 HIS A CA 1
ATOM 3100 C C . HIS A 1 414 ? 14.011 -6.281 -3.327 1.00 90.19 414 HIS A C 1
ATOM 3102 O O . HIS A 1 414 ? 15.218 -6.514 -3.353 1.00 90.19 414 HIS A O 1
ATOM 3108 N N . LYS A 1 415 ? 13.302 -6.047 -4.436 1.00 89.81 415 LYS A N 1
ATOM 3109 C CA . LYS A 1 415 ? 13.857 -6.147 -5.788 1.00 89.81 415 LYS A CA 1
ATOM 3110 C C . LYS A 1 415 ? 13.158 -5.163 -6.715 1.00 89.81 415 LYS A C 1
ATOM 3112 O O . LYS A 1 415 ? 11.937 -5.055 -6.675 1.00 89.81 415 LYS A O 1
ATOM 3117 N N . ILE A 1 416 ? 13.929 -4.491 -7.561 1.00 89.12 416 ILE A N 1
ATOM 3118 C CA . ILE A 1 416 ? 13.424 -3.773 -8.732 1.00 89.12 416 ILE A CA 1
ATOM 3119 C C . ILE A 1 416 ? 14.183 -4.324 -9.929 1.00 89.12 416 ILE A C 1
ATOM 3121 O O . ILE A 1 416 ? 15.411 -4.383 -9.890 1.00 89.12 416 ILE A O 1
ATOM 3125 N N . GLU A 1 417 ? 13.463 -4.755 -10.955 1.00 88.81 417 GLU A N 1
ATOM 3126 C CA . GLU A 1 417 ? 14.066 -5.254 -12.185 1.00 88.81 417 GLU A CA 1
ATOM 3127 C C . GLU A 1 417 ? 13.231 -4.898 -13.406 1.00 88.81 417 GLU A C 1
ATOM 3129 O O . GLU A 1 417 ? 12.019 -4.699 -13.308 1.00 88.81 417 GLU A O 1
ATOM 3134 N N . VAL A 1 418 ? 13.879 -4.845 -14.565 1.00 89.19 418 VAL A N 1
ATOM 3135 C CA . VAL A 1 418 ? 13.161 -4.752 -15.835 1.00 89.19 418 VAL A CA 1
ATOM 3136 C C . VAL A 1 418 ? 12.703 -6.156 -16.229 1.00 89.19 418 VAL A C 1
ATOM 3138 O O . VAL A 1 418 ? 13.528 -7.036 -16.453 1.00 89.19 418 VAL A O 1
ATOM 3141 N N . SER A 1 419 ? 11.391 -6.380 -16.291 1.00 88.31 419 SER A N 1
ATOM 3142 C CA . SER A 1 419 ? 10.813 -7.706 -16.529 1.00 88.31 419 SER A CA 1
ATOM 3143 C C . SER A 1 419 ? 10.629 -8.028 -18.008 1.00 88.31 419 SER A C 1
ATOM 3145 O O . SER A 1 419 ? 10.746 -9.185 -18.402 1.00 88.31 419 SER A O 1
ATOM 3147 N N . SER A 1 420 ? 10.335 -7.028 -18.842 1.00 88.31 420 SER A N 1
ATOM 3148 C CA . SER A 1 420 ? 10.173 -7.213 -20.290 1.00 88.31 420 SER A CA 1
ATOM 3149 C C . SER A 1 420 ? 10.247 -5.894 -21.055 1.00 88.31 420 SER A C 1
ATOM 3151 O O . SER A 1 420 ? 10.066 -4.812 -20.491 1.00 88.31 420 SER A O 1
ATOM 3153 N N . VAL A 1 421 ? 10.546 -5.990 -22.352 1.00 89.25 421 VAL A N 1
ATOM 3154 C CA . VAL A 1 421 ? 10.677 -4.853 -23.267 1.00 89.25 421 VAL A CA 1
ATOM 3155 C C . VAL A 1 421 ? 9.991 -5.188 -24.582 1.00 89.25 421 VAL A C 1
ATOM 3157 O O . VAL A 1 421 ? 10.161 -6.284 -25.109 1.00 89.25 421 VAL A O 1
ATOM 3160 N N . HIS A 1 422 ? 9.219 -4.240 -25.107 1.00 89.38 422 HIS A N 1
ATOM 3161 C CA . HIS A 1 422 ? 8.428 -4.410 -26.319 1.00 89.38 422 HIS A CA 1
ATOM 3162 C C . HIS A 1 422 ? 8.577 -3.205 -27.244 1.00 89.38 422 HIS A C 1
ATOM 3164 O O . HIS A 1 422 ? 8.484 -2.052 -26.822 1.00 89.38 422 HIS A O 1
ATOM 3170 N N . VAL A 1 423 ? 8.788 -3.478 -28.526 1.00 88.88 423 VAL A N 1
ATOM 3171 C CA . VAL A 1 423 ? 8.902 -2.468 -29.581 1.00 88.88 423 VAL A CA 1
ATOM 3172 C C . VAL A 1 423 ? 7.500 -2.125 -30.093 1.00 88.88 423 VAL A C 1
ATOM 3174 O O . VAL A 1 423 ? 6.760 -3.007 -30.518 1.00 88.88 423 VAL A O 1
ATOM 3177 N N . HIS A 1 424 ? 7.133 -0.843 -30.084 1.00 86.75 424 HIS A N 1
ATOM 3178 C CA . HIS A 1 424 ? 5.919 -0.327 -30.728 1.00 86.75 424 HIS A CA 1
ATOM 3179 C C . HIS A 1 424 ? 6.274 0.629 -31.868 1.00 86.75 424 HIS A C 1
ATOM 3181 O O . HIS A 1 424 ? 7.404 1.085 -31.981 1.00 86.75 424 HIS A O 1
ATOM 3187 N N . GLY A 1 425 ? 5.304 0.993 -32.712 1.00 83.81 425 GLY A N 1
ATOM 3188 C CA . GLY A 1 425 ? 5.562 1.831 -33.892 1.00 83.81 425 GLY A CA 1
ATOM 3189 C C . GLY A 1 425 ? 6.283 3.159 -33.609 1.00 83.81 425 GLY A C 1
ATOM 3190 O O . GLY A 1 425 ? 7.125 3.569 -34.401 1.00 83.81 425 GLY A O 1
ATOM 3191 N N . THR A 1 426 ? 5.993 3.815 -32.481 1.00 82.88 426 THR A N 1
ATOM 3192 C CA . THR A 1 426 ? 6.525 5.154 -32.151 1.00 82.88 426 THR A CA 1
ATOM 3193 C C . THR A 1 426 ? 7.318 5.222 -30.844 1.00 82.88 426 THR A C 1
ATOM 3195 O O . THR A 1 426 ? 7.900 6.262 -30.537 1.00 82.88 426 THR A O 1
ATOM 3198 N N . TYR A 1 427 ? 7.356 4.139 -30.068 1.00 85.94 427 TYR A N 1
ATOM 3199 C CA . TYR A 1 427 ? 8.044 4.073 -28.781 1.00 85.94 427 TYR A CA 1
ATOM 3200 C C . TYR A 1 427 ? 8.411 2.632 -28.432 1.00 85.94 427 TYR A C 1
ATOM 3202 O O . TYR A 1 427 ? 7.872 1.684 -28.996 1.00 85.94 427 TYR A O 1
ATOM 3210 N N . MET A 1 428 ? 9.277 2.467 -27.444 1.00 86.88 428 MET A N 1
ATOM 3211 C CA . MET A 1 428 ? 9.563 1.196 -26.799 1.00 86.88 428 MET A CA 1
ATOM 3212 C C . MET A 1 428 ? 8.918 1.184 -25.413 1.00 86.88 428 MET A C 1
ATOM 3214 O O . MET A 1 428 ? 9.022 2.150 -24.656 1.00 86.88 428 MET A O 1
ATOM 3218 N N . ARG A 1 429 ? 8.216 0.104 -25.082 1.00 87.62 429 ARG A N 1
ATOM 3219 C CA . ARG A 1 429 ? 7.600 -0.103 -23.773 1.00 87.62 429 ARG A CA 1
ATOM 3220 C C . ARG A 1 429 ? 8.506 -0.978 -22.926 1.00 87.62 429 ARG A C 1
ATOM 3222 O O . ARG A 1 429 ? 8.910 -2.050 -23.361 1.00 87.62 429 ARG A O 1
ATOM 3229 N N . VAL A 1 430 ? 8.805 -0.521 -21.721 1.00 87.81 430 VAL A N 1
ATOM 3230 C CA . VAL A 1 430 ? 9.667 -1.196 -20.754 1.00 87.81 430 VAL A CA 1
ATOM 3231 C C . VAL A 1 430 ? 8.839 -1.457 -19.504 1.00 87.81 430 VAL A C 1
ATOM 3233 O O . VAL A 1 430 ? 8.305 -0.521 -18.915 1.00 87.81 430 VAL A O 1
ATOM 3236 N N . TYR A 1 431 ? 8.712 -2.714 -19.097 1.00 89.81 431 TYR A N 1
ATOM 3237 C CA . TYR A 1 431 ? 8.028 -3.074 -17.861 1.00 89.81 431 TYR A CA 1
ATOM 3238 C C . TYR A 1 431 ? 9.042 -3.221 -16.734 1.00 89.81 431 TYR A C 1
ATOM 3240 O O . TYR A 1 431 ? 10.001 -3.983 -16.843 1.00 89.81 431 TYR A O 1
ATOM 3248 N N . VAL A 1 432 ? 8.821 -2.493 -15.643 1.00 88.94 432 VAL A N 1
ATOM 3249 C CA . VAL A 1 432 ? 9.639 -2.577 -14.431 1.00 88.94 432 VAL A CA 1
ATOM 3250 C C . VAL A 1 432 ? 8.805 -3.204 -13.330 1.00 88.94 432 VAL A C 1
ATOM 3252 O O . VAL A 1 432 ? 7.748 -2.686 -12.977 1.00 88.94 432 VAL A O 1
ATOM 3255 N N . THR A 1 433 ? 9.274 -4.318 -12.782 1.00 91.62 433 THR A N 1
ATOM 3256 C CA . THR A 1 433 ? 8.603 -5.019 -11.690 1.00 91.62 433 THR A CA 1
ATOM 3257 C C . THR A 1 433 ? 9.322 -4.732 -10.376 1.00 91.62 433 THR A C 1
ATOM 3259 O O . THR A 1 433 ? 10.529 -4.938 -10.236 1.00 91.62 433 THR A O 1
ATOM 3262 N N . THR A 1 434 ? 8.561 -4.258 -9.394 1.00 91.06 434 THR A N 1
ATOM 3263 C CA . THR A 1 434 ? 9.017 -3.973 -8.035 1.00 91.06 434 THR A CA 1
ATOM 3264 C C . THR A 1 434 ? 8.393 -4.968 -7.071 1.00 91.06 434 THR A C 1
ATOM 3266 O O . THR A 1 434 ? 7.175 -5.017 -6.943 1.00 91.06 434 THR A O 1
ATOM 3269 N N . ASN A 1 435 ? 9.227 -5.735 -6.370 1.00 93.50 435 ASN A N 1
ATOM 3270 C CA . ASN A 1 435 ? 8.814 -6.614 -5.282 1.00 93.50 435 ASN A CA 1
ATOM 3271 C C . ASN A 1 435 ? 9.057 -5.914 -3.948 1.00 93.50 435 ASN A C 1
ATOM 3273 O O . ASN A 1 435 ? 10.189 -5.512 -3.661 1.00 93.50 435 ASN A O 1
ATOM 3277 N N . ALA A 1 436 ? 8.020 -5.793 -3.130 1.00 92.38 436 ALA A N 1
ATOM 3278 C CA . ALA A 1 436 ? 8.084 -5.107 -1.848 1.00 92.38 436 ALA A CA 1
ATOM 3279 C C . ALA A 1 436 ? 7.204 -5.793 -0.801 1.00 92.38 436 ALA A C 1
ATOM 3281 O O . ALA A 1 436 ? 6.355 -6.615 -1.129 1.00 92.38 436 ALA A O 1
ATOM 3282 N N . SER A 1 437 ? 7.414 -5.456 0.464 1.00 92.31 437 SER A N 1
ATOM 3283 C CA . SER A 1 437 ? 6.520 -5.808 1.566 1.00 92.31 437 SER A CA 1
ATOM 3284 C C . SER A 1 437 ? 6.215 -4.567 2.393 1.00 92.31 437 SER A C 1
ATOM 3286 O O . SER A 1 437 ? 7.024 -3.639 2.461 1.00 92.31 437 SER A O 1
ATOM 3288 N N . ALA A 1 438 ? 5.032 -4.536 3.002 1.00 90.12 438 ALA A N 1
ATOM 3289 C CA . ALA A 1 438 ? 4.600 -3.447 3.862 1.00 90.12 438 ALA A CA 1
ATOM 3290 C C . ALA A 1 438 ? 3.822 -3.996 5.058 1.00 90.12 438 ALA A C 1
ATOM 3292 O O . ALA A 1 438 ? 3.016 -4.919 4.936 1.00 90.12 438 ALA A O 1
ATOM 3293 N N . SER A 1 439 ? 4.074 -3.420 6.227 1.00 89.62 439 SER A N 1
ATOM 3294 C CA . SER A 1 439 ? 3.421 -3.809 7.472 1.00 89.62 439 SER A CA 1
ATOM 3295 C C . SER A 1 439 ? 3.274 -2.621 8.412 1.00 89.62 439 SER A C 1
ATOM 3297 O O . SER A 1 439 ? 4.094 -1.704 8.398 1.00 89.62 439 SER A O 1
ATOM 3299 N N . VAL A 1 440 ? 2.221 -2.630 9.219 1.00 88.88 440 VAL A N 1
ATOM 3300 C CA . VAL A 1 440 ? 1.923 -1.624 10.238 1.00 88.88 440 VAL A CA 1
ATOM 3301 C C . VAL A 1 440 ? 1.874 -2.316 11.591 1.00 88.88 440 VAL A C 1
ATOM 3303 O O . VAL A 1 440 ? 1.192 -3.325 11.739 1.00 88.88 440 VAL A O 1
ATOM 3306 N N . TYR A 1 441 ? 2.568 -1.762 12.581 1.00 86.81 441 TYR A N 1
ATOM 3307 C CA 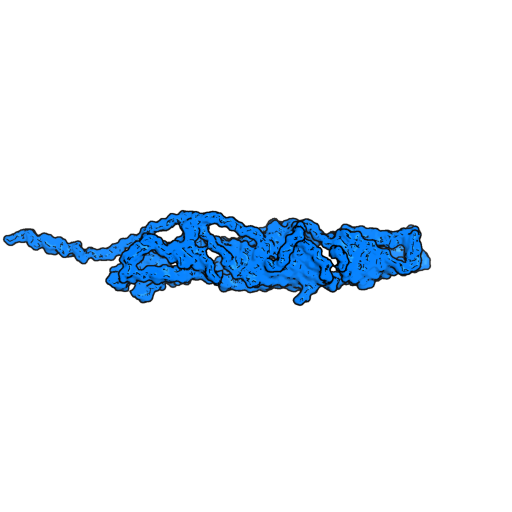. TYR A 1 441 ? 2.623 -2.315 13.931 1.00 86.81 441 TYR A CA 1
ATOM 3308 C C . TYR A 1 441 ? 2.252 -1.279 14.986 1.00 86.81 441 TYR A C 1
ATOM 3310 O O . TYR A 1 441 ? 2.700 -0.130 14.939 1.00 86.81 441 TYR A O 1
ATOM 3318 N N . MET A 1 442 ? 1.490 -1.724 15.979 1.00 84.75 442 MET A N 1
ATOM 3319 C CA . MET A 1 442 ? 1.159 -0.973 17.183 1.00 84.75 442 MET A CA 1
ATOM 3320 C C . MET A 1 442 ? 1.296 -1.897 18.414 1.00 84.75 442 MET A C 1
ATOM 3322 O O . MET A 1 442 ? 0.500 -2.825 18.552 1.00 84.75 442 MET A O 1
ATOM 3326 N N . PRO A 1 443 ? 2.274 -1.672 19.319 1.00 84.50 443 PRO A N 1
ATOM 3327 C CA . PRO A 1 443 ? 3.317 -0.651 19.246 1.00 84.50 443 PRO A CA 1
ATOM 3328 C C . PRO A 1 443 ? 4.383 -1.019 18.200 1.00 84.50 443 PRO A C 1
ATOM 3330 O O . PRO A 1 443 ? 4.364 -2.107 17.629 1.00 84.50 443 PRO A O 1
ATOM 3333 N N . CYS A 1 444 ? 5.338 -0.122 17.970 1.00 82.19 444 CYS A N 1
ATOM 3334 C CA . CYS A 1 444 ? 6.500 -0.440 17.148 1.00 82.19 444 CYS A CA 1
ATOM 3335 C C . CYS A 1 444 ? 7.354 -1.566 17.751 1.00 82.19 444 CYS A C 1
ATOM 3337 O O . CYS A 1 444 ? 7.679 -1.472 18.938 1.00 82.19 444 CYS A O 1
ATOM 3339 N N . PRO A 1 445 ? 7.739 -2.582 16.955 1.00 78.62 445 PRO A N 1
ATOM 3340 C CA . PRO A 1 445 ? 8.640 -3.648 17.369 1.00 78.62 445 PRO A CA 1
ATOM 3341 C C . PRO A 1 445 ? 10.109 -3.269 17.205 1.00 78.62 445 PRO A C 1
ATOM 3343 O O . PRO A 1 445 ? 10.438 -2.535 16.230 1.00 78.62 445 PRO A O 1
#

Sequence (445 aa):
MSRTSLAILLAAVTISAGCGSATPVYPPRPPATPGEPVADPVPSRVVVHATITGSALQRELENAVPRTGEGTFPMLGNERKYTWTRGPIAVRFDRGRIALDLHVDANADLPVSSLDIPLDFTILAEPVVTSEYAAKLQSIEVNVKSEDRVVKAADAAADVLGKVKSAVRGKLEEFSYDLYPTLAEAHGRLAQPIELPLGDASGCAALEVVSVEAGPTVLAGGFEKDLALVVAPSVTIPCQPPNPGAKLPPLANVATLQPGPFSVTVPIVAKYDELAKAMGLVFTDGKFFFSKEHPKLYMEKPEIYAAKDQLVLKLHIAGHVDNPVSMDLDGDLFMTGHPTVVDNELRIPDLEPTIETKSFLFALKASMDADKIRDQARDALKLDIGERLKAVRDKLSSDISFASGQGCMKAQVHKIEVSSVHVHGTYMRVYVTTNASASVYMPCP